Protein AF-A0A812VJ97-F1 (afdb_monomer_lite)

pLDDT: mean 84.98, std 16.89, range [22.77, 97.62]

Structure (mmCIF, N/CA/C/O backbone):
data_AF-A0A812VJ97-F1
#
_entry.id   AF-A0A812VJ97-F1
#
loop_
_atom_site.group_PDB
_atom_site.id
_atom_site.type_symbol
_atom_site.label_atom_id
_atom_site.label_alt_id
_atom_site.label_comp_id
_atom_site.label_asym_id
_atom_site.label_entity_id
_atom_site.label_seq_id
_atom_site.pdbx_PDB_ins_code
_atom_site.Cartn_x
_atom_site.Cartn_y
_atom_site.Cartn_z
_atom_site.occupancy
_atom_site.B_iso_or_equiv
_atom_site.auth_seq_id
_atom_site.auth_comp_id
_atom_site.auth_asym_id
_atom_site.auth_atom_id
_atom_site.pdbx_PDB_model_num
ATOM 1 N N . MET A 1 1 ? -26.879 -9.583 -11.374 1.00 30.33 1 MET A N 1
ATOM 2 C CA . MET A 1 1 ? -25.984 -8.695 -12.142 1.00 30.33 1 MET A CA 1
ATOM 3 C C . MET A 1 1 ? -26.057 -7.343 -11.472 1.00 30.33 1 MET A C 1
ATOM 5 O O . MET A 1 1 ? -27.038 -6.635 -11.636 1.00 30.33 1 MET A O 1
ATOM 9 N N . THR A 1 2 ? -25.096 -7.078 -10.598 1.00 22.77 2 THR A N 1
ATOM 10 C CA . THR A 1 2 ? -25.140 -6.011 -9.596 1.00 22.77 2 THR A CA 1
ATOM 11 C C . THR A 1 2 ? -23.760 -5.362 -9.620 1.00 22.77 2 THR A C 1
ATOM 13 O O . THR A 1 2 ? -22.786 -6.104 -9.485 1.00 22.77 2 THR A O 1
ATOM 16 N N . PRO A 1 3 ? -23.625 -4.046 -9.844 1.00 26.16 3 PRO A N 1
ATOM 17 C CA . PRO A 1 3 ? -22.316 -3.412 -9.840 1.00 26.16 3 PRO A CA 1
ATOM 18 C C . PRO A 1 3 ? -21.866 -3.164 -8.394 1.00 26.16 3 PRO A C 1
ATOM 20 O O . PRO A 1 3 ? -22.618 -2.631 -7.578 1.00 26.16 3 PRO A O 1
ATOM 23 N N . MET A 1 4 ? -20.641 -3.598 -8.087 1.00 26.03 4 MET A N 1
ATOM 24 C CA . MET A 1 4 ? -19.929 -3.298 -6.847 1.00 26.03 4 MET A CA 1
ATOM 25 C C . MET A 1 4 ? -19.425 -1.853 -6.879 1.00 26.03 4 MET A C 1
ATOM 27 O O . MET A 1 4 ? -18.763 -1.440 -7.827 1.00 26.03 4 MET A O 1
ATOM 31 N N . LEU A 1 5 ? -19.744 -1.106 -5.824 1.00 27.70 5 LEU A N 1
ATOM 32 C CA . LEU A 1 5 ? -19.197 0.212 -5.523 1.00 27.70 5 LEU A CA 1
ATOM 33 C C . LEU A 1 5 ? -17.847 0.042 -4.815 1.00 27.70 5 LEU A C 1
ATOM 35 O O . LEU A 1 5 ? -17.800 -0.367 -3.656 1.00 27.70 5 LEU A O 1
ATOM 39 N N . THR A 1 6 ? -16.770 0.380 -5.512 1.00 28.36 6 THR A N 1
ATOM 40 C CA . THR A 1 6 ? -15.455 0.695 -4.945 1.00 28.36 6 THR A CA 1
ATOM 41 C C . THR A 1 6 ? -15.297 2.212 -4.921 1.00 28.36 6 THR A C 1
ATOM 43 O O . THR A 1 6 ? -15.398 2.831 -5.975 1.00 28.36 6 THR A O 1
ATOM 46 N N . ASP A 1 7 ? -15.114 2.795 -3.734 1.00 27.59 7 ASP A N 1
ATOM 47 C CA . ASP A 1 7 ? -14.163 3.889 -3.458 1.00 27.59 7 ASP A CA 1
ATOM 48 C C . ASP A 1 7 ? -14.393 4.447 -2.046 1.00 27.59 7 ASP A C 1
ATOM 50 O O . ASP A 1 7 ? -15.315 5.220 -1.784 1.00 27.59 7 ASP A O 1
ATOM 54 N N . SER A 1 8 ? -13.520 4.070 -1.111 1.00 28.97 8 SER A N 1
ATOM 55 C CA . SER A 1 8 ? -13.335 4.772 0.159 1.00 28.97 8 SER A CA 1
ATOM 56 C C . SER A 1 8 ? -12.185 5.766 0.008 1.00 28.97 8 SER A C 1
ATOM 58 O O . SER A 1 8 ? -11.036 5.473 0.338 1.00 28.97 8 SER A O 1
ATOM 60 N N . ALA A 1 9 ? -12.511 6.945 -0.519 1.00 27.28 9 ALA A N 1
ATOM 61 C CA . ALA A 1 9 ? -11.676 8.138 -0.440 1.00 27.28 9 ALA A CA 1
ATOM 62 C C . ALA A 1 9 ? -11.611 8.656 1.018 1.00 27.28 9 ALA A C 1
ATOM 64 O O . ALA A 1 9 ? -12.535 8.416 1.804 1.00 27.28 9 ALA A O 1
ATOM 65 N N . PRO A 1 10 ? -10.546 9.379 1.411 1.00 27.67 10 PRO A N 1
ATOM 66 C CA . PRO A 1 10 ? -10.417 9.917 2.758 1.00 27.67 10 PRO A CA 1
ATOM 67 C C . PRO A 1 10 ? -11.515 10.955 3.026 1.00 27.67 10 PRO A C 1
ATOM 69 O O . PRO A 1 10 ? -11.780 11.841 2.214 1.00 27.67 10 PRO A O 1
ATOM 72 N N . VAL A 1 11 ? -12.152 10.844 4.193 1.00 35.47 11 VAL A N 1
ATOM 73 C CA . VAL A 1 11 ? -13.212 11.736 4.681 1.00 35.47 11 VAL A CA 1
ATOM 74 C C . VAL A 1 11 ? -12.661 13.159 4.852 1.00 35.47 11 VAL A C 1
ATOM 76 O O . VAL A 1 11 ? -12.184 13.538 5.920 1.00 35.47 11 VAL A O 1
ATOM 79 N N . GLN A 1 12 ? -12.713 13.957 3.784 1.00 30.89 12 GLN A N 1
ATOM 80 C CA . GLN A 1 12 ? -12.476 15.406 3.813 1.00 30.89 12 GLN A CA 1
ATOM 81 C C . GLN A 1 12 ? -13.644 16.238 3.256 1.00 30.89 12 GLN A C 1
ATOM 83 O O . GLN A 1 12 ? -13.607 17.464 3.334 1.00 30.89 12 GLN A O 1
ATOM 88 N N . MET A 1 13 ? -14.736 15.614 2.805 1.00 33.72 13 MET A N 1
ATOM 89 C CA . MET A 1 13 ? -15.960 16.309 2.391 1.00 33.72 13 MET A CA 1
ATOM 90 C C . MET A 1 13 ? -17.137 15.970 3.304 1.00 33.72 13 MET A C 1
ATOM 92 O O . MET A 1 13 ? -17.992 15.172 2.953 1.00 33.72 13 MET A O 1
ATOM 96 N N . ASP A 1 14 ? -17.201 16.622 4.465 1.00 33.84 14 ASP A N 1
ATOM 97 C CA . ASP A 1 14 ? -18.490 16.799 5.159 1.00 33.84 14 ASP A CA 1
ATOM 98 C C . ASP A 1 14 ? -18.616 18.127 5.931 1.00 33.84 14 ASP A C 1
ATOM 100 O O . ASP A 1 14 ? -19.572 18.377 6.659 1.00 33.84 14 ASP A O 1
ATOM 104 N N . ARG A 1 15 ? -17.672 19.061 5.735 1.00 33.97 15 ARG A N 1
ATOM 105 C CA . ARG A 1 15 ? -17.741 20.402 6.346 1.00 33.97 15 ARG A CA 1
ATOM 106 C C . ARG A 1 15 ? -18.696 21.370 5.639 1.00 33.97 15 ARG A C 1
ATOM 108 O O . ARG A 1 15 ? -18.985 22.426 6.195 1.00 33.97 15 ARG A O 1
ATOM 115 N N . GLN A 1 16 ? -19.172 21.045 4.436 1.00 28.44 16 GLN A N 1
ATOM 116 C CA . GLN A 1 16 ? -19.965 21.973 3.615 1.00 28.44 16 GLN A CA 1
ATOM 117 C C . GLN A 1 16 ? -21.457 21.641 3.528 1.00 28.44 16 GLN A C 1
ATOM 119 O O . GLN A 1 16 ? -22.242 22.569 3.375 1.00 28.44 16 GLN A O 1
ATOM 124 N N . ARG A 1 17 ? -21.886 20.385 3.725 1.00 28.66 17 ARG A N 1
ATOM 125 C CA . ARG A 1 17 ? -23.319 20.025 3.674 1.00 28.66 17 ARG A CA 1
ATOM 126 C C . ARG A 1 17 ? -24.089 20.260 4.975 1.00 28.66 17 ARG A C 1
ATOM 128 O O . ARG A 1 17 ? -25.308 20.359 4.946 1.00 28.66 17 ARG A O 1
ATOM 135 N N . SER A 1 18 ? -23.394 20.446 6.097 1.00 36.28 18 SER A N 1
ATOM 136 C CA . SER A 1 18 ? -24.006 20.752 7.401 1.00 36.28 18 SER A CA 1
ATOM 137 C C . SER A 1 18 ? -24.528 22.196 7.530 1.00 36.28 18 SER A C 1
ATOM 139 O O . SER A 1 18 ? -25.041 22.553 8.589 1.00 36.28 18 SER A O 1
ATOM 141 N N . LYS A 1 19 ? -24.377 23.057 6.510 1.00 32.38 19 LYS A N 1
ATOM 142 C CA . LYS A 1 19 ? -24.776 24.474 6.602 1.00 32.38 19 LYS A CA 1
ATOM 143 C C . LYS A 1 19 ? -26.239 24.753 6.238 1.00 32.38 19 LYS A C 1
ATOM 145 O O . LYS A 1 19 ? -26.772 25.736 6.743 1.00 32.38 19 LYS A O 1
ATOM 150 N N . ASP A 1 20 ? -26.901 23.878 5.481 1.00 30.62 20 ASP A N 1
ATOM 151 C CA . ASP A 1 20 ? -28.199 24.213 4.866 1.00 30.62 20 ASP A CA 1
ATOM 152 C C . ASP A 1 20 ? -29.429 23.596 5.554 1.00 30.62 20 ASP A C 1
ATOM 154 O O . ASP A 1 20 ? -30.557 23.831 5.134 1.00 30.62 20 ASP A O 1
ATOM 158 N N . VAL A 1 21 ? -29.249 22.878 6.669 1.00 37.75 21 VAL A N 1
ATOM 159 C CA . VAL A 1 21 ? -30.363 22.435 7.531 1.00 37.75 21 VAL A CA 1
ATOM 160 C C . VAL A 1 21 ? -30.115 22.884 8.969 1.00 37.75 21 VAL A C 1
ATOM 162 O O . VAL A 1 21 ? -30.106 22.099 9.911 1.00 37.75 21 VAL A O 1
ATOM 165 N N . LYS A 1 22 ? -29.924 24.192 9.166 1.00 32.59 22 LYS A N 1
ATOM 166 C CA . LYS A 1 22 ? -30.236 24.799 10.462 1.00 32.59 22 LYS A CA 1
ATOM 167 C C . LYS A 1 22 ? -31.757 24.878 10.566 1.00 32.59 22 LYS A C 1
ATOM 169 O O . LYS A 1 22 ? -32.353 25.890 10.207 1.00 32.59 22 LYS A O 1
ATOM 174 N N . LEU A 1 23 ? -32.390 23.821 11.085 1.00 33.81 23 LEU A N 1
ATOM 175 C CA . LEU A 1 23 ? -33.617 24.053 11.845 1.00 33.81 23 LEU A CA 1
ATOM 176 C C . LEU A 1 23 ? -33.233 25.084 12.908 1.00 33.81 23 LEU A C 1
ATOM 178 O O . LEU A 1 23 ? -32.307 24.844 13.682 1.00 33.81 23 LEU A O 1
ATOM 182 N N . GLN A 1 24 ? -33.877 26.248 12.889 1.00 32.12 24 GLN A N 1
ATOM 183 C CA . GLN A 1 24 ? -33.725 27.264 13.922 1.00 32.12 24 GLN A CA 1
ATOM 184 C C . GLN A 1 24 ? -34.206 26.683 15.259 1.00 32.12 24 GLN A C 1
ATOM 186 O O . GLN A 1 24 ? -35.343 26.888 15.668 1.00 32.12 24 GLN A O 1
ATOM 191 N N . MET A 1 25 ? -33.337 25.943 15.947 1.00 36.47 25 MET A N 1
ATOM 192 C CA . MET A 1 25 ? -33.391 25.848 17.396 1.00 36.47 25 MET A CA 1
ATOM 193 C C . MET A 1 25 ? -32.817 27.164 17.935 1.00 36.47 25 MET A C 1
ATOM 195 O O . MET A 1 25 ? -31.715 27.555 17.537 1.00 36.47 25 MET A O 1
ATOM 199 N N . PRO A 1 26 ? -33.565 27.903 18.765 1.00 34.69 26 PRO A N 1
ATOM 200 C CA . PRO A 1 26 ? -33.138 29.208 19.243 1.00 34.69 26 PRO A CA 1
ATOM 201 C C . PRO A 1 26 ? -31.863 29.072 20.083 1.00 34.69 26 PRO A C 1
ATOM 203 O O . PRO A 1 26 ? -31.775 28.170 20.905 1.00 34.69 26 PRO A O 1
ATOM 206 N N . CYS A 1 27 ? -30.908 29.972 19.821 1.00 38.56 27 CYS A N 1
ATOM 207 C CA . CYS A 1 27 ? -29.769 30.547 20.573 1.00 38.56 27 CYS A CA 1
ATOM 208 C C . CYS A 1 27 ? -29.351 30.069 21.999 1.00 38.56 27 CYS A C 1
ATOM 210 O O . CYS A 1 27 ? -28.421 30.637 22.555 1.00 38.56 27 CYS A O 1
ATOM 212 N N . GLN A 1 28 ? -29.982 29.082 22.635 1.00 39.59 28 GLN A N 1
ATOM 213 C CA . GLN A 1 28 ? -29.737 28.664 24.025 1.00 39.59 28 GLN A CA 1
ATOM 214 C C . GLN A 1 28 ? -28.983 27.332 24.171 1.00 39.59 28 GLN A C 1
ATOM 216 O O . GLN A 1 28 ? -28.688 26.923 25.289 1.00 39.59 28 GLN A O 1
ATOM 221 N N . VAL A 1 29 ? -28.639 26.646 23.075 1.00 48.91 29 VAL A N 1
ATOM 222 C CA . VAL A 1 29 ? -27.922 25.354 23.145 1.00 48.91 29 VAL A CA 1
ATOM 223 C C . VAL A 1 29 ? -26.424 25.535 23.456 1.00 48.91 29 VAL A C 1
ATOM 225 O O . VAL A 1 29 ? -25.823 24.663 24.077 1.00 48.91 29 VAL A O 1
ATOM 228 N N . GLU A 1 30 ? -25.830 26.696 23.149 1.00 44.94 30 GLU A N 1
ATOM 229 C CA . GLU A 1 30 ? -24.402 26.977 23.407 1.00 44.94 30 GLU A CA 1
ATOM 230 C C . GLU A 1 30 ? -24.012 26.924 24.901 1.00 44.94 30 GLU A C 1
ATOM 232 O O . GLU A 1 30 ? -22.857 26.646 25.226 1.00 44.94 30 GLU A O 1
ATOM 237 N N . SER A 1 31 ? -24.957 27.127 25.830 1.00 52.09 31 SER A N 1
ATOM 238 C CA . SER A 1 31 ? -24.720 27.062 27.283 1.00 52.09 31 SER A CA 1
ATOM 239 C C . SER A 1 31 ? -24.984 25.684 27.911 1.00 52.09 31 SER A C 1
ATOM 241 O O . SER A 1 31 ? -24.679 25.480 29.087 1.00 52.09 31 SER A O 1
ATOM 243 N N . ALA A 1 32 ? -25.509 24.718 27.148 1.00 61.03 32 ALA A N 1
ATOM 244 C CA . ALA A 1 32 ? -25.867 23.384 27.642 1.00 61.03 32 ALA A CA 1
ATOM 245 C C . ALA A 1 32 ? -24.641 22.475 27.841 1.00 61.03 32 ALA A C 1
ATOM 247 O O . ALA A 1 32 ? -24.572 21.672 28.775 1.00 61.03 32 ALA A O 1
ATOM 248 N N . SER A 1 33 ? -23.653 22.615 26.961 1.00 69.69 33 SER A N 1
ATOM 249 C CA . SER A 1 33 ? -22.510 21.708 26.856 1.00 69.69 33 SER A CA 1
ATOM 250 C C . SER A 1 33 ? -21.574 21.710 28.081 1.00 69.69 33 SER A C 1
ATOM 252 O O . SER A 1 33 ? -21.201 20.622 28.525 1.00 69.69 33 SER A O 1
ATOM 254 N N . PRO A 1 34 ? -21.226 22.857 28.704 1.00 79.00 34 PRO A N 1
ATOM 255 C CA . PRO A 1 34 ? -20.436 22.871 29.941 1.00 79.00 34 PRO A CA 1
ATOM 256 C C . PRO A 1 34 ? -21.164 22.227 31.130 1.00 79.00 34 PRO A C 1
ATOM 258 O O . PRO A 1 34 ? -20.570 21.475 31.905 1.00 79.00 34 PRO A O 1
ATOM 261 N N . GLU A 1 35 ? -22.463 22.500 31.261 1.00 86.12 35 GLU A N 1
ATOM 262 C CA . GLU A 1 35 ? -23.274 22.034 32.387 1.00 86.12 35 GLU A CA 1
ATOM 263 C C . GLU A 1 35 ? -23.549 20.523 32.305 1.00 86.12 35 GLU A C 1
ATOM 265 O O . GLU A 1 35 ? -23.531 19.836 33.327 1.00 86.12 35 GLU A O 1
ATOM 270 N N . LEU A 1 36 ? -23.697 19.976 31.092 1.00 90.31 36 LEU A N 1
ATOM 271 C CA . LEU A 1 36 ? -23.777 18.533 30.845 1.00 90.31 36 LEU A CA 1
ATOM 272 C C . LEU A 1 36 ? -22.592 17.774 31.452 1.00 90.31 36 LEU A C 1
ATOM 274 O O . LEU A 1 36 ? -22.794 16.866 32.260 1.00 90.31 36 LEU A O 1
ATOM 278 N N . TYR A 1 37 ? -21.358 18.127 31.080 1.00 89.50 37 TYR A N 1
ATOM 279 C CA . TYR A 1 37 ? -20.185 17.388 31.556 1.00 89.50 37 TYR A CA 1
ATOM 280 C C . TYR A 1 37 ? -19.976 17.569 33.058 1.00 89.50 37 TYR A C 1
ATOM 282 O O . TYR A 1 37 ? -19.625 16.608 33.737 1.00 89.50 37 TYR A O 1
ATOM 290 N N . LYS A 1 38 ? -20.275 18.755 33.605 1.00 90.19 38 LYS A N 1
ATOM 291 C CA . LYS A 1 38 ? -20.247 18.992 35.053 1.00 90.19 38 LYS A CA 1
ATOM 292 C C . LYS A 1 38 ? -21.183 18.039 35.803 1.00 90.19 38 LYS A C 1
ATOM 294 O O . LYS A 1 38 ? -20.766 17.422 36.781 1.00 90.19 38 LYS A O 1
ATOM 299 N N . ARG A 1 39 ? -22.423 17.871 35.331 1.00 91.94 39 ARG A N 1
ATOM 300 C CA . ARG A 1 39 ? -23.399 16.941 35.928 1.00 91.94 39 ARG A CA 1
ATOM 301 C C . ARG A 1 39 ? -23.019 15.484 35.714 1.00 91.94 39 ARG A C 1
ATOM 303 O O . ARG A 1 39 ? -23.121 14.685 36.638 1.00 91.94 39 ARG A O 1
ATOM 310 N N . PHE A 1 40 ? -22.536 15.138 34.525 1.00 92.44 40 PHE A N 1
ATOM 311 C CA . PHE A 1 40 ? -22.052 13.791 34.243 1.00 92.44 40 PHE A CA 1
ATOM 312 C C . PHE A 1 40 ? -20.905 13.398 35.181 1.00 92.44 40 PHE A C 1
ATOM 314 O O . PHE A 1 40 ? -20.968 12.340 35.799 1.00 92.44 40 PHE A O 1
ATOM 321 N N . PHE A 1 41 ? -19.900 14.258 35.353 1.00 92.31 41 PHE A N 1
ATOM 322 C CA . PHE A 1 41 ? -18.772 13.987 36.242 1.00 92.31 41 PHE A CA 1
ATOM 323 C C . PHE A 1 41 ? -19.151 14.004 37.725 1.00 92.31 41 PHE A C 1
ATOM 325 O O . PHE A 1 41 ? -18.496 13.328 38.513 1.00 92.31 41 PHE A O 1
ATOM 332 N N . ALA A 1 42 ? -20.213 14.718 38.111 1.00 92.69 42 ALA A N 1
ATOM 333 C CA . ALA A 1 42 ? -20.789 14.598 39.450 1.00 92.69 42 ALA A CA 1
ATOM 334 C C . ALA A 1 42 ? -21.460 13.227 39.661 1.00 92.69 42 ALA A C 1
ATOM 336 O O . ALA A 1 42 ? -21.300 12.622 40.717 1.00 92.69 42 ALA A O 1
ATOM 337 N N . ASN A 1 43 ? -22.163 12.714 38.645 1.00 91.69 43 ASN A N 1
ATOM 338 C CA . ASN A 1 43 ? -22.856 11.423 38.702 1.00 91.69 43 ASN A CA 1
ATOM 339 C C . ASN A 1 43 ? -21.911 10.217 38.552 1.00 91.69 43 ASN A C 1
ATOM 341 O O . ASN A 1 43 ? -22.171 9.155 39.112 1.00 91.69 43 ASN A O 1
ATOM 345 N N . ALA A 1 44 ? -20.834 10.359 37.778 1.00 93.81 44 ALA A N 1
ATOM 346 C CA . ALA A 1 44 ? -19.836 9.324 37.533 1.00 93.81 44 ALA A CA 1
ATOM 347 C C . ALA A 1 44 ? -18.425 9.939 37.479 1.00 93.81 44 ALA A C 1
ATOM 349 O O . ALA A 1 44 ? -17.908 10.206 36.388 1.00 93.81 44 ALA A O 1
ATOM 350 N N . PRO A 1 45 ? -17.769 10.141 38.639 1.00 92.25 45 PRO A N 1
ATOM 351 C CA . PRO A 1 45 ? -16.432 10.738 38.700 1.00 92.25 45 PRO A CA 1
ATOM 352 C C . PRO A 1 45 ? -15.382 9.957 37.902 1.00 92.25 45 PRO A C 1
ATOM 354 O O . PRO A 1 45 ? -14.535 10.560 37.249 1.00 92.25 45 PRO A O 1
ATOM 357 N N . SER A 1 46 ? -15.496 8.623 37.862 1.00 91.12 46 SER A N 1
ATOM 358 C CA . SER A 1 46 ? -14.641 7.737 37.054 1.00 91.12 46 SER A CA 1
ATOM 359 C C . SER A 1 46 ? -14.729 7.998 35.548 1.00 91.12 46 SER A C 1
ATOM 361 O O . SER A 1 46 ? -13.848 7.593 34.795 1.00 91.12 46 SER A O 1
ATOM 363 N N . GLY A 1 47 ? -15.769 8.697 35.086 1.00 87.06 47 GLY A N 1
ATOM 364 C CA . GLY A 1 47 ? -15.883 9.121 33.699 1.00 87.06 47 GLY A CA 1
ATOM 365 C C . GLY A 1 47 ? -14.747 10.049 33.275 1.00 87.06 47 GLY A C 1
ATOM 366 O O . GLY A 1 47 ? -14.332 9.977 32.123 1.00 87.06 47 GLY A O 1
ATOM 367 N N . GLN A 1 48 ? -14.204 10.870 34.184 1.00 87.56 48 GLN A N 1
ATOM 368 C CA . GLN A 1 48 ? -13.167 11.865 33.870 1.00 87.56 48 GLN A CA 1
ATOM 369 C C . GLN A 1 48 ? -11.927 11.250 33.205 1.00 87.56 48 GLN A C 1
ATOM 371 O O . GLN A 1 48 ? -11.389 11.834 32.265 1.00 87.56 48 GLN A O 1
ATOM 376 N N . ASP A 1 49 ? -11.539 10.036 33.605 1.00 87.81 49 ASP A N 1
ATOM 377 C CA . ASP A 1 49 ? -10.353 9.337 33.090 1.00 87.81 49 ASP A CA 1
ATOM 378 C C . ASP A 1 49 ? -10.425 9.040 31.579 1.00 87.81 49 ASP A C 1
ATOM 380 O O . ASP A 1 49 ? -9.399 8.893 30.902 1.00 87.81 49 ASP A O 1
ATOM 384 N N . PHE A 1 50 ? -11.642 8.985 31.029 1.00 86.44 50 PHE A N 1
ATOM 385 C CA . PHE A 1 50 ? -11.900 8.682 29.622 1.00 86.44 50 PHE A CA 1
ATOM 386 C C . PHE A 1 50 ? -11.993 9.932 28.734 1.00 86.44 50 PHE A C 1
ATOM 388 O O . PHE A 1 50 ? -11.872 9.829 27.511 1.00 86.44 50 PHE A O 1
ATOM 395 N N . PHE A 1 51 ? -12.142 11.127 29.312 1.00 84.56 51 PHE A N 1
ATOM 396 C CA . PHE A 1 51 ? -12.271 12.380 28.562 1.00 84.56 51 PHE A CA 1
ATOM 397 C C . PHE A 1 51 ? -10.945 13.150 28.530 1.00 84.56 51 PHE A C 1
ATOM 399 O O . PHE A 1 51 ? -10.750 14.135 29.230 1.00 84.56 51 PHE A O 1
ATOM 406 N N . LYS A 1 52 ? -10.029 12.720 27.651 1.00 80.81 52 LYS A N 1
ATOM 407 C CA . LYS A 1 52 ? -8.701 13.348 27.443 1.00 80.81 52 LYS A CA 1
ATOM 408 C C . LYS A 1 52 ? -8.678 14.453 26.373 1.00 80.81 52 LYS A C 1
ATOM 410 O O . LYS A 1 52 ? -7.614 14.919 25.976 1.00 80.81 52 LYS A O 1
ATOM 415 N N . GLN A 1 53 ? -9.838 14.808 25.826 1.00 80.50 53 GLN A N 1
ATOM 416 C CA . GLN A 1 53 ? -9.977 15.764 24.722 1.00 80.50 53 GLN A CA 1
ATOM 417 C C . GLN A 1 53 ? -10.054 17.205 25.243 1.00 80.50 53 GLN A C 1
ATOM 419 O O . GLN A 1 53 ? -10.410 17.439 26.395 1.00 80.50 53 GLN A O 1
ATOM 424 N N . SER A 1 54 ? -9.768 18.184 24.379 1.00 84.12 54 SER A N 1
ATOM 425 C CA . SER A 1 54 ? -9.946 19.595 24.731 1.00 84.12 54 SER A CA 1
ATOM 426 C C . SER A 1 54 ? -11.414 19.924 25.007 1.00 84.12 54 SER A C 1
ATOM 428 O O . SER A 1 54 ? -12.321 19.375 24.378 1.00 84.12 54 SER A O 1
ATOM 430 N N . THR A 1 55 ? -11.651 20.881 25.901 1.00 82.62 55 THR A N 1
ATOM 431 C CA . THR A 1 55 ? -12.991 21.338 26.288 1.00 82.62 55 THR A CA 1
ATOM 432 C C . THR A 1 55 ? -13.849 21.740 25.082 1.00 82.62 55 THR A C 1
ATOM 434 O O . THR A 1 55 ? -15.008 21.352 24.985 1.00 82.62 55 THR A O 1
ATOM 437 N N . THR A 1 56 ? -13.262 22.416 24.088 1.00 84.25 56 THR A N 1
ATOM 438 C CA . THR A 1 56 ? -13.940 22.766 22.826 1.00 84.25 56 THR A CA 1
ATOM 439 C C . THR A 1 56 ? -14.442 21.536 22.069 1.00 84.25 56 THR A C 1
ATOM 441 O O . THR A 1 56 ? -15.539 21.544 21.515 1.00 84.25 56 THR A O 1
ATOM 444 N N . ARG A 1 57 ? -13.657 20.452 22.050 1.00 83.06 57 ARG A N 1
ATOM 445 C CA . ARG A 1 57 ? -14.053 19.204 21.392 1.00 83.06 57 ARG A CA 1
ATOM 446 C C . ARG A 1 57 ? -15.139 18.473 22.172 1.00 83.06 57 ARG A C 1
ATOM 448 O O . ARG A 1 57 ? -16.014 17.880 21.550 1.00 83.06 57 ARG A O 1
ATOM 455 N N . LEU A 1 58 ? -15.121 18.543 23.501 1.00 84.62 58 LEU A N 1
ATOM 456 C CA . LEU A 1 58 ? -16.204 18.012 24.330 1.00 84.62 58 LEU A CA 1
ATOM 457 C C . LEU A 1 58 ? -17.534 18.699 24.016 1.00 84.62 58 LEU A C 1
ATOM 459 O O . LEU A 1 58 ? -18.546 18.017 23.872 1.00 84.62 58 LEU A O 1
ATOM 463 N N . TYR A 1 59 ? -17.530 20.020 23.839 1.00 85.75 59 TYR A N 1
ATOM 464 C CA . TYR A 1 59 ? -18.744 20.762 23.495 1.00 85.75 59 TYR A CA 1
ATOM 465 C C . TYR A 1 59 ? -19.265 20.401 22.109 1.00 85.75 59 TYR A C 1
ATOM 467 O O . TYR A 1 59 ? -20.434 20.060 21.975 1.00 85.75 59 TYR A O 1
ATOM 475 N N . PHE A 1 60 ? -18.378 20.319 21.117 1.00 87.19 60 PHE A N 1
ATOM 476 C CA . PHE A 1 60 ? -18.749 19.817 19.796 1.00 87.19 60 PHE A CA 1
ATOM 477 C C . PHE A 1 60 ? -19.366 18.407 19.853 1.00 87.19 60 PHE A C 1
ATOM 479 O O . PHE A 1 60 ? -20.323 18.117 19.139 1.00 87.19 60 PHE A O 1
ATOM 486 N N . LEU A 1 61 ? -18.834 17.514 20.695 1.00 87.31 61 LEU A N 1
ATOM 487 C CA . LEU A 1 61 ? -19.399 16.174 20.874 1.00 87.31 61 LEU A CA 1
ATOM 488 C C . LEU A 1 61 ? -20.782 16.213 21.533 1.00 87.31 61 LEU A C 1
ATOM 490 O O . LEU A 1 61 ? -21.649 15.446 21.129 1.00 87.31 61 LEU A O 1
ATOM 494 N N . ALA A 1 62 ? -21.001 17.099 22.506 1.00 87.56 62 ALA A N 1
ATOM 495 C CA . ALA A 1 62 ? -22.307 17.276 23.135 1.00 87.56 62 ALA A CA 1
ATOM 496 C C . ALA A 1 62 ? -23.359 17.760 22.125 1.00 87.56 62 ALA A C 1
ATOM 498 O O . ALA A 1 62 ? -24.436 17.171 22.048 1.00 87.56 62 ALA A O 1
ATOM 499 N N . ASP A 1 63 ? -23.017 18.738 21.283 1.00 88.44 63 ASP A N 1
ATOM 500 C CA . ASP A 1 63 ? -23.901 19.214 20.212 1.00 88.44 63 ASP A CA 1
ATOM 501 C C . ASP A 1 63 ? -24.241 18.080 19.238 1.00 88.44 63 ASP A C 1
ATOM 503 O O . ASP A 1 63 ? -25.399 17.883 18.874 1.00 88.44 63 ASP A O 1
ATOM 507 N N . ARG A 1 64 ? -23.247 17.256 18.880 1.00 90.50 64 ARG A N 1
ATOM 508 C CA . ARG A 1 64 ? -23.464 16.079 18.028 1.00 90.50 64 ARG A CA 1
ATOM 509 C C . ARG A 1 64 ? -24.390 15.056 18.667 1.00 90.50 64 ARG A C 1
ATOM 511 O O . ARG A 1 64 ? -25.219 14.495 17.963 1.00 90.50 64 ARG A O 1
ATOM 518 N N . VAL A 1 65 ? -24.299 14.822 19.975 1.00 91.50 65 VAL A N 1
ATOM 519 C CA . VAL A 1 65 ? -25.247 13.943 20.676 1.00 91.50 65 VAL A CA 1
ATOM 520 C C . VAL A 1 65 ? -26.668 14.491 20.569 1.00 91.50 65 VAL A C 1
ATOM 522 O O . VAL A 1 65 ? -27.584 13.719 20.292 1.00 91.50 65 VAL A O 1
ATOM 525 N N . VAL A 1 66 ? -26.858 15.806 20.726 1.00 91.00 66 VAL A N 1
ATOM 526 C CA . VAL A 1 66 ? -28.173 16.446 20.564 1.00 91.00 66 VAL A CA 1
ATOM 527 C C . VAL A 1 66 ? -28.678 16.297 19.128 1.00 91.00 66 VAL A C 1
ATOM 529 O O . VAL A 1 66 ? -29.807 15.852 18.935 1.00 91.00 66 VAL A O 1
ATOM 532 N N . GLU A 1 67 ? -27.849 16.560 18.117 1.00 92.25 67 GLU A N 1
ATOM 533 C CA . GLU A 1 67 ? -28.209 16.328 16.710 1.00 92.25 67 GLU A CA 1
ATOM 534 C C . GLU A 1 67 ? -28.627 14.870 16.464 1.00 92.25 67 GLU A C 1
ATOM 536 O O . GLU A 1 67 ? -29.685 14.614 15.897 1.00 92.25 67 GLU A O 1
ATOM 541 N N . MET A 1 68 ? -27.867 13.897 16.978 1.00 93.50 68 MET A N 1
ATOM 542 C CA . MET A 1 68 ? -28.210 12.475 16.859 1.00 93.50 68 MET A CA 1
ATOM 543 C C . MET A 1 68 ? -29.562 12.137 17.501 1.00 93.50 68 MET A C 1
ATOM 545 O O . MET A 1 68 ? -30.246 11.227 17.028 1.00 93.50 68 MET A O 1
ATOM 549 N N . THR A 1 69 ? -29.966 12.844 18.565 1.00 94.25 69 THR A N 1
ATOM 550 C CA . THR A 1 69 ? -31.282 12.634 19.187 1.00 94.25 69 THR A CA 1
ATOM 551 C C . THR A 1 69 ? -32.430 13.052 18.268 1.00 94.25 69 THR A C 1
ATOM 553 O O . THR A 1 69 ? -33.441 12.354 18.216 1.00 94.25 69 THR A O 1
ATOM 556 N N . VAL A 1 70 ? -32.258 14.134 17.502 1.00 93.69 70 VAL A N 1
ATOM 557 C CA . VAL A 1 70 ? -33.238 14.612 16.515 1.00 93.69 70 VAL A CA 1
ATOM 558 C C . VAL A 1 70 ? -33.258 13.690 15.296 1.00 93.69 70 VAL A C 1
ATOM 560 O O . VAL A 1 70 ? -34.323 13.244 14.864 1.00 93.69 70 VAL A O 1
ATOM 563 N N . GLU A 1 71 ? -32.085 13.322 14.788 1.00 94.94 71 GLU A N 1
ATOM 564 C CA . GLU A 1 71 ? -31.948 12.503 13.583 1.00 94.94 71 GLU A CA 1
ATOM 565 C C . GLU A 1 71 ? -32.464 11.074 13.791 1.00 94.94 71 GLU A C 1
ATOM 567 O O . GLU A 1 71 ? -32.951 10.453 12.844 1.00 94.94 71 GLU A O 1
ATOM 572 N N . MET A 1 72 ? -32.467 10.577 15.034 1.00 95.62 72 MET A N 1
ATOM 573 C CA . MET A 1 72 ? -33.098 9.305 15.399 1.00 95.62 72 MET A CA 1
ATOM 574 C C . MET A 1 72 ? -34.588 9.253 15.026 1.00 95.62 72 MET A C 1
ATOM 576 O O . MET A 1 72 ? -35.086 8.186 14.669 1.00 95.62 72 MET A O 1
ATOM 580 N N . TYR A 1 73 ? -35.300 10.384 15.060 1.00 94.56 73 TYR A N 1
ATOM 581 C CA . TYR A 1 73 ? -36.701 10.449 14.633 1.00 94.56 73 TYR A CA 1
ATOM 582 C C . TYR A 1 73 ? -36.861 10.514 13.110 1.00 94.56 73 TYR A C 1
ATOM 584 O O . TYR A 1 73 ? -37.871 10.049 12.585 1.00 94.56 73 TYR A O 1
ATOM 592 N N . ARG A 1 74 ? -35.880 11.078 12.395 1.00 95.44 74 ARG A N 1
ATOM 593 C CA . ARG A 1 74 ? -35.922 11.246 10.933 1.00 95.44 74 ARG A CA 1
ATOM 594 C C . ARG A 1 74 ? -35.521 9.975 10.194 1.00 95.44 74 ARG A C 1
ATOM 596 O O . ARG A 1 74 ? -36.238 9.518 9.311 1.00 95.44 74 ARG A O 1
ATOM 603 N N . GLU A 1 75 ? -34.378 9.399 10.561 1.00 95.94 75 GLU A N 1
ATOM 604 C CA . GLU A 1 75 ? -33.753 8.277 9.852 1.00 95.94 75 GLU A CA 1
ATOM 605 C C . GLU A 1 75 ? -33.304 7.168 10.829 1.00 95.94 75 GLU A C 1
ATOM 607 O O . GLU A 1 75 ? -32.118 6.831 10.900 1.00 95.94 75 GLU A O 1
ATOM 612 N N . PRO A 1 76 ? -34.229 6.527 11.572 1.00 94.56 76 PRO A N 1
ATOM 613 C CA . PRO A 1 76 ? -33.883 5.611 12.665 1.00 94.56 76 PRO A CA 1
ATOM 614 C C . PRO A 1 76 ? -32.999 4.437 12.226 1.00 94.56 76 PRO A C 1
ATOM 616 O O . PRO A 1 76 ? -32.088 4.034 12.945 1.00 94.56 76 PRO A O 1
ATOM 619 N N . ARG A 1 77 ? -33.221 3.882 11.026 1.00 94.06 77 ARG A N 1
ATOM 620 C CA . ARG A 1 77 ? -32.433 2.743 10.517 1.00 94.06 77 ARG A CA 1
ATOM 621 C C . ARG A 1 77 ? -30.972 3.109 10.271 1.00 94.06 77 ARG A C 1
ATOM 623 O O . ARG A 1 77 ? -30.087 2.338 10.633 1.00 94.06 77 ARG A O 1
ATOM 630 N N . LYS A 1 78 ? -30.730 4.274 9.669 1.00 93.81 78 LYS A N 1
ATOM 631 C CA . LYS A 1 78 ? -29.382 4.782 9.411 1.00 93.81 78 LYS A CA 1
ATOM 632 C C . LYS A 1 78 ? -28.686 5.117 10.728 1.00 93.81 78 LYS A C 1
ATOM 634 O O . LYS A 1 78 ? -27.570 4.662 10.956 1.00 93.81 78 LYS A O 1
ATOM 639 N N . MET A 1 79 ? -29.397 5.782 11.640 1.00 94.75 79 MET A N 1
ATOM 640 C CA . MET A 1 79 ? -28.873 6.105 12.966 1.00 94.75 79 MET A CA 1
ATOM 641 C C . MET A 1 79 ? -28.468 4.863 13.753 1.00 94.75 79 MET A C 1
ATOM 643 O O . MET A 1 79 ? -27.391 4.848 14.338 1.00 94.75 79 MET A O 1
ATOM 647 N N . VAL A 1 80 ? -29.263 3.788 13.732 1.00 93.69 80 VAL A N 1
ATOM 648 C CA . VAL A 1 80 ? -28.877 2.518 14.370 1.00 93.69 80 VAL A CA 1
ATOM 649 C C . VAL A 1 80 ? -27.536 2.012 13.826 1.00 93.69 80 VAL A C 1
ATOM 651 O O . VAL A 1 80 ? -26.675 1.637 14.616 1.00 93.69 80 VAL A O 1
ATOM 654 N N . GLN A 1 81 ? -27.321 2.043 12.507 1.00 92.50 81 GLN A N 1
ATOM 655 C CA . GLN A 1 81 ? -26.062 1.596 11.898 1.00 92.50 81 GLN A CA 1
ATOM 656 C C . GLN A 1 81 ? -24.873 2.476 12.304 1.00 92.50 81 GLN A C 1
ATOM 658 O O . GLN A 1 81 ? -23.815 1.947 12.651 1.00 92.50 81 GLN A O 1
ATOM 663 N N . GLU A 1 82 ? -25.042 3.798 12.290 1.00 93.06 82 GLU A N 1
ATOM 664 C CA . GLU A 1 82 ? -24.000 4.753 12.685 1.00 93.06 82 GLU A CA 1
ATOM 665 C C . GLU A 1 82 ? -23.649 4.627 14.172 1.00 93.06 82 GLU A C 1
ATOM 667 O O . GLU A 1 82 ? -22.473 4.562 14.536 1.00 93.06 82 GLU A O 1
ATOM 672 N N . ILE A 1 83 ? -24.661 4.506 15.034 1.00 94.69 83 ILE A N 1
ATOM 673 C CA . ILE A 1 83 ? -24.493 4.341 16.480 1.00 94.69 83 ILE A CA 1
ATOM 674 C C . ILE A 1 83 ? -23.839 2.998 16.802 1.00 94.69 83 ILE A C 1
ATOM 676 O O . ILE A 1 83 ? -22.952 2.947 17.650 1.00 94.69 83 ILE A O 1
ATOM 680 N N . SER A 1 84 ? -24.207 1.909 16.120 1.00 93.94 84 SER A N 1
ATOM 681 C CA . SER A 1 84 ? -23.522 0.620 16.286 1.00 93.94 84 SER A CA 1
ATOM 682 C C . SER A 1 84 ? -22.045 0.707 15.888 1.00 93.94 84 SER A C 1
ATOM 684 O O . SER A 1 84 ? -21.189 0.189 16.607 1.00 93.94 84 SER A O 1
ATOM 686 N N . GLY A 1 85 ? -21.722 1.416 14.801 1.00 91.94 85 GLY A N 1
ATOM 687 C CA . GLY A 1 85 ? -20.335 1.674 14.398 1.00 91.94 85 GLY A CA 1
ATOM 688 C C . GLY A 1 85 ? -19.574 2.512 15.429 1.00 91.94 85 GLY A C 1
ATOM 689 O O . GLY A 1 85 ? -18.428 2.210 15.763 1.00 91.94 85 GLY A O 1
ATOM 690 N N . LEU A 1 86 ? -20.228 3.525 16.005 1.00 93.69 86 LEU A N 1
ATOM 691 C CA . LEU A 1 86 ? -19.685 4.306 17.115 1.00 93.69 86 LEU A CA 1
ATOM 692 C C . LEU A 1 86 ? -19.461 3.439 18.365 1.00 93.69 86 LEU A C 1
ATOM 694 O O . LEU A 1 86 ? -18.435 3.587 19.030 1.00 93.69 86 LEU A O 1
ATOM 698 N N . GLY A 1 87 ? -20.368 2.506 18.656 1.00 94.44 87 GLY A N 1
ATOM 699 C CA . GLY A 1 87 ? -20.239 1.539 19.745 1.00 94.44 87 GLY A CA 1
ATOM 700 C C . GLY A 1 87 ? -18.997 0.659 19.601 1.00 94.44 87 GLY A C 1
ATOM 701 O O . GLY A 1 87 ? -18.244 0.511 20.560 1.00 94.44 87 GLY A O 1
ATOM 702 N N . LEU A 1 88 ? -18.697 0.172 18.392 1.00 92.62 88 LEU A N 1
ATOM 703 C CA . LEU A 1 88 ? -17.460 -0.577 18.120 1.00 92.62 88 LEU A CA 1
ATOM 704 C C . LEU A 1 88 ? -16.191 0.251 18.379 1.00 92.62 88 LEU A C 1
ATOM 706 O O . LEU A 1 88 ? -15.195 -0.285 18.862 1.00 92.62 88 LEU A O 1
ATOM 710 N N . ARG A 1 89 ? -16.218 1.566 18.132 1.00 91.88 89 ARG A N 1
ATOM 711 C CA . ARG A 1 89 ? -15.099 2.450 18.510 1.00 91.88 89 ARG A CA 1
ATOM 712 C C . ARG A 1 89 ? -14.976 2.592 20.028 1.00 91.88 89 ARG A C 1
ATOM 714 O O . ARG A 1 89 ? -13.866 2.562 20.546 1.00 91.88 89 ARG A O 1
ATOM 721 N N . HIS A 1 90 ? -16.098 2.673 20.747 1.00 93.12 90 HIS A N 1
ATOM 722 C CA . HIS A 1 90 ? -16.102 2.723 22.215 1.00 93.12 90 HIS A CA 1
ATOM 723 C C . HIS A 1 90 ? -15.528 1.447 22.844 1.00 93.12 90 HIS A C 1
ATOM 725 O O . HIS A 1 90 ? -14.818 1.538 23.844 1.00 93.12 90 HIS A O 1
ATOM 731 N N . VAL A 1 91 ? -15.751 0.277 22.231 1.00 92.75 91 VAL A N 1
ATOM 732 C CA . VAL A 1 91 ? -15.069 -0.973 22.618 1.00 92.75 91 VAL A CA 1
ATOM 733 C C . VAL A 1 91 ? -13.556 -0.808 22.543 1.00 92.75 91 VAL A C 1
ATOM 735 O O . VAL A 1 91 ? -12.830 -1.151 23.478 1.00 92.75 91 VAL A O 1
ATOM 738 N N . GLY A 1 92 ? -13.080 -0.273 21.422 1.00 88.44 92 GLY A N 1
ATOM 739 C CA . GLY A 1 92 ? -11.662 -0.070 21.180 1.00 88.44 92 GLY A CA 1
ATOM 740 C C . GLY A 1 92 ? -11.016 1.020 22.039 1.00 88.44 92 GLY A C 1
ATOM 741 O O . GLY A 1 92 ? -9.800 1.025 22.197 1.00 88.44 92 GLY A O 1
ATOM 742 N N . TRP A 1 93 ? -11.810 1.926 22.612 1.00 90.19 93 TRP A N 1
ATOM 743 C CA . TRP A 1 93 ? -11.367 2.869 23.645 1.00 90.19 93 TRP A CA 1
ATOM 744 C C . TRP A 1 93 ? -11.494 2.306 25.065 1.00 90.19 93 TRP A C 1
ATOM 746 O O . TRP A 1 93 ? -11.044 2.939 26.016 1.00 90.19 93 TRP A O 1
ATOM 756 N N . GLY A 1 94 ? -12.107 1.130 25.218 1.00 90.69 94 GLY A N 1
ATOM 757 C CA . GLY A 1 94 ? -12.325 0.491 26.511 1.00 90.69 94 GLY A CA 1
ATOM 758 C C . GLY A 1 94 ? -13.331 1.217 27.397 1.00 90.69 94 GLY A C 1
ATOM 759 O O . GLY A 1 94 ? -13.180 1.174 28.615 1.00 90.69 94 GLY A O 1
ATOM 760 N N . ILE A 1 95 ? -14.333 1.887 26.812 1.00 92.81 95 ILE A N 1
ATOM 761 C CA . ILE A 1 95 ? -15.348 2.620 27.580 1.00 92.81 95 ILE A CA 1
ATOM 762 C C . ILE A 1 95 ? -16.273 1.631 28.310 1.00 92.81 95 ILE A C 1
ATOM 764 O O . ILE A 1 95 ? -16.924 0.817 27.646 1.00 92.81 95 ILE A O 1
ATOM 768 N N . PRO A 1 96 ? -16.383 1.704 29.650 1.00 93.44 96 PRO A N 1
ATOM 769 C CA . PRO A 1 96 ? -17.287 0.852 30.412 1.00 93.44 96 PRO A CA 1
ATOM 770 C C . PRO A 1 96 ? -18.765 1.156 30.099 1.00 93.44 96 PRO A C 1
ATOM 772 O O . PRO A 1 96 ? -19.153 2.332 30.061 1.00 93.44 96 PRO A O 1
ATOM 775 N N . PRO A 1 97 ? -19.621 0.135 29.893 1.00 94.00 97 PRO A N 1
ATOM 776 C CA . PRO A 1 97 ? -21.040 0.331 29.596 1.00 94.00 97 PRO A CA 1
ATOM 777 C C . PRO A 1 97 ? -21.815 1.017 30.738 1.00 94.00 97 PRO A C 1
ATOM 779 O O . PRO A 1 97 ? -22.877 1.598 30.515 1.00 94.00 97 PRO A O 1
ATOM 782 N N . GLU A 1 98 ? -21.281 1.003 31.957 1.00 93.81 98 GLU A N 1
ATOM 783 C CA . GLU A 1 98 ? -21.889 1.618 33.136 1.00 93.81 98 GLU A CA 1
ATOM 784 C C . GLU A 1 98 ? -21.897 3.153 33.056 1.00 93.81 98 GLU A C 1
ATOM 786 O O . GLU A 1 98 ? -22.739 3.786 33.689 1.00 93.81 98 GLU A O 1
ATOM 791 N N . LEU A 1 99 ? -21.017 3.765 32.251 1.00 94.31 99 LEU A N 1
ATOM 792 C CA . LEU A 1 99 ? -20.915 5.225 32.123 1.00 94.31 99 LEU A CA 1
ATOM 793 C C . LEU A 1 99 ? -22.020 5.849 31.255 1.00 94.31 99 LEU A C 1
ATOM 795 O O . LEU A 1 99 ? -22.304 7.041 31.390 1.00 94.31 99 LEU A O 1
ATOM 799 N N . PHE A 1 100 ? -22.689 5.071 30.397 1.00 94.44 100 PHE A N 1
ATOM 800 C CA . PHE A 1 100 ? -23.713 5.615 29.494 1.00 94.44 100 PHE A CA 1
ATOM 801 C C . PHE A 1 100 ? -24.979 6.060 30.235 1.00 94.44 100 PHE A C 1
ATOM 803 O O . PHE A 1 100 ? -25.577 7.073 29.871 1.00 94.44 100 PHE A O 1
ATOM 810 N N . SER A 1 101 ? -25.387 5.345 31.289 1.00 94.44 101 SER A N 1
ATOM 811 C CA . SER A 1 101 ? -26.585 5.703 32.064 1.00 94.44 101 SER A CA 1
ATOM 812 C C . SER A 1 101 ? -26.411 7.030 32.828 1.00 94.44 101 SER A C 1
ATOM 814 O O . SER A 1 101 ? -27.244 7.919 32.645 1.00 94.44 101 SER A O 1
ATOM 816 N N . PRO A 1 102 ? -25.324 7.244 33.602 1.00 94.50 102 PRO A N 1
ATOM 817 C CA . PRO A 1 102 ? -25.023 8.541 34.214 1.00 94.50 102 PRO A CA 1
ATOM 818 C C . PRO A 1 102 ? -24.937 9.694 33.210 1.00 94.50 102 PRO A C 1
ATOM 820 O O . PRO A 1 102 ? -25.399 10.797 33.511 1.00 94.50 102 PRO A O 1
ATOM 823 N N . TYR A 1 103 ? -24.386 9.445 32.014 1.00 93.94 103 TYR A N 1
ATOM 824 C CA . TYR A 1 103 ? -24.321 10.443 30.944 1.00 93.94 103 TYR A CA 1
ATOM 825 C C . TYR A 1 103 ? -25.718 10.850 30.462 1.00 93.94 103 TYR A C 1
ATOM 827 O O . TYR A 1 103 ? -26.020 12.040 30.374 1.00 93.94 103 TYR A O 1
ATOM 835 N N . CYS A 1 104 ? -26.602 9.875 30.225 1.00 94.56 104 CYS A N 1
ATOM 836 C CA . CYS A 1 104 ? -27.986 10.143 29.833 1.00 94.56 104 CYS A CA 1
ATOM 837 C C . CYS A 1 104 ? -28.742 10.944 30.894 1.00 94.56 104 CYS A C 1
ATOM 839 O O . CYS A 1 104 ? -29.440 11.894 30.548 1.00 94.56 104 CYS A O 1
ATOM 841 N N . SER A 1 105 ? -28.586 10.593 32.175 1.00 94.06 105 SER A N 1
ATOM 842 C CA . SER A 1 105 ? -29.206 11.337 33.278 1.00 94.06 105 SER A CA 1
ATOM 843 C C . SER A 1 105 ? -28.724 12.787 33.312 1.00 94.06 105 SER A C 1
ATOM 845 O O . SER A 1 105 ? -29.547 13.698 33.321 1.00 94.06 105 SER A O 1
ATOM 847 N N . GLY A 1 106 ? -27.404 13.005 33.225 1.00 93.12 106 GLY A N 1
ATOM 848 C CA . GLY A 1 106 ? -26.825 14.350 33.186 1.00 93.12 106 GLY A CA 1
ATOM 849 C C . GLY A 1 106 ? -27.365 15.191 32.026 1.00 93.12 106 GLY A C 1
ATOM 850 O O . GLY A 1 106 ? -27.756 16.336 32.233 1.00 93.12 106 GLY A O 1
ATOM 851 N N . ALA A 1 107 ? -27.468 14.610 30.828 1.00 92.62 107 ALA A N 1
ATOM 852 C CA . ALA A 1 107 ? -28.002 15.290 29.647 1.00 92.62 107 ALA A CA 1
ATOM 853 C C . ALA A 1 107 ? -29.486 15.633 29.752 1.00 92.62 107 ALA A C 1
ATOM 855 O O . ALA A 1 107 ? -29.882 16.751 29.421 1.00 92.62 107 ALA A O 1
ATOM 856 N N . VAL A 1 108 ? -30.309 14.704 30.238 1.00 93.25 108 VAL A N 1
ATOM 857 C CA . VAL A 1 108 ? -31.743 14.951 30.431 1.00 93.25 108 VAL A CA 1
ATOM 858 C C . VAL A 1 108 ? -31.967 16.038 31.480 1.00 93.25 108 VAL A C 1
ATOM 860 O O . VAL A 1 108 ? -32.809 16.911 31.279 1.00 93.25 108 VAL A O 1
ATOM 863 N N . ASP A 1 109 ? -31.197 16.033 32.569 1.00 92.75 109 ASP A N 1
ATOM 864 C CA . ASP A 1 109 ? -31.293 17.072 33.592 1.00 92.75 109 ASP A CA 1
ATOM 865 C C . ASP A 1 109 ? -30.871 18.440 33.040 1.00 92.75 109 ASP A C 1
ATOM 867 O O . ASP A 1 109 ? -31.485 19.455 33.385 1.00 92.75 109 ASP A O 1
ATOM 871 N N . THR A 1 110 ? -29.838 18.500 32.189 1.00 91.94 110 THR A N 1
ATOM 872 C CA . THR A 1 110 ? -29.421 19.749 31.529 1.00 91.94 110 THR A CA 1
ATOM 873 C C . THR A 1 110 ? -30.533 20.299 30.639 1.00 91.94 110 THR A C 1
ATOM 875 O O . THR A 1 110 ? -30.850 21.480 30.738 1.00 91.94 110 THR A O 1
ATOM 878 N N . ILE A 1 111 ? -31.195 19.457 29.840 1.00 90.00 111 ILE A N 1
ATOM 879 C CA . ILE A 1 111 ? -32.326 19.889 29.002 1.00 90.00 111 ILE A CA 1
ATOM 880 C C . ILE A 1 111 ? -33.525 20.337 29.847 1.00 90.00 111 ILE A C 1
ATOM 882 O O . ILE A 1 111 ? -34.137 21.355 29.530 1.00 90.00 111 ILE A O 1
ATOM 886 N N . ARG A 1 112 ? -33.822 19.656 30.964 1.00 90.94 112 ARG A N 1
ATOM 887 C CA . ARG A 1 112 ? -34.882 20.073 31.903 1.00 90.94 112 ARG A CA 1
ATOM 888 C C . ARG A 1 112 ? -34.646 21.476 32.470 1.00 90.94 112 ARG A C 1
ATOM 890 O O . ARG A 1 112 ? -35.603 22.185 32.750 1.00 90.94 112 ARG A O 1
ATOM 897 N N . ALA A 1 113 ? -33.387 21.882 32.633 1.00 90.75 113 ALA A N 1
ATOM 898 C CA . ALA A 1 113 ? -33.046 23.227 33.093 1.00 90.75 113 ALA A CA 1
ATOM 899 C C . ALA A 1 113 ? -33.179 24.304 31.998 1.00 90.75 113 ALA A C 1
ATOM 901 O O . ALA A 1 113 ? -33.245 25.485 32.326 1.00 90.75 113 ALA A O 1
ATOM 902 N N . LEU A 1 114 ? -33.204 23.913 30.719 1.00 89.06 114 LEU A N 1
ATOM 903 C CA . LEU A 1 114 ? -33.215 24.831 29.574 1.00 89.06 114 LEU A CA 1
ATOM 904 C C . LEU A 1 114 ? -34.607 25.044 28.977 1.00 89.06 114 LEU A C 1
ATOM 906 O O . LEU A 1 114 ? -34.870 26.111 28.434 1.00 89.06 114 LEU A O 1
ATOM 910 N N . THR A 1 115 ? -35.501 24.055 29.062 1.00 88.88 115 THR A N 1
ATOM 911 C CA . THR A 1 115 ? -36.864 24.173 28.528 1.00 88.88 115 THR A CA 1
ATOM 912 C C . THR A 1 115 ? -37.913 23.679 29.522 1.00 88.88 115 THR A C 1
ATOM 914 O O . THR A 1 115 ? -37.755 22.586 30.070 1.00 88.88 115 THR A O 1
ATOM 917 N N . PRO A 1 116 ? -39.009 24.428 29.742 1.00 92.56 116 PRO A N 1
ATOM 918 C CA . PRO A 1 116 ? -40.136 23.970 30.550 1.00 92.56 116 PRO A CA 1
ATOM 919 C C . PRO A 1 116 ? -41.066 23.001 29.799 1.00 92.56 116 PRO A C 1
ATOM 921 O O . PRO A 1 116 ? -41.973 22.452 30.413 1.00 92.56 116 PRO A O 1
ATOM 924 N N . ASP A 1 117 ? -40.876 22.791 28.490 1.00 94.00 117 ASP A N 1
ATOM 925 C CA . ASP A 1 117 ? -41.738 21.914 27.689 1.00 94.00 117 ASP A CA 1
ATOM 926 C C . ASP A 1 117 ? -41.518 20.429 28.028 1.00 94.00 117 ASP A C 1
ATOM 928 O O . ASP A 1 117 ? -40.498 19.827 27.674 1.00 94.00 117 ASP A O 1
ATOM 932 N N . GLU A 1 118 ? -42.507 19.825 28.688 1.00 93.69 118 GLU A N 1
ATOM 933 C CA . GLU A 1 118 ? -42.495 18.415 29.083 1.00 93.69 118 GLU A CA 1
ATOM 934 C C . GLU A 1 118 ? -42.419 17.463 27.882 1.00 93.69 118 GLU A C 1
ATOM 936 O O . GLU A 1 118 ? -41.761 16.423 27.966 1.00 93.69 118 GLU A O 1
ATOM 941 N N . ASN A 1 119 ? -43.022 17.824 26.743 1.00 93.00 119 ASN A N 1
ATOM 942 C CA . ASN A 1 119 ? -42.995 16.987 25.545 1.00 93.00 119 ASN A CA 1
ATOM 943 C C . ASN A 1 119 ? -41.593 16.951 24.938 1.00 93.00 119 ASN A C 1
ATOM 945 O O . ASN A 1 119 ? -41.094 15.873 24.609 1.00 93.00 119 ASN A O 1
ATOM 949 N N . ALA A 1 120 ? -40.926 18.105 24.841 1.00 89.75 120 ALA A N 1
ATOM 950 C CA . ALA A 1 120 ? -39.541 18.180 24.386 1.00 89.75 120 ALA A CA 1
ATOM 951 C C . ALA A 1 120 ? -38.594 17.399 25.313 1.00 89.75 120 ALA A C 1
ATOM 953 O O . ALA A 1 120 ? -37.737 16.652 24.835 1.00 89.75 120 ALA A O 1
ATOM 954 N N . GLN A 1 121 ? -38.775 17.504 26.635 1.00 92.94 121 GLN A N 1
ATOM 955 C CA . GLN A 1 121 ? -37.991 16.733 27.606 1.00 92.94 121 GLN A CA 1
ATOM 956 C C . GLN A 1 121 ? -38.217 15.220 27.465 1.00 92.94 121 GLN A C 1
ATOM 958 O O . GLN A 1 121 ? -37.255 14.444 27.469 1.00 92.94 121 GLN A O 1
ATOM 963 N N . ALA A 1 122 ? -39.475 14.786 27.327 1.00 94.06 122 ALA A N 1
ATOM 964 C CA . ALA A 1 122 ? -39.830 13.380 27.156 1.00 94.06 122 ALA A CA 1
ATOM 965 C C . ALA A 1 122 ? -39.283 12.817 25.836 1.00 94.06 122 ALA A C 1
ATOM 967 O O . ALA A 1 122 ? -38.687 11.735 25.831 1.00 94.06 122 ALA A O 1
ATOM 968 N N . ALA A 1 123 ? -39.412 13.574 24.743 1.00 93.75 123 ALA A N 1
ATOM 969 C CA . ALA A 1 123 ? -38.883 13.211 23.435 1.00 93.75 123 ALA A CA 1
ATOM 970 C C . ALA A 1 123 ? -37.354 13.082 23.465 1.00 93.75 123 ALA A C 1
ATOM 972 O O . ALA A 1 123 ? -36.828 12.051 23.043 1.00 93.75 123 ALA A O 1
ATOM 973 N N . PHE A 1 124 ? -36.642 14.064 24.028 1.00 94.81 124 PHE A N 1
ATOM 974 C CA . PHE A 1 124 ? -35.183 14.022 24.154 1.00 94.81 124 PHE A CA 1
ATOM 975 C C . PHE A 1 124 ? -34.718 12.826 24.994 1.00 94.81 124 PHE A C 1
ATOM 977 O O . PHE A 1 124 ? -33.811 12.086 24.599 1.00 94.81 124 PHE A O 1
ATOM 984 N N . ARG A 1 125 ? -35.379 12.583 26.135 1.00 95.44 125 ARG A N 1
ATOM 985 C CA . ARG A 1 125 ? -35.089 11.437 27.005 1.00 95.44 125 ARG A CA 1
ATOM 986 C C . ARG A 1 125 ? -35.291 10.113 26.279 1.00 95.44 125 ARG A C 1
ATOM 988 O O . ARG A 1 125 ? -34.444 9.229 26.418 1.00 95.44 125 ARG A O 1
ATOM 995 N N . PHE A 1 126 ? -36.384 9.955 25.531 1.00 95.94 126 PHE A N 1
ATOM 996 C CA . PHE A 1 126 ? -36.665 8.733 24.777 1.00 95.94 126 PHE A CA 1
ATOM 997 C C . PHE A 1 126 ? -35.570 8.454 23.744 1.00 95.94 126 PHE A C 1
ATOM 999 O O . PHE A 1 126 ? -34.970 7.375 23.767 1.00 95.94 126 PHE A O 1
ATOM 1006 N N . SER A 1 127 ? -35.259 9.433 22.890 1.00 96.31 127 SER A N 1
ATOM 1007 C CA . SER A 1 127 ? -34.252 9.284 21.836 1.00 96.31 127 SER A CA 1
ATOM 1008 C C . SER A 1 127 ? -32.862 9.029 22.403 1.00 96.31 127 SER A C 1
ATOM 1010 O O . SER A 1 127 ? -32.186 8.104 21.956 1.00 96.31 127 SER A O 1
ATOM 1012 N N . LEU A 1 128 ? -32.443 9.775 23.431 1.00 96.25 128 LEU A N 1
ATOM 1013 C CA . LEU A 1 128 ? -31.127 9.585 24.040 1.00 96.25 128 LEU A CA 1
ATOM 1014 C C . LEU A 1 128 ? -31.014 8.220 24.729 1.00 96.25 128 LEU A C 1
ATOM 1016 O O . LEU A 1 128 ? -30.002 7.536 24.589 1.00 96.25 128 LEU A O 1
ATOM 1020 N N . SER A 1 129 ? -32.077 7.776 25.407 1.00 96.00 129 SER A N 1
ATOM 1021 C CA . SER A 1 129 ? -32.122 6.441 26.017 1.00 96.00 129 SER A CA 1
ATOM 1022 C C . SER A 1 129 ? -32.043 5.333 24.966 1.00 96.00 129 SER A C 1
ATOM 1024 O O . SER A 1 129 ? -31.419 4.301 25.207 1.00 96.00 129 SER A O 1
ATOM 1026 N N . LEU A 1 130 ? -32.664 5.523 23.797 1.00 95.88 130 LEU A N 1
ATOM 1027 C CA . LEU A 1 130 ? -32.575 4.574 22.690 1.00 95.88 130 LEU A CA 1
ATOM 1028 C C . LEU A 1 130 ? -31.150 4.515 22.122 1.00 95.88 130 LEU A C 1
ATOM 1030 O O . LEU A 1 130 ? -30.608 3.420 21.975 1.00 95.88 130 LEU A O 1
ATOM 1034 N N . ILE A 1 131 ? -30.520 5.670 21.886 1.00 96.12 131 ILE A N 1
ATOM 1035 C CA . ILE A 1 131 ? -29.116 5.766 21.453 1.00 96.12 131 ILE A CA 1
ATOM 1036 C C . ILE A 1 131 ? -28.202 5.042 22.447 1.00 96.12 131 ILE A C 1
ATOM 1038 O O . ILE A 1 131 ? -27.401 4.196 22.050 1.00 96.12 131 ILE A O 1
ATOM 1042 N N . ALA A 1 132 ? -28.361 5.309 23.745 1.00 96.38 132 ALA A N 1
ATOM 1043 C CA . ALA A 1 132 ? -27.567 4.675 24.789 1.00 96.38 132 ALA A CA 1
ATOM 1044 C C . ALA A 1 132 ? -27.768 3.157 24.845 1.00 96.38 132 ALA A C 1
ATOM 1046 O O . ALA A 1 132 ? -26.793 2.424 24.968 1.00 96.38 132 ALA A O 1
ATOM 1047 N N . LYS A 1 133 ? -29.001 2.656 24.686 1.00 95.88 133 LYS A N 1
ATOM 1048 C CA . LYS A 1 133 ? -29.267 1.208 24.607 1.00 95.88 133 LYS A CA 1
ATOM 1049 C C . LYS A 1 133 ? -28.569 0.558 23.411 1.00 95.88 133 LYS A C 1
ATOM 1051 O O . LYS A 1 133 ? -28.018 -0.531 23.559 1.00 95.88 133 LYS A O 1
ATOM 1056 N N . ILE A 1 134 ? -28.568 1.214 22.247 1.00 94.94 134 ILE A N 1
ATOM 1057 C CA . ILE A 1 134 ? -27.871 0.720 21.049 1.00 94.94 134 ILE A CA 1
ATOM 1058 C C . ILE A 1 134 ? -26.353 0.707 21.284 1.00 94.94 134 ILE A C 1
ATOM 1060 O O . ILE A 1 134 ? -25.705 -0.291 20.971 1.00 94.94 134 ILE A O 1
ATOM 1064 N N . LEU A 1 135 ? -25.794 1.770 21.877 1.00 94.88 135 LEU A N 1
ATOM 1065 C CA . LEU A 1 135 ? -24.368 1.845 22.221 1.00 94.88 135 LEU A CA 1
ATOM 1066 C C . LEU A 1 135 ? -23.966 0.768 23.218 1.00 94.88 135 LEU A C 1
ATOM 1068 O O . LEU A 1 135 ? -23.020 0.036 22.955 1.00 94.88 135 LEU A O 1
ATOM 1072 N N . VAL A 1 136 ? -24.695 0.632 24.328 1.00 96.06 136 VAL A N 1
ATOM 1073 C CA . VAL A 1 136 ? -24.415 -0.382 25.352 1.00 96.06 136 VAL A CA 1
ATOM 1074 C C . VAL A 1 136 ? -24.461 -1.773 24.736 1.00 96.06 136 VAL A C 1
ATOM 1076 O O . VAL A 1 136 ? -23.524 -2.538 24.925 1.00 96.06 136 VAL A O 1
ATOM 1079 N N . ARG A 1 137 ? -25.479 -2.080 23.921 1.00 94.94 137 ARG A N 1
ATOM 1080 C CA . ARG A 1 137 ? -25.550 -3.357 23.202 1.00 94.94 137 ARG A CA 1
ATOM 1081 C C . ARG A 1 137 ? -24.314 -3.583 22.331 1.00 94.94 137 ARG A C 1
ATOM 1083 O O . ARG A 1 137 ? -23.698 -4.641 22.420 1.00 94.94 137 ARG A O 1
ATOM 1090 N N . ALA A 1 138 ? -23.935 -2.594 21.524 1.00 94.38 138 ALA A N 1
ATOM 1091 C CA . ALA A 1 138 ? -22.783 -2.707 20.639 1.00 94.38 138 ALA A CA 1
ATOM 1092 C C . ALA A 1 138 ? -21.459 -2.849 21.403 1.00 94.38 138 ALA A C 1
ATOM 1094 O O . ALA A 1 138 ? -20.593 -3.623 21.001 1.00 94.38 138 ALA A O 1
ATOM 1095 N N . VAL A 1 139 ? -21.317 -2.147 22.529 1.00 95.06 139 VAL A N 1
ATOM 1096 C CA . VAL A 1 139 ? -20.149 -2.251 23.404 1.00 95.06 139 VAL A CA 1
ATOM 1097 C C . VAL A 1 139 ? -20.089 -3.624 24.058 1.00 95.06 139 VAL A C 1
ATOM 1099 O O . VAL A 1 139 ? -19.035 -4.254 24.044 1.00 95.06 139 VAL A O 1
ATOM 1102 N N . THR A 1 140 ? -21.199 -4.128 24.593 1.00 93.81 140 THR A N 1
ATOM 1103 C CA . THR A 1 140 ? -21.250 -5.450 25.223 1.00 93.81 140 THR A CA 1
ATOM 1104 C C . THR A 1 140 ? -20.960 -6.567 24.219 1.00 93.81 140 THR A C 1
ATOM 1106 O O . THR A 1 140 ? -20.141 -7.432 24.518 1.00 93.81 140 THR A O 1
ATOM 1109 N N . GLU A 1 141 ? -21.568 -6.530 23.029 1.00 92.06 141 GLU A N 1
ATOM 1110 C CA . GLU A 1 141 ? -21.345 -7.530 21.973 1.00 92.06 141 GLU A CA 1
ATOM 1111 C C . GLU A 1 141 ? -19.923 -7.445 21.389 1.00 92.06 141 GLU A C 1
ATOM 1113 O O . GLU A 1 141 ? -19.290 -8.471 21.147 1.00 92.06 141 GLU A O 1
ATOM 1118 N N . GLY A 1 142 ? -19.383 -6.236 21.204 1.00 91.00 142 GLY A N 1
ATOM 1119 C CA . GLY A 1 142 ? -18.055 -6.038 20.622 1.00 91.00 142 GLY A CA 1
ATOM 1120 C C . GLY A 1 142 ? -16.887 -6.220 21.599 1.00 91.00 142 GLY A C 1
ATOM 1121 O O . GLY A 1 142 ? -15.763 -6.451 21.153 1.00 91.00 142 GLY A O 1
ATOM 1122 N N . SER A 1 143 ? -17.116 -6.153 22.918 1.00 91.44 143 SER A N 1
ATOM 1123 C CA . SER A 1 143 ? -16.082 -6.263 23.970 1.00 91.44 143 SER A CA 1
ATOM 1124 C C . SER A 1 143 ? -15.572 -7.691 24.186 1.00 91.44 143 SER A C 1
ATOM 1126 O O . SER A 1 143 ? -15.568 -8.201 25.314 1.00 91.44 143 SER A O 1
ATOM 1128 N N . THR A 1 144 ? -15.108 -8.327 23.111 1.00 92.62 144 THR A N 1
ATOM 1129 C CA . THR A 1 144 ? -14.489 -9.653 23.129 1.00 92.62 144 THR A CA 1
ATOM 1130 C C . THR A 1 144 ? -13.220 -9.667 23.982 1.00 92.62 144 THR A C 1
ATOM 1132 O O . THR A 1 144 ? -12.610 -8.633 24.277 1.00 92.62 144 THR A O 1
ATOM 1135 N N . LEU A 1 145 ? -12.775 -10.866 24.366 1.00 93.06 145 LEU A N 1
ATOM 1136 C CA . LEU A 1 145 ? -11.528 -11.037 25.118 1.00 93.06 145 LEU A CA 1
ATOM 1137 C C . LEU A 1 145 ? -10.315 -10.477 24.358 1.00 93.06 145 LEU A C 1
ATOM 1139 O O . LEU A 1 145 ? -9.399 -9.943 24.980 1.00 93.06 145 LEU A O 1
ATOM 1143 N N . VAL A 1 146 ? -10.337 -10.559 23.023 1.00 93.69 146 VAL A N 1
ATOM 1144 C CA . VAL A 1 146 ? -9.310 -9.989 22.143 1.00 93.69 146 VAL A CA 1
ATOM 1145 C C . VAL A 1 146 ? -9.293 -8.467 22.267 1.00 93.69 146 VAL A C 1
ATOM 1147 O O . VAL A 1 146 ? -8.240 -7.906 22.559 1.00 93.69 146 VAL A O 1
ATOM 1150 N N . MET A 1 147 ? -10.444 -7.796 22.140 1.00 93.69 147 MET A N 1
ATOM 1151 C CA . MET A 1 147 ? -10.513 -6.332 22.262 1.00 93.69 147 MET A CA 1
ATOM 1152 C C . MET A 1 147 ? -10.074 -5.841 23.642 1.00 93.69 147 MET A C 1
ATOM 1154 O O . MET A 1 147 ? -9.291 -4.900 23.747 1.00 93.69 147 MET A O 1
ATOM 1158 N N . ARG A 1 148 ? -10.495 -6.525 24.713 1.00 92.50 148 ARG A N 1
ATOM 1159 C CA . ARG A 1 148 ? -10.056 -6.190 26.078 1.00 92.50 148 ARG A CA 1
ATOM 1160 C C . ARG A 1 148 ? -8.539 -6.313 26.242 1.00 92.50 148 ARG A C 1
ATOM 1162 O O . ARG A 1 148 ? -7.936 -5.494 26.930 1.00 92.50 148 ARG A O 1
ATOM 1169 N N . ALA A 1 149 ? -7.917 -7.304 25.604 1.00 94.19 149 ALA A N 1
ATOM 1170 C CA . ALA A 1 149 ? -6.468 -7.471 25.637 1.00 94.19 149 ALA A CA 1
ATOM 1171 C C . ALA A 1 149 ? -5.715 -6.400 24.823 1.00 94.19 149 ALA A C 1
ATOM 1173 O O . ALA A 1 149 ? -4.623 -6.002 25.222 1.00 94.19 149 ALA A O 1
ATOM 1174 N N . ILE A 1 150 ? -6.295 -5.888 23.731 1.00 95.00 150 ILE A N 1
ATOM 1175 C CA . ILE A 1 150 ? -5.709 -4.771 22.962 1.00 95.00 150 ILE A CA 1
ATOM 1176 C C . ILE A 1 150 ? -5.626 -3.505 23.813 1.00 95.00 150 ILE A C 1
ATOM 1178 O O . ILE A 1 150 ? -4.617 -2.798 23.760 1.00 95.00 150 ILE A O 1
ATOM 1182 N N . ASN A 1 151 ? -6.656 -3.246 24.624 1.00 91.94 151 ASN A N 1
ATOM 1183 C CA . ASN A 1 151 ? -6.736 -2.052 25.467 1.00 91.94 151 ASN A CA 1
ATOM 1184 C C . ASN A 1 151 ? -5.658 -2.033 26.565 1.00 91.94 151 ASN A C 1
ATOM 1186 O O . ASN A 1 151 ? -5.237 -0.962 26.988 1.00 91.94 151 ASN A O 1
ATOM 1190 N N . THR A 1 152 ? -5.169 -3.200 27.005 1.00 92.06 152 THR A N 1
ATOM 1191 C CA . THR A 1 152 ? -4.042 -3.290 27.954 1.00 92.06 152 THR A CA 1
ATOM 1192 C C . THR A 1 152 ? -2.677 -3.315 27.265 1.00 92.06 152 THR A C 1
ATOM 1194 O O . THR A 1 152 ? -1.655 -3.171 27.931 1.00 92.06 152 THR A O 1
ATOM 1197 N N . ASN A 1 153 ? -2.646 -3.499 25.940 1.00 94.31 153 ASN A N 1
ATOM 1198 C CA . ASN A 1 153 ? -1.448 -3.634 25.112 1.00 94.31 153 ASN A CA 1
ATOM 1199 C C . ASN A 1 153 ? -0.416 -4.661 25.640 1.00 94.31 153 ASN A C 1
ATOM 1201 O O . ASN A 1 153 ? 0.796 -4.501 25.473 1.00 94.31 153 ASN A O 1
ATOM 1205 N N . GLN A 1 154 ? -0.893 -5.728 26.289 1.00 94.19 154 GLN A N 1
ATOM 1206 C CA . GLN A 1 154 ? -0.055 -6.791 26.841 1.00 94.19 154 GLN A CA 1
ATOM 1207 C C . GLN A 1 154 ? -0.134 -8.055 25.984 1.00 94.19 154 GLN A C 1
ATOM 1209 O O . GLN A 1 154 ? -1.176 -8.707 25.892 1.00 94.19 154 GLN A O 1
ATOM 1214 N N . GLU A 1 155 ? 1.007 -8.463 25.430 1.00 94.50 155 GLU A N 1
ATOM 1215 C CA . GLU A 1 155 ? 1.121 -9.658 24.587 1.00 94.50 155 GLU A CA 1
ATOM 1216 C C . GLU A 1 155 ? 0.649 -10.938 25.301 1.00 94.50 155 GLU A C 1
ATOM 1218 O O . GLU A 1 155 ? -0.051 -11.757 24.706 1.00 94.50 155 GLU A O 1
ATOM 1223 N N . ALA A 1 156 ? 0.986 -11.113 26.584 1.00 95.06 156 ALA A N 1
ATOM 1224 C CA . ALA A 1 156 ? 0.586 -12.292 27.356 1.00 95.06 156 ALA A CA 1
ATOM 1225 C C . ALA A 1 156 ? -0.943 -12.399 27.507 1.00 95.06 156 ALA A C 1
ATOM 1227 O O . ALA A 1 156 ? -1.518 -13.474 27.312 1.00 95.06 156 ALA A O 1
ATOM 1228 N N . SER A 1 157 ? -1.602 -11.275 27.794 1.00 94.94 157 SER A N 1
ATOM 1229 C CA . SER A 1 157 ? -3.059 -11.183 27.920 1.00 94.94 157 SER A CA 1
ATOM 1230 C C . SER A 1 157 ? -3.746 -11.494 26.593 1.00 94.94 157 SER A C 1
ATOM 1232 O O . SER A 1 157 ? -4.708 -12.263 26.560 1.00 94.94 157 SER A O 1
ATOM 1234 N N . LEU A 1 158 ? -3.202 -10.987 25.484 1.00 95.94 158 LEU A N 1
ATOM 1235 C CA . LEU A 1 158 ? -3.729 -11.266 24.153 1.00 95.94 158 LEU A CA 1
ATOM 1236 C C . LEU A 1 158 ? -3.557 -12.739 23.758 1.00 95.94 158 LEU A C 1
ATOM 1238 O O . LEU A 1 158 ? -4.511 -13.364 23.297 1.00 95.94 158 LEU A O 1
ATOM 1242 N N . LYS A 1 159 ? -2.383 -13.336 23.994 1.00 95.19 159 LYS A N 1
ATOM 1243 C CA . LYS A 1 159 ? -2.153 -14.770 23.739 1.00 95.19 159 LYS A CA 1
ATOM 1244 C C . LYS A 1 159 ? -3.128 -15.652 24.518 1.00 95.19 159 LYS A C 1
ATOM 1246 O O . LYS A 1 159 ? -3.623 -16.637 23.974 1.00 95.19 159 LYS A O 1
ATOM 1251 N N . LYS A 1 160 ? -3.435 -15.287 25.769 1.00 95.31 160 LYS A N 1
ATOM 1252 C CA . LYS A 1 160 ? -4.429 -15.984 26.599 1.00 95.31 160 LYS A CA 1
ATOM 1253 C C . LYS A 1 160 ? -5.857 -15.796 26.078 1.00 95.31 160 LYS A C 1
ATOM 1255 O O . LYS A 1 160 ? -6.639 -16.737 26.118 1.00 95.31 160 LYS A O 1
ATOM 1260 N N . ALA A 1 161 ? -6.200 -14.615 25.570 1.00 95.00 161 ALA A N 1
ATOM 1261 C CA . ALA A 1 161 ? -7.506 -14.374 24.959 1.00 95.00 161 ALA A CA 1
ATOM 1262 C C . ALA A 1 161 ? -7.700 -15.212 23.683 1.00 95.00 161 ALA A C 1
ATOM 1264 O O . ALA A 1 161 ? -8.723 -15.874 23.522 1.00 95.00 161 ALA A O 1
ATOM 1265 N N . ILE A 1 162 ? -6.694 -15.241 22.804 1.00 93.94 162 ILE A N 1
ATOM 1266 C CA . ILE A 1 162 ? -6.735 -15.991 21.540 1.00 93.94 162 ILE A CA 1
ATOM 1267 C C . ILE A 1 162 ? -6.717 -17.506 21.780 1.00 93.94 162 ILE A C 1
ATOM 1269 O O . ILE A 1 162 ? -7.296 -18.265 21.000 1.00 93.94 162 ILE A O 1
ATOM 1273 N N . SER A 1 163 ? -6.061 -17.979 22.846 1.00 91.75 163 SER A N 1
ATOM 1274 C CA . SER A 1 163 ? -5.950 -19.417 23.111 1.00 91.75 163 SER A CA 1
ATOM 1275 C C . SER A 1 163 ? -7.297 -20.091 23.383 1.00 91.75 163 SER A C 1
ATOM 1277 O O . SER A 1 163 ? -7.422 -21.283 23.105 1.00 91.75 163 SER A O 1
ATOM 1279 N N . ILE A 1 164 ? -8.289 -19.324 23.847 1.00 92.69 164 ILE A N 1
ATOM 1280 C CA . ILE A 1 164 ? -9.666 -19.770 24.091 1.00 92.69 164 ILE A CA 1
ATOM 1281 C C . ILE A 1 164 ? -10.395 -20.057 22.771 1.00 92.69 164 ILE A C 1
ATOM 1283 O O . ILE A 1 164 ? -11.210 -20.975 22.702 1.00 92.69 164 ILE A O 1
ATOM 1287 N N . ALA A 1 165 ? -10.086 -19.309 21.708 1.00 89.69 165 ALA A N 1
ATOM 1288 C CA . ALA A 1 165 ? -10.703 -19.512 20.407 1.00 89.69 165 ALA A CA 1
ATOM 1289 C C . ALA A 1 165 ? -10.148 -20.776 19.711 1.00 89.69 165 ALA A C 1
ATOM 1291 O O . ALA A 1 165 ? -8.923 -21.003 19.696 1.00 89.69 165 ALA A O 1
ATOM 1292 N N . PRO A 1 166 ? -11.020 -21.590 19.076 1.00 88.94 166 PRO A N 1
ATOM 1293 C CA . PRO A 1 166 ? -10.590 -22.764 18.331 1.00 88.94 166 PRO A CA 1
ATOM 1294 C C . PRO A 1 166 ? -9.699 -22.337 17.167 1.00 88.94 166 PRO A C 1
ATOM 1296 O O . PRO A 1 166 ? -9.915 -21.300 16.538 1.00 88.94 166 PRO A O 1
ATOM 1299 N N . ARG A 1 167 ? -8.680 -23.146 16.869 1.00 86.88 167 ARG A N 1
ATOM 1300 C CA . ARG A 1 167 ? -7.563 -22.740 16.004 1.00 86.88 167 ARG A CA 1
ATOM 1301 C C . ARG A 1 167 ? -8.009 -22.286 14.607 1.00 86.88 167 ARG A C 1
ATOM 1303 O O . ARG A 1 167 ? -7.514 -21.272 14.128 1.00 86.88 167 ARG A O 1
ATOM 1310 N N . GLY A 1 168 ? -9.005 -22.955 14.020 1.00 84.94 168 GLY A N 1
ATOM 1311 C CA . GLY A 1 168 ? -9.584 -22.595 12.719 1.00 84.94 168 GLY A CA 1
ATOM 1312 C C . GLY A 1 168 ? -10.427 -21.310 12.698 1.00 84.94 168 GLY A C 1
ATOM 1313 O O . GLY A 1 168 ? -10.721 -20.807 11.621 1.00 84.94 168 GLY A O 1
ATOM 1314 N N . ARG A 1 169 ? -10.807 -20.748 13.857 1.00 88.88 169 ARG A N 1
ATOM 1315 C CA . ARG A 1 169 ? -11.574 -19.487 13.947 1.00 88.88 169 ARG A CA 1
ATOM 1316 C C . ARG A 1 169 ? -10.749 -18.296 14.429 1.00 88.88 169 ARG A C 1
ATOM 1318 O O . ARG A 1 169 ? -11.240 -17.175 14.390 1.00 88.88 169 ARG A O 1
ATOM 1325 N N . ARG A 1 170 ? -9.491 -18.499 14.834 1.00 92.12 170 ARG A N 1
ATOM 1326 C CA . ARG A 1 170 ? -8.635 -17.415 15.354 1.00 92.12 170 ARG A CA 1
ATOM 1327 C C . ARG A 1 170 ? -8.450 -16.275 14.362 1.00 92.12 170 ARG A C 1
ATOM 1329 O O . ARG A 1 170 ? -8.491 -15.122 14.763 1.00 92.12 170 ARG A O 1
ATOM 1336 N N . ALA A 1 171 ? -8.304 -16.585 13.073 1.00 92.56 171 ALA A N 1
ATOM 1337 C CA . ALA A 1 171 ? -8.187 -15.551 12.050 1.00 92.56 171 ALA A CA 1
ATOM 1338 C C . ALA A 1 171 ? -9.431 -14.650 11.999 1.00 92.56 171 ALA A C 1
ATOM 1340 O O . ALA A 1 171 ? -9.293 -13.435 11.919 1.00 92.56 171 ALA A O 1
ATOM 1341 N N . MET A 1 172 ? -10.631 -15.226 12.132 1.00 91.88 172 MET A N 1
ATOM 1342 C CA . MET A 1 172 ? -11.875 -14.455 12.203 1.00 91.88 172 MET A CA 1
ATOM 1343 C C . MET A 1 172 ? -11.900 -13.558 13.444 1.00 91.88 172 MET A C 1
ATOM 1345 O O . MET A 1 172 ? -12.107 -12.361 13.306 1.00 91.88 172 MET A O 1
ATOM 1349 N N . GLU A 1 173 ? -11.583 -14.096 14.625 1.00 92.25 173 GLU A N 1
ATOM 1350 C CA . GLU A 1 173 ? -11.552 -13.329 15.885 1.00 92.25 173 GLU A CA 1
ATOM 1351 C C . GLU A 1 173 ? -10.535 -12.173 15.879 1.00 92.25 173 GLU A C 1
ATOM 1353 O O . GLU A 1 173 ? -10.713 -11.191 16.593 1.00 92.25 173 GLU A O 1
ATOM 1358 N N . LEU A 1 174 ? -9.459 -12.280 15.090 1.00 95.69 174 LEU A N 1
ATOM 1359 C CA . LEU A 1 174 ? -8.395 -11.271 14.995 1.00 95.69 174 LEU A CA 1
ATOM 1360 C C . LEU A 1 174 ? -8.599 -10.242 13.876 1.00 95.69 174 LEU A C 1
ATOM 1362 O O . LEU A 1 174 ? -8.025 -9.151 13.931 1.00 95.69 174 LEU A O 1
ATOM 1366 N N . LEU A 1 175 ? -9.391 -10.574 12.857 1.00 96.00 175 LEU A N 1
ATOM 1367 C CA . LEU A 1 175 ? -9.563 -9.749 11.656 1.00 96.00 175 LEU A CA 1
ATOM 1368 C C . LEU A 1 175 ? -10.978 -9.182 11.510 1.00 96.00 175 LEU A C 1
ATOM 1370 O O . LEU A 1 175 ? -11.170 -8.208 10.778 1.00 96.00 175 LEU A O 1
ATOM 1374 N N . ASN A 1 176 ? -11.969 -9.775 12.176 1.00 94.62 176 ASN A N 1
ATOM 1375 C CA . ASN A 1 176 ? -13.363 -9.396 12.021 1.00 94.62 176 ASN A CA 1
ATOM 1376 C C . ASN A 1 176 ? -14.183 -9.644 13.295 1.00 94.62 176 ASN A C 1
ATOM 1378 O O . ASN A 1 176 ? -14.619 -10.760 13.571 1.00 94.62 176 ASN A O 1
ATOM 1382 N N . ILE A 1 177 ? -14.466 -8.566 14.021 1.00 91.56 177 ILE A N 1
ATOM 1383 C CA . ILE A 1 177 ? -15.518 -8.527 15.036 1.00 91.56 177 ILE A CA 1
ATOM 1384 C C . ILE A 1 177 ? -16.691 -7.774 14.432 1.00 91.56 177 ILE A C 1
ATOM 1386 O O . ILE A 1 177 ? -16.536 -6.636 13.991 1.00 91.56 177 ILE A O 1
ATOM 1390 N N . SER A 1 178 ? -17.862 -8.402 14.419 1.00 89.12 178 SER A N 1
ATOM 1391 C CA . SER A 1 178 ? -19.074 -7.816 13.849 1.00 89.12 178 SER A CA 1
ATOM 1392 C C . SER A 1 178 ? -20.148 -7.622 14.909 1.00 89.12 178 SER A C 1
ATOM 1394 O O . SER A 1 178 ? -20.326 -8.463 15.786 1.00 89.12 178 SER A O 1
ATOM 1396 N N . VAL A 1 179 ? -20.845 -6.493 14.813 1.00 84.19 179 VAL A N 1
ATOM 1397 C CA . VAL A 1 179 ? -21.999 -6.128 15.635 1.00 84.19 179 VAL A CA 1
ATOM 1398 C C . VAL A 1 179 ? -23.049 -5.565 14.683 1.00 84.19 179 VAL A C 1
ATOM 1400 O O . VAL A 1 179 ? -22.883 -4.486 14.105 1.00 84.19 179 VAL A O 1
ATOM 1403 N N . GLY A 1 180 ? -24.127 -6.320 14.472 1.00 8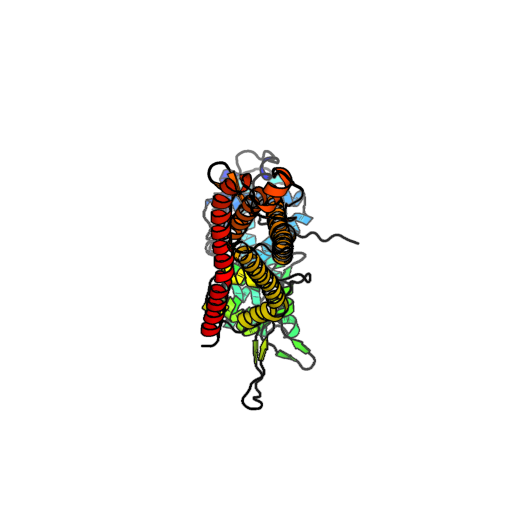2.75 180 GLY A N 1
ATOM 1404 C CA . GLY A 1 180 ? -25.128 -5.996 13.455 1.00 82.75 180 GLY A CA 1
ATOM 1405 C C . GLY A 1 180 ? -24.524 -5.981 12.046 1.00 82.75 180 GLY A C 1
ATOM 1406 O O . GLY A 1 180 ? -23.944 -6.967 11.604 1.00 82.75 180 GLY A O 1
ATOM 1407 N N . THR A 1 181 ? -24.669 -4.862 11.332 1.00 84.88 181 THR A N 1
ATOM 1408 C CA . THR A 1 181 ? -24.107 -4.673 9.980 1.00 84.88 181 THR A CA 1
ATOM 1409 C C . THR A 1 181 ? -22.703 -4.070 9.986 1.00 84.88 181 THR A C 1
ATOM 1411 O O . 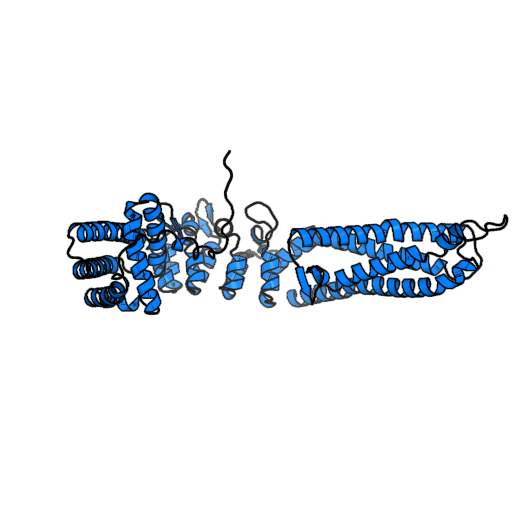THR A 1 181 ? -22.109 -3.903 8.924 1.00 84.88 181 THR A O 1
ATOM 1414 N N . GLN A 1 182 ? -22.187 -3.694 11.157 1.00 88.31 182 GLN A N 1
ATOM 1415 C CA . GLN A 1 182 ? -20.889 -3.047 11.294 1.00 88.31 182 GLN A CA 1
ATOM 1416 C C . GLN A 1 182 ? -19.830 -4.074 11.682 1.00 88.31 182 GLN A C 1
ATOM 1418 O O . GLN A 1 182 ? -20.103 -5.027 12.413 1.00 88.31 182 GLN A O 1
ATOM 1423 N N . SER A 1 183 ? -18.609 -3.875 11.193 1.00 91.81 183 SER A N 1
ATOM 1424 C CA . SER A 1 183 ? -17.469 -4.720 11.534 1.00 91.81 183 SER A CA 1
ATOM 1425 C C . SER A 1 183 ? -16.231 -3.885 11.806 1.00 91.81 183 SER A C 1
ATOM 1427 O O . SER A 1 183 ? -16.023 -2.842 11.189 1.00 91.81 183 SER A O 1
ATOM 1429 N N . ILE A 1 184 ? -15.395 -4.367 12.715 1.00 93.19 184 ILE A N 1
ATOM 1430 C CA . ILE A 1 184 ? -14.096 -3.790 13.037 1.00 93.19 184 ILE A CA 1
ATOM 1431 C C . ILE A 1 184 ? -13.035 -4.881 12.943 1.00 93.19 184 ILE A C 1
ATOM 1433 O O . ILE A 1 184 ? -13.297 -6.041 13.259 1.00 93.19 184 ILE A O 1
ATOM 1437 N N . SER A 1 185 ? -11.835 -4.522 12.492 1.00 95.75 185 SER A N 1
ATOM 1438 C CA . SER A 1 185 ? -10.690 -5.428 12.532 1.00 95.75 185 SER A CA 1
ATOM 1439 C C . SER A 1 185 ? -9.853 -5.150 13.778 1.00 95.75 185 SER A C 1
ATOM 1441 O O . SER A 1 185 ? -9.199 -4.108 13.816 1.00 95.75 185 SER A O 1
ATOM 1443 N N . PRO A 1 186 ? -9.751 -6.095 14.726 1.00 96.12 186 PRO A N 1
ATOM 1444 C CA . PRO A 1 186 ? -8.851 -5.982 15.874 1.00 96.12 186 PRO A CA 1
ATOM 1445 C C . PRO A 1 186 ? -7.396 -5.693 15.495 1.00 96.12 186 PRO A C 1
ATOM 1447 O O . PRO A 1 186 ? -6.771 -4.838 16.116 1.00 96.12 186 PRO A O 1
ATOM 1450 N N . LEU A 1 187 ? -6.876 -6.336 14.439 1.00 96.94 187 LEU A N 1
ATOM 1451 C CA . LEU A 1 187 ? -5.518 -6.079 13.947 1.00 96.94 187 LEU A CA 1
ATOM 1452 C C . LEU A 1 187 ? -5.310 -4.607 13.554 1.00 96.94 187 LEU A C 1
ATOM 1454 O O . LEU A 1 187 ? -4.465 -3.938 14.141 1.00 96.94 187 LEU A O 1
ATOM 1458 N N . PHE A 1 188 ? -6.096 -4.083 12.609 1.00 95.81 188 PHE A N 1
ATOM 1459 C CA . PHE A 1 188 ? -6.015 -2.673 12.205 1.00 95.81 188 PHE A CA 1
ATOM 1460 C C . PHE A 1 188 ? -6.280 -1.717 13.364 1.00 95.81 188 PHE A C 1
ATOM 1462 O O . PHE A 1 188 ? -5.520 -0.771 13.534 1.00 95.81 188 PHE A O 1
ATOM 1469 N N . TRP A 1 189 ? -7.266 -2.003 14.219 1.00 95.19 189 TRP A N 1
ATOM 1470 C CA . TRP A 1 189 ? -7.509 -1.181 15.402 1.00 95.19 189 TRP A CA 1
ATOM 1471 C C . TRP A 1 189 ? -6.276 -1.108 16.305 1.00 95.19 189 TRP A C 1
ATOM 1473 O O . TRP A 1 189 ? -5.909 -0.027 16.746 1.00 95.19 189 TRP A O 1
ATOM 1483 N N . SER A 1 190 ? -5.595 -2.234 16.539 1.00 96.06 190 SER A N 1
ATOM 1484 C CA . SER A 1 190 ? -4.381 -2.265 17.362 1.00 96.06 190 SER A CA 1
ATOM 1485 C C . SER A 1 190 ? -3.201 -1.505 16.744 1.00 96.06 190 SER A C 1
ATOM 1487 O O . SER A 1 190 ? -2.357 -1.000 17.481 1.00 96.06 190 SER A O 1
ATOM 1489 N N . ILE A 1 191 ? -3.144 -1.398 15.412 1.00 96.25 191 ILE A N 1
ATOM 1490 C CA . ILE A 1 191 ? -2.157 -0.575 14.700 1.00 96.25 191 ILE A CA 1
ATOM 1491 C C . ILE A 1 191 ? -2.513 0.907 14.872 1.00 96.25 191 ILE A C 1
ATOM 1493 O O . ILE A 1 191 ? -1.675 1.692 15.307 1.00 96.25 191 ILE A O 1
ATOM 1497 N N . GLU A 1 192 ? -3.771 1.273 14.622 1.00 93.62 192 GLU A N 1
ATOM 1498 C CA . GLU A 1 192 ? -4.273 2.650 14.724 1.00 93.62 192 GLU A CA 1
ATOM 1499 C C . GLU A 1 192 ? -4.218 3.213 16.143 1.00 93.62 192 GLU A C 1
ATOM 1501 O O . GLU A 1 192 ? -3.903 4.386 16.341 1.00 93.62 192 GLU A O 1
ATOM 1506 N N . SER A 1 193 ? -4.505 2.379 17.142 1.00 91.62 193 SER A N 1
ATOM 1507 C CA . SER A 1 193 ? -4.451 2.759 18.552 1.00 91.62 193 SER A CA 1
ATOM 1508 C C . SER A 1 193 ? -3.024 2.812 19.104 1.00 91.62 193 SER A C 1
ATOM 1510 O O . SER A 1 193 ? -2.836 3.207 20.254 1.00 91.62 193 SER A O 1
ATOM 1512 N N . GLY A 1 194 ? -2.020 2.373 18.334 1.00 93.62 194 GLY A N 1
ATOM 1513 C CA . GLY A 1 194 ? -0.634 2.252 18.789 1.00 93.62 194 GLY A CA 1
ATOM 1514 C C . GLY A 1 194 ? -0.382 1.080 19.749 1.00 93.62 194 GLY A C 1
ATOM 1515 O O . GLY A 1 194 ? 0.676 1.012 20.380 1.00 93.62 194 GLY A O 1
ATOM 1516 N N . SER A 1 195 ? -1.307 0.121 19.855 1.00 95.50 195 SER A N 1
ATOM 1517 C CA . SER A 1 195 ? -1.150 -1.106 20.650 1.00 95.50 195 SER A CA 1
ATOM 1518 C C . SER A 1 195 ? -0.252 -2.137 19.942 1.00 95.50 195 SER A C 1
ATOM 1520 O O . SER A 1 195 ? -0.648 -3.278 19.684 1.00 95.50 195 SER A O 1
ATOM 1522 N N . LEU A 1 196 ? 0.989 -1.741 19.628 1.00 96.62 196 LEU A N 1
ATOM 1523 C CA . LEU A 1 196 ? 1.895 -2.488 18.746 1.00 96.62 196 LEU A CA 1
ATOM 1524 C C . LEU A 1 196 ? 2.313 -3.862 19.292 1.00 96.62 196 LEU A C 1
ATOM 1526 O O . LEU A 1 196 ? 2.571 -4.771 18.506 1.00 96.62 196 LEU A O 1
ATOM 1530 N N . ASN A 1 197 ? 2.356 -4.054 20.615 1.00 96.88 197 ASN A N 1
ATOM 1531 C CA . ASN A 1 197 ? 2.671 -5.364 21.203 1.00 96.88 197 ASN A CA 1
ATOM 1532 C C . ASN A 1 197 ? 1.542 -6.362 20.940 1.00 96.88 197 ASN A C 1
ATOM 1534 O O . ASN A 1 197 ? 1.786 -7.530 20.636 1.00 96.88 197 ASN A O 1
ATOM 1538 N N . SER A 1 198 ? 0.299 -5.880 21.014 1.00 96.75 198 SER A N 1
ATOM 1539 C CA . SER A 1 198 ? -0.872 -6.676 20.660 1.00 96.75 198 SER A CA 1
ATOM 1540 C C . SER A 1 198 ? -0.878 -6.974 19.164 1.00 96.75 198 SER A C 1
ATOM 1542 O O . SER A 1 198 ? -0.964 -8.138 18.784 1.00 96.75 198 SER A O 1
ATOM 1544 N N . ALA A 1 199 ? -0.672 -5.957 18.321 1.00 97.44 199 ALA A N 1
ATOM 1545 C CA . ALA A 1 199 ? -0.588 -6.118 16.868 1.00 97.44 199 ALA A CA 1
ATOM 1546 C C . ALA A 1 199 ? 0.482 -7.148 16.460 1.00 97.44 199 ALA A C 1
ATOM 1548 O O . ALA A 1 199 ? 0.210 -8.060 15.680 1.00 97.44 199 ALA A O 1
ATOM 1549 N N . ARG A 1 200 ? 1.682 -7.068 17.054 1.00 97.62 200 ARG A N 1
ATOM 1550 C CA . ARG A 1 200 ? 2.771 -8.038 16.857 1.00 97.62 200 ARG A CA 1
ATOM 1551 C C . ARG A 1 200 ? 2.323 -9.457 17.187 1.00 97.62 200 ARG A C 1
ATOM 1553 O O . ARG A 1 200 ? 2.513 -10.363 16.382 1.00 97.62 200 ARG A O 1
ATOM 1560 N N . ALA A 1 201 ? 1.719 -9.656 18.355 1.00 97.00 201 ALA A N 1
ATOM 1561 C CA . ALA A 1 201 ? 1.265 -10.972 18.783 1.00 97.00 201 ALA A CA 1
ATOM 1562 C C . ALA A 1 201 ? 0.130 -11.521 17.901 1.00 97.00 201 ALA A C 1
ATOM 1564 O O . ALA A 1 201 ? 0.101 -12.724 17.644 1.00 97.00 201 ALA A O 1
ATOM 1565 N N . MET A 1 202 ? -0.755 -10.659 17.383 1.00 96.94 202 MET A N 1
ATOM 1566 C CA . MET A 1 202 ? -1.763 -11.044 16.389 1.00 96.94 202 MET A CA 1
ATOM 1567 C C . MET A 1 202 ? -1.127 -11.482 15.071 1.00 96.94 202 MET A C 1
ATOM 1569 O O . MET A 1 202 ? -1.496 -12.532 14.556 1.00 96.94 202 MET A O 1
ATOM 1573 N N . LEU A 1 203 ? -0.158 -10.721 14.545 1.00 97.19 203 LEU A N 1
ATOM 1574 C CA . LEU A 1 203 ? 0.564 -11.080 13.320 1.00 97.19 203 LEU A CA 1
ATOM 1575 C C . LEU A 1 203 ? 1.270 -12.428 13.474 1.00 97.19 203 LEU A C 1
ATOM 1577 O O . LEU A 1 203 ? 1.133 -13.295 12.614 1.00 97.19 203 LEU A O 1
ATOM 1581 N N . VAL A 1 204 ? 1.957 -12.645 14.599 1.00 96.19 204 VAL A N 1
ATOM 1582 C CA . VAL A 1 204 ? 2.580 -13.939 14.903 1.00 96.19 204 VAL A CA 1
ATOM 1583 C C . VAL A 1 204 ? 1.531 -15.051 14.957 1.00 96.19 204 VAL A C 1
ATOM 1585 O O . VAL A 1 204 ? 1.759 -16.117 14.391 1.00 96.19 204 VAL A O 1
ATOM 1588 N N . ASP A 1 205 ? 0.378 -14.838 15.598 1.00 95.44 205 ASP A N 1
ATOM 1589 C CA . ASP A 1 205 ? -0.672 -15.861 15.682 1.00 95.44 205 ASP A CA 1
ATOM 1590 C C . ASP A 1 205 ? -1.259 -16.210 14.306 1.00 95.44 205 ASP A C 1
ATOM 1592 O O . ASP A 1 205 ? -1.357 -17.394 13.975 1.00 95.44 205 ASP A O 1
ATOM 1596 N N . LEU A 1 206 ? -1.573 -15.192 13.496 1.00 95.62 206 LEU A N 1
ATOM 1597 C CA . LEU A 1 206 ? -2.113 -15.327 12.141 1.00 95.62 206 LEU A CA 1
ATOM 1598 C C . LEU A 1 206 ? -1.138 -16.045 11.204 1.00 95.62 206 LEU A C 1
ATOM 1600 O O . LEU A 1 206 ? -1.552 -16.885 10.406 1.00 95.62 206 LEU A O 1
ATOM 1604 N N . LEU A 1 207 ? 0.154 -15.735 11.307 1.00 95.88 207 LEU A N 1
ATOM 1605 C CA . LEU A 1 207 ? 1.187 -16.243 10.406 1.00 95.88 207 LEU A CA 1
ATOM 1606 C C . LEU A 1 207 ? 1.867 -17.522 10.914 1.00 95.88 207 LEU A C 1
ATOM 1608 O O . LEU A 1 207 ? 2.686 -18.120 10.219 1.00 95.88 207 LEU A O 1
ATOM 1612 N N . THR A 1 208 ? 1.515 -18.006 12.104 1.00 93.06 208 THR A N 1
ATOM 1613 C CA . THR A 1 208 ? 1.984 -19.320 12.548 1.00 93.06 208 THR A CA 1
ATOM 1614 C C . THR A 1 208 ? 1.156 -20.404 11.866 1.00 93.06 208 THR A C 1
ATOM 1616 O O . THR A 1 208 ? -0.016 -20.593 12.190 1.00 93.06 208 THR A O 1
ATOM 1619 N N . ILE A 1 209 ? 1.786 -21.181 10.982 1.00 90.94 209 ILE A N 1
ATOM 1620 C CA . ILE A 1 209 ? 1.187 -22.403 10.433 1.00 90.94 209 ILE A CA 1
ATOM 1621 C C . ILE A 1 209 ? 1.004 -23.397 11.569 1.00 90.94 209 ILE A C 1
ATOM 1623 O O . ILE A 1 209 ? 1.964 -23.776 12.247 1.00 90.94 209 ILE A O 1
ATOM 1627 N N . ARG A 1 210 ? -0.226 -23.854 11.774 1.00 89.00 210 ARG A N 1
ATOM 1628 C CA . ARG A 1 210 ? -0.485 -24.931 12.725 1.00 89.00 210 ARG A CA 1
ATOM 1629 C C . ARG A 1 210 ? -1.495 -25.920 12.149 1.00 89.00 210 ARG A C 1
ATOM 1631 O O . ARG A 1 210 ? -2.188 -25.625 11.182 1.00 89.00 210 ARG A O 1
ATOM 1638 N N . ALA A 1 211 ? -1.481 -27.129 12.695 1.00 85.56 211 ALA A N 1
ATOM 1639 C CA . ALA A 1 211 ? -2.261 -28.257 12.205 1.00 85.56 211 ALA A CA 1
ATOM 1640 C C . ALA A 1 211 ? -3.161 -28.818 13.308 1.00 85.56 211 ALA A C 1
ATOM 1642 O O . ALA A 1 211 ? -2.732 -28.946 14.462 1.00 85.56 211 ALA A O 1
ATOM 1643 N N . ASP A 1 212 ? -4.396 -29.131 12.940 1.00 83.69 212 ASP A N 1
ATOM 1644 C CA . ASP A 1 212 ? -5.305 -29.971 13.712 1.00 83.69 212 ASP A CA 1
ATOM 1645 C C . ASP A 1 212 ? -5.374 -31.348 13.042 1.00 83.69 212 ASP A C 1
ATOM 1647 O O . ASP A 1 212 ? -4.717 -31.564 12.021 1.00 83.69 212 ASP A O 1
ATOM 1651 N N . ARG A 1 213 ? -6.157 -32.278 13.597 1.00 81.31 213 ARG A N 1
ATOM 1652 C CA . ARG A 1 213 ? -6.340 -33.616 13.006 1.00 81.31 213 ARG A CA 1
ATOM 1653 C C . ARG A 1 213 ? -6.741 -33.571 11.530 1.00 81.31 213 ARG A C 1
ATOM 1655 O O . ARG A 1 213 ? -6.229 -34.378 10.762 1.00 81.31 213 ARG A O 1
ATOM 1662 N N . ASP A 1 214 ? -7.578 -32.606 11.149 1.00 78.62 214 ASP A N 1
ATOM 1663 C CA . ASP A 1 214 ? -8.218 -32.601 9.831 1.00 78.62 214 ASP A CA 1
ATOM 1664 C C . ASP A 1 214 ? -7.728 -31.477 8.897 1.00 78.62 214 ASP A C 1
ATOM 1666 O O . ASP A 1 214 ? -7.911 -31.569 7.685 1.00 78.62 214 ASP A O 1
ATOM 1670 N N . VAL A 1 215 ? -7.127 -30.394 9.420 1.00 84.94 215 VAL A N 1
ATOM 1671 C CA . VAL A 1 215 ? -6.851 -29.173 8.630 1.00 84.94 215 VAL A CA 1
ATOM 1672 C C . VAL A 1 215 ? -5.590 -28.432 9.101 1.00 84.94 215 VAL A C 1
ATOM 1674 O O . VAL A 1 215 ? -5.327 -28.308 10.300 1.00 84.94 215 VAL A O 1
ATOM 1677 N N . TYR A 1 216 ? -4.843 -27.865 8.147 1.00 86.94 216 TYR A N 1
ATOM 1678 C CA . TYR A 1 216 ? -3.796 -26.868 8.394 1.00 86.94 216 TYR A CA 1
ATOM 1679 C C . TYR A 1 216 ? -4.366 -25.454 8.306 1.00 86.94 216 TYR A C 1
ATOM 1681 O O . TYR A 1 216 ? -5.075 -25.117 7.363 1.00 86.94 216 TYR A O 1
ATOM 1689 N N . TYR A 1 217 ? -4.011 -24.605 9.261 1.00 89.06 217 TYR A N 1
ATOM 1690 C CA . TYR A 1 217 ? -4.444 -23.214 9.315 1.00 89.06 217 TYR A CA 1
ATOM 1691 C C . TYR A 1 217 ? -3.242 -22.286 9.227 1.00 89.06 217 TYR A C 1
ATOM 1693 O O . TYR A 1 217 ? -2.267 -22.401 9.976 1.00 89.06 217 TYR A O 1
ATOM 1701 N N . TYR A 1 218 ? -3.362 -21.349 8.293 1.00 92.94 218 TYR A N 1
ATOM 1702 C CA . TYR A 1 218 ? -2.439 -20.257 8.050 1.00 92.94 218 TYR A CA 1
ATOM 1703 C C . TYR A 1 218 ? -3.274 -19.031 7.674 1.00 92.94 218 TYR A C 1
ATOM 1705 O O . TYR A 1 218 ? -3.931 -19.013 6.639 1.00 92.94 218 TYR A O 1
ATOM 1713 N N . GLY A 1 219 ? -3.307 -18.025 8.547 1.00 93.56 219 GLY A N 1
ATOM 1714 C CA . GLY A 1 219 ? -4.191 -16.862 8.431 1.00 93.56 219 GLY A CA 1
ATOM 1715 C C . GLY A 1 219 ? -3.750 -15.817 7.405 1.00 93.56 219 GLY A C 1
ATOM 1716 O O . GLY A 1 219 ? -4.374 -14.764 7.327 1.00 93.56 219 GLY A O 1
ATOM 1717 N N . CYS A 1 220 ? -2.691 -16.083 6.634 1.00 94.25 220 CYS A N 1
ATOM 1718 C CA . CYS A 1 220 ? -2.122 -15.141 5.669 1.00 94.25 220 CYS A CA 1
ATOM 1719 C C . CYS A 1 220 ? -3.135 -14.716 4.599 1.00 94.25 220 CYS A C 1
ATOM 1721 O O . CYS A 1 220 ? -3.331 -13.521 4.390 1.00 94.25 220 CYS A O 1
ATOM 1723 N N . ASP A 1 221 ? -3.846 -15.674 3.994 1.00 93.75 221 ASP A N 1
ATOM 1724 C CA . ASP A 1 221 ? -4.846 -15.365 2.967 1.00 93.75 221 ASP A CA 1
ATOM 1725 C C . ASP A 1 221 ? -5.992 -14.518 3.528 1.00 93.75 221 ASP A C 1
ATOM 1727 O O . ASP A 1 221 ? -6.364 -13.509 2.934 1.00 93.75 221 ASP A O 1
ATOM 1731 N N . ALA A 1 222 ? -6.517 -14.877 4.704 1.00 94.50 222 ALA A N 1
ATOM 1732 C CA . ALA A 1 222 ? -7.587 -14.123 5.356 1.00 94.50 222 ALA A CA 1
ATOM 1733 C C . ALA A 1 222 ? -7.150 -12.692 5.713 1.00 94.50 222 ALA A C 1
ATOM 1735 O O . ALA A 1 222 ? -7.928 -11.751 5.563 1.00 94.50 222 ALA A O 1
ATOM 1736 N N . MET A 1 223 ? -5.901 -12.526 6.156 1.00 96.06 223 MET A N 1
ATOM 1737 C CA . MET A 1 223 ? -5.328 -11.235 6.524 1.00 96.06 223 MET A CA 1
ATOM 1738 C C . MET A 1 223 ? -5.217 -10.299 5.316 1.00 96.06 223 MET A C 1
ATOM 1740 O O . MET A 1 223 ? -5.735 -9.188 5.386 1.00 96.06 223 MET A O 1
ATOM 1744 N N . PHE A 1 224 ? -4.611 -10.743 4.211 1.00 95.12 224 PHE A N 1
ATOM 1745 C CA . PHE A 1 224 ? -4.472 -9.915 3.005 1.00 95.12 224 PHE A CA 1
ATOM 1746 C C . PHE A 1 224 ? -5.790 -9.717 2.252 1.00 95.12 224 PHE A C 1
ATOM 1748 O O . PHE A 1 224 ? -6.002 -8.656 1.680 1.00 95.12 224 PHE A O 1
ATOM 1755 N N . THR A 1 225 ? -6.709 -10.686 2.305 1.00 94.56 225 THR A N 1
ATOM 1756 C CA . THR A 1 225 ? -8.052 -10.518 1.721 1.00 94.56 225 THR A CA 1
ATOM 1757 C C . THR A 1 225 ? -8.843 -9.441 2.459 1.00 94.56 225 THR A C 1
ATOM 1759 O O . THR A 1 225 ? -9.561 -8.661 1.841 1.00 94.56 225 THR A O 1
ATOM 1762 N N . ARG A 1 226 ? -8.733 -9.391 3.793 1.00 95.00 226 ARG A N 1
ATOM 1763 C CA . ARG A 1 226 ? -9.396 -8.354 4.590 1.00 95.00 226 ARG A CA 1
ATOM 1764 C C . ARG A 1 226 ? -8.705 -6.996 4.449 1.00 95.00 226 ARG A C 1
ATOM 1766 O O . ARG A 1 226 ? -9.401 -5.987 4.468 1.00 95.00 226 ARG A O 1
ATOM 1773 N N . HIS A 1 227 ? -7.378 -7.001 4.325 1.00 95.12 227 HIS A N 1
ATOM 1774 C CA . HIS A 1 227 ? -6.518 -5.818 4.360 1.00 95.12 227 HIS A CA 1
ATOM 1775 C C . HIS A 1 227 ? -5.470 -5.850 3.232 1.00 95.12 227 HIS A C 1
ATOM 1777 O O . HIS A 1 227 ? -4.297 -6.148 3.490 1.00 95.12 227 HIS A O 1
ATOM 1783 N N . PRO A 1 228 ? -5.856 -5.560 1.975 1.00 93.75 228 PRO A N 1
ATOM 1784 C CA . PRO A 1 228 ? -4.927 -5.565 0.839 1.00 93.75 228 PRO A CA 1
ATOM 1785 C C . PRO A 1 228 ? -3.854 -4.465 0.944 1.00 93.75 228 PRO A C 1
ATOM 1787 O O . PRO A 1 228 ? -2.752 -4.592 0.413 1.00 93.75 228 PRO A O 1
ATOM 1790 N N . ASP A 1 229 ? -4.147 -3.400 1.686 1.00 94.00 229 ASP A N 1
ATOM 1791 C CA . ASP A 1 229 ? -3.287 -2.252 1.961 1.00 94.00 229 ASP A CA 1
ATOM 1792 C C . ASP A 1 229 ? -2.438 -2.410 3.237 1.00 94.00 229 ASP A C 1
ATOM 1794 O O . ASP A 1 229 ? -1.761 -1.467 3.649 1.00 94.00 229 ASP A O 1
ATOM 1798 N N . LEU A 1 230 ? -2.405 -3.602 3.853 1.00 95.81 230 LEU A N 1
ATOM 1799 C CA . LEU A 1 230 ? -1.661 -3.858 5.094 1.00 95.81 230 LEU A CA 1
ATOM 1800 C C . LEU A 1 230 ? -0.201 -3.381 5.018 1.00 95.81 230 LEU A C 1
ATOM 1802 O O . LEU A 1 230 ? 0.292 -2.773 5.964 1.00 95.81 230 LEU A O 1
ATOM 1806 N N . ILE A 1 231 ? 0.493 -3.627 3.901 1.00 95.44 231 ILE A N 1
ATOM 1807 C CA . ILE A 1 231 ? 1.891 -3.198 3.723 1.00 95.44 231 ILE A CA 1
ATOM 1808 C C . ILE A 1 231 ? 2.008 -1.672 3.781 1.00 95.44 231 ILE A C 1
ATOM 1810 O O . ILE A 1 231 ? 2.885 -1.161 4.473 1.00 95.44 231 ILE A O 1
ATOM 1814 N N . LEU A 1 232 ? 1.110 -0.949 3.103 1.00 95.31 232 LEU A N 1
ATOM 1815 C CA . LEU A 1 232 ? 1.082 0.512 3.124 1.00 95.31 232 LEU A CA 1
ATOM 1816 C C . LEU A 1 232 ? 0.865 1.029 4.548 1.00 95.31 232 LEU A C 1
ATOM 1818 O O . LEU A 1 232 ? 1.623 1.882 5.010 1.00 95.31 232 LEU A O 1
ATOM 1822 N N . ARG A 1 233 ? -0.123 0.465 5.254 1.00 95.00 233 ARG A N 1
ATOM 1823 C CA . ARG A 1 233 ? -0.466 0.847 6.629 1.00 95.00 233 ARG A CA 1
ATOM 1824 C C . ARG A 1 233 ? 0.684 0.593 7.602 1.00 95.00 233 ARG A C 1
ATOM 1826 O O . ARG A 1 233 ? 0.990 1.428 8.447 1.00 95.00 233 ARG A O 1
ATOM 1833 N N . LEU A 1 234 ? 1.369 -0.542 7.468 1.00 96.06 234 LEU A N 1
ATOM 1834 C CA . LEU A 1 234 ? 2.543 -0.843 8.285 1.00 96.06 234 LEU A CA 1
ATOM 1835 C C . LEU A 1 234 ? 3.718 0.087 7.960 1.00 96.06 234 LEU A C 1
ATOM 1837 O O . LEU A 1 234 ? 4.409 0.514 8.880 1.00 96.06 234 LEU A O 1
ATOM 1841 N N . CYS A 1 235 ? 3.934 0.450 6.694 1.00 94.50 235 CYS A N 1
ATOM 1842 C CA . CYS A 1 235 ? 4.958 1.427 6.319 1.00 94.50 235 CYS A CA 1
ATOM 1843 C C . CYS A 1 235 ? 4.699 2.825 6.903 1.00 94.50 235 CYS A C 1
ATOM 1845 O O . CYS A 1 235 ? 5.671 3.513 7.220 1.00 94.50 235 CYS A O 1
ATOM 1847 N N . SER A 1 236 ? 3.438 3.253 7.040 1.00 93.69 236 SER A N 1
ATOM 1848 C CA . SER A 1 236 ? 3.101 4.576 7.582 1.00 93.69 236 SER A CA 1
ATOM 1849 C C . SER A 1 236 ? 3.046 4.608 9.110 1.00 93.69 236 SER A C 1
ATOM 1851 O O . SER A 1 236 ? 3.609 5.519 9.713 1.00 93.69 236 SER A O 1
ATOM 1853 N N . ASP A 1 237 ? 2.412 3.614 9.739 1.00 93.75 237 ASP A N 1
ATOM 1854 C CA . ASP A 1 237 ? 2.002 3.727 11.146 1.00 93.75 237 ASP A CA 1
ATOM 1855 C C . ASP A 1 237 ? 2.766 2.791 12.089 1.00 93.75 237 ASP A C 1
ATOM 1857 O O . ASP A 1 237 ? 2.855 3.054 13.288 1.00 93.75 237 ASP A O 1
ATOM 1861 N N . ALA A 1 238 ? 3.314 1.681 11.580 1.00 94.50 238 ALA A N 1
ATOM 1862 C CA . ALA A 1 238 ? 3.897 0.631 12.414 1.00 94.50 238 ALA A CA 1
ATOM 1863 C C . ALA A 1 238 ? 5.041 -0.129 11.719 1.00 94.50 238 ALA A C 1
ATOM 1865 O O . ALA A 1 238 ? 5.026 -1.360 11.627 1.00 94.50 238 ALA A O 1
ATOM 1866 N N . SER A 1 239 ? 6.074 0.592 11.271 1.00 94.00 239 SER A N 1
ATOM 1867 C CA . SER A 1 239 ? 7.184 0.020 10.487 1.00 94.00 239 SER A CA 1
ATOM 1868 C C . SER A 1 239 ? 7.931 -1.104 11.212 1.00 94.00 239 SER A C 1
ATOM 1870 O O . SER A 1 239 ? 8.395 -2.060 10.592 1.00 94.00 239 SER A O 1
ATOM 1872 N N . THR A 1 240 ? 7.970 -1.065 12.547 1.00 94.00 240 THR A N 1
ATOM 1873 C CA . THR A 1 240 ? 8.578 -2.118 13.381 1.00 94.00 240 THR A CA 1
ATOM 1874 C C . THR A 1 240 ? 7.900 -3.485 13.242 1.00 94.00 240 THR A C 1
ATOM 1876 O O . THR A 1 240 ? 8.526 -4.508 13.523 1.00 94.00 240 THR A O 1
ATOM 1879 N N . LEU A 1 241 ? 6.640 -3.528 12.797 1.00 96.44 241 LEU A N 1
ATOM 1880 C CA . LEU A 1 241 ? 5.894 -4.766 12.574 1.00 96.44 241 LEU A CA 1
ATOM 1881 C C . LEU A 1 241 ? 6.162 -5.385 11.198 1.00 96.44 241 LEU A C 1
ATOM 1883 O O . LEU A 1 241 ? 5.861 -6.563 11.020 1.00 96.44 241 LEU A O 1
ATOM 1887 N N . LEU A 1 242 ? 6.758 -4.649 10.248 1.00 96.00 242 LEU A N 1
ATOM 1888 C CA . LEU A 1 242 ? 7.076 -5.175 8.911 1.00 96.00 242 LEU A CA 1
ATOM 1889 C C . LEU A 1 242 ? 8.012 -6.384 8.992 1.00 96.00 242 LEU A C 1
ATOM 1891 O O . LEU A 1 242 ? 7.807 -7.371 8.293 1.00 96.00 242 LEU A O 1
ATOM 1895 N N . TRP A 1 243 ? 8.974 -6.355 9.915 1.00 95.56 243 TRP A N 1
ATOM 1896 C CA . TRP A 1 243 ? 9.837 -7.501 10.203 1.00 95.56 243 TRP A CA 1
ATOM 1897 C C . TRP A 1 243 ? 9.047 -8.713 10.689 1.00 95.56 243 TRP A C 1
ATOM 1899 O O . TRP A 1 243 ? 9.203 -9.805 10.160 1.00 95.56 243 TRP A O 1
ATOM 1909 N N . THR A 1 244 ? 8.140 -8.513 11.649 1.00 96.44 244 THR A N 1
ATOM 1910 C CA . THR A 1 244 ? 7.291 -9.599 12.167 1.00 96.44 244 THR A CA 1
ATOM 1911 C C . THR A 1 244 ? 6.385 -10.176 11.079 1.00 96.44 244 THR A C 1
ATOM 1913 O O . THR A 1 244 ? 6.200 -11.390 11.015 1.00 96.44 244 THR A O 1
ATOM 1916 N N . LEU A 1 245 ? 5.843 -9.318 10.210 1.00 97.00 245 LEU A N 1
ATOM 1917 C CA . LEU A 1 245 ? 5.060 -9.740 9.058 1.00 97.00 245 LEU A CA 1
ATOM 1918 C C . LEU A 1 245 ? 5.907 -10.596 8.111 1.00 97.00 245 LEU A C 1
ATOM 1920 O O . LEU A 1 245 ? 5.518 -11.719 7.801 1.00 97.00 245 LEU A O 1
ATOM 1924 N N . PHE A 1 246 ? 7.063 -10.098 7.667 1.00 96.44 246 PHE A N 1
ATOM 1925 C CA . PHE A 1 246 ? 7.882 -10.817 6.697 1.00 96.44 246 PHE A CA 1
ATOM 1926 C C . PHE A 1 246 ? 8.484 -12.106 7.260 1.00 96.44 246 PHE A C 1
ATOM 1928 O O . PHE A 1 246 ? 8.505 -13.102 6.543 1.00 96.44 246 PHE A O 1
ATOM 1935 N N . ASP A 1 247 ? 8.878 -12.151 8.533 1.00 95.62 247 ASP A N 1
ATOM 1936 C CA . ASP A 1 247 ? 9.295 -13.400 9.183 1.00 95.62 247 ASP A CA 1
ATOM 1937 C C . ASP A 1 247 ? 8.171 -14.449 9.165 1.00 95.62 247 ASP A C 1
ATOM 1939 O O . ASP A 1 247 ? 8.416 -15.628 8.906 1.00 95.62 247 ASP A O 1
ATOM 1943 N N . GLY A 1 248 ? 6.918 -14.024 9.360 1.00 95.38 248 GLY A N 1
ATOM 1944 C CA . GLY A 1 248 ? 5.740 -14.890 9.273 1.00 95.38 248 GLY A CA 1
ATOM 1945 C C . GLY A 1 248 ? 5.374 -15.344 7.849 1.00 95.38 248 GLY A C 1
ATOM 1946 O O . GLY A 1 248 ? 4.605 -16.294 7.675 1.00 95.38 248 GLY A O 1
ATOM 1947 N N . LEU A 1 249 ? 5.939 -14.712 6.816 1.00 96.50 249 LEU A N 1
ATOM 1948 C CA . LEU A 1 249 ? 5.824 -15.149 5.418 1.00 96.50 249 LEU A CA 1
ATOM 1949 C C . LEU A 1 249 ? 6.910 -16.157 5.019 1.00 96.50 249 LEU A C 1
ATOM 1951 O O . LEU A 1 249 ? 6.949 -16.594 3.866 1.00 96.50 249 LEU A O 1
ATOM 1955 N N . VAL A 1 250 ? 7.777 -16.560 5.952 1.00 95.44 250 VAL A N 1
ATOM 1956 C CA . VAL A 1 250 ? 8.816 -17.565 5.722 1.00 95.44 250 VAL A CA 1
ATOM 1957 C C . VAL A 1 250 ? 8.510 -18.825 6.516 1.00 95.44 250 VAL A C 1
ATOM 1959 O O . VAL A 1 250 ? 8.433 -18.818 7.741 1.00 95.44 250 VAL A O 1
ATOM 1962 N N . TRP A 1 251 ? 8.440 -19.960 5.826 1.00 94.25 251 TRP A N 1
ATOM 1963 C CA . TRP A 1 251 ? 8.454 -21.266 6.475 1.00 94.25 251 TRP A CA 1
ATOM 1964 C C . TRP A 1 251 ? 9.769 -21.985 6.204 1.00 94.25 251 TRP A C 1
ATOM 1966 O O . TRP A 1 251 ? 10.210 -22.093 5.062 1.00 94.25 251 TRP A O 1
ATOM 1976 N N . ARG A 1 252 ? 10.396 -22.510 7.260 1.00 92.62 252 ARG A N 1
ATOM 1977 C CA . ARG A 1 252 ? 11.668 -23.240 7.184 1.00 92.62 252 ARG A CA 1
ATOM 1978 C C . ARG A 1 252 ? 11.445 -24.681 7.636 1.00 92.62 252 ARG A C 1
ATOM 1980 O O . ARG A 1 252 ? 10.943 -24.912 8.736 1.00 92.62 252 ARG A O 1
ATOM 1987 N N . SER A 1 253 ? 11.846 -25.647 6.811 1.00 91.94 253 SER A N 1
ATOM 1988 C CA . SER A 1 253 ? 11.819 -27.067 7.178 1.00 91.94 253 SER A CA 1
ATOM 1989 C C . SER A 1 253 ? 12.720 -27.328 8.387 1.00 91.94 253 SER A C 1
ATOM 1991 O O . SER A 1 253 ? 13.787 -26.733 8.518 1.00 91.94 253 SER A O 1
ATOM 1993 N N . ARG A 1 254 ? 12.327 -28.251 9.268 1.00 89.81 254 ARG A N 1
ATOM 1994 C CA . ARG A 1 254 ? 13.206 -28.719 10.355 1.00 89.81 254 ARG A CA 1
ATOM 1995 C C . ARG A 1 254 ? 14.248 -29.723 9.867 1.00 89.81 254 ARG A C 1
ATOM 1997 O O . ARG A 1 254 ? 15.310 -29.834 10.470 1.00 89.81 254 ARG A O 1
ATOM 2004 N N . LEU A 1 255 ? 13.946 -30.429 8.781 1.00 92.88 255 LEU A N 1
ATOM 2005 C CA . LEU A 1 255 ? 14.824 -31.433 8.196 1.00 92.88 255 LEU A CA 1
ATOM 2006 C C . LEU A 1 255 ? 15.870 -30.759 7.311 1.00 92.88 255 LEU A C 1
ATOM 2008 O O . LEU A 1 255 ? 15.538 -29.909 6.478 1.00 92.88 255 LEU A O 1
ATOM 2012 N N . VAL A 1 256 ? 17.120 -31.164 7.504 1.00 93.69 256 VAL A N 1
ATOM 2013 C CA . VAL A 1 256 ? 18.254 -30.796 6.659 1.00 93.69 256 VAL A CA 1
ATOM 2014 C C . VAL A 1 256 ? 18.529 -31.981 5.740 1.00 93.69 256 VAL A C 1
ATOM 2016 O O . VAL A 1 256 ? 18.682 -33.104 6.212 1.00 93.69 256 VAL A O 1
ATOM 2019 N N . GLN A 1 257 ? 18.559 -31.738 4.435 1.00 92.62 257 GLN A N 1
ATOM 2020 C CA . GLN A 1 257 ? 18.900 -32.730 3.419 1.00 92.62 257 GLN A CA 1
ATOM 2021 C C . GLN A 1 257 ? 20.136 -32.223 2.680 1.00 92.62 257 GLN A C 1
ATOM 2023 O O . GLN A 1 257 ? 20.145 -31.089 2.211 1.00 92.62 257 GLN A O 1
ATOM 2028 N N . ASN A 1 258 ? 21.192 -33.037 2.611 1.00 92.06 258 ASN A N 1
ATOM 2029 C CA . ASN A 1 258 ? 22.458 -32.688 1.949 1.00 92.06 258 ASN A CA 1
ATOM 2030 C C . ASN A 1 258 ? 23.074 -31.361 2.441 1.00 92.06 258 ASN A C 1
ATOM 2032 O O . ASN A 1 258 ? 23.544 -30.551 1.649 1.00 92.06 258 ASN A O 1
ATOM 2036 N N . GLY A 1 259 ? 23.009 -31.096 3.751 1.00 92.44 259 GLY A N 1
ATOM 2037 C CA . GLY A 1 259 ? 23.500 -29.842 4.340 1.00 92.44 259 GLY A CA 1
ATOM 2038 C C . GLY A 1 259 ? 22.643 -28.605 4.032 1.00 92.44 259 GLY A C 1
ATOM 2039 O O . GLY A 1 259 ? 22.956 -27.518 4.507 1.00 92.44 259 GLY A O 1
ATOM 2040 N N . GLN A 1 260 ? 21.542 -28.756 3.292 1.00 92.06 260 GLN A N 1
ATOM 2041 C CA . GLN A 1 260 ? 20.632 -27.674 2.925 1.00 92.06 260 GLN A CA 1
ATOM 2042 C C . GLN A 1 260 ? 19.271 -27.825 3.609 1.00 92.06 260 GLN A C 1
ATOM 2044 O O . GLN A 1 260 ? 18.823 -28.921 3.954 1.00 92.06 260 GLN A O 1
ATOM 2049 N N . ARG A 1 261 ? 18.584 -26.699 3.812 1.00 93.06 261 ARG A N 1
ATOM 2050 C CA . ARG A 1 261 ? 17.254 -26.651 4.426 1.00 93.06 261 ARG A CA 1
ATOM 2051 C C . ARG A 1 261 ? 16.262 -26.042 3.449 1.00 93.06 261 ARG A C 1
ATOM 2053 O O . ARG A 1 261 ? 16.477 -24.940 2.957 1.00 93.06 261 ARG A O 1
ATOM 2060 N N . ARG A 1 262 ? 15.138 -26.726 3.222 1.00 93.19 262 ARG A N 1
ATOM 2061 C CA . ARG A 1 262 ? 14.044 -26.178 2.412 1.00 93.19 262 ARG A CA 1
ATOM 2062 C C . ARG A 1 262 ? 13.420 -24.969 3.109 1.00 93.19 262 ARG A C 1
ATOM 2064 O O . ARG A 1 262 ? 13.026 -25.062 4.274 1.00 93.19 262 ARG A O 1
ATOM 2071 N N . VAL A 1 263 ? 13.279 -23.877 2.367 1.00 93.25 263 VAL A N 1
ATOM 2072 C CA . VAL A 1 263 ? 12.583 -22.658 2.784 1.00 93.25 263 VAL A CA 1
ATOM 2073 C C . VAL A 1 263 ? 11.488 -22.361 1.763 1.00 93.25 263 VAL A C 1
ATOM 2075 O O . VAL A 1 263 ? 11.737 -22.412 0.563 1.00 93.25 263 VAL A O 1
ATOM 2078 N N . ASN A 1 264 ? 10.272 -22.095 2.237 1.00 94.19 264 ASN A N 1
ATOM 2079 C CA . ASN A 1 264 ? 9.145 -21.678 1.408 1.00 94.19 264 ASN A CA 1
ATOM 2080 C C . ASN A 1 264 ? 8.790 -20.225 1.761 1.00 94.19 264 ASN A C 1
ATOM 2082 O O . ASN A 1 264 ? 8.640 -19.901 2.941 1.00 94.19 264 ASN A O 1
ATOM 2086 N N . TYR A 1 265 ? 8.634 -19.381 0.742 1.00 95.25 265 TYR A N 1
ATOM 2087 C CA . TYR A 1 265 ? 8.255 -17.972 0.872 1.00 95.25 265 TYR A CA 1
ATOM 2088 C C . TYR A 1 265 ? 6.809 -17.771 0.400 1.00 95.25 265 TYR A C 1
ATOM 2090 O O . TYR A 1 265 ? 6.470 -18.126 -0.729 1.00 95.25 265 TYR A O 1
ATOM 2098 N N . TYR A 1 266 ? 5.957 -17.184 1.240 1.00 95.25 266 TYR A N 1
ATOM 2099 C CA . TYR A 1 266 ? 4.553 -16.903 0.923 1.00 95.25 266 TYR A CA 1
ATOM 2100 C C . TYR A 1 266 ? 4.394 -15.479 0.382 1.00 95.25 266 TYR A C 1
ATOM 2102 O O . TYR A 1 266 ? 4.040 -14.557 1.108 1.00 95.25 266 TYR A O 1
ATOM 2110 N N . ILE A 1 267 ? 4.672 -15.301 -0.910 1.00 94.81 267 ILE A N 1
ATOM 2111 C CA . ILE A 1 267 ? 4.718 -13.981 -1.570 1.00 94.81 267 ILE A CA 1
ATOM 2112 C C . ILE A 1 267 ? 3.515 -13.691 -2.481 1.00 94.81 267 ILE A C 1
ATOM 2114 O O . ILE A 1 267 ? 3.500 -12.664 -3.150 1.00 94.81 267 ILE A O 1
ATOM 2118 N N . LYS A 1 268 ? 2.497 -14.566 -2.517 1.00 93.81 268 LYS A N 1
ATOM 2119 C CA . LYS A 1 268 ? 1.332 -14.443 -3.418 1.00 93.81 268 LYS A CA 1
ATOM 2120 C C . LYS A 1 268 ? 0.699 -13.046 -3.368 1.00 93.81 268 LYS A C 1
ATOM 2122 O O . LYS A 1 268 ? 0.652 -12.376 -4.392 1.00 93.81 268 LYS A O 1
ATOM 2127 N N . HIS A 1 269 ? 0.303 -12.597 -2.176 1.00 93.69 269 HIS A N 1
ATOM 2128 C CA . HIS A 1 269 ? -0.354 -11.295 -1.959 1.00 93.69 269 HIS A CA 1
ATOM 2129 C C . HIS A 1 269 ? 0.591 -10.089 -2.076 1.00 93.69 269 HIS A C 1
ATOM 2131 O O . HIS A 1 269 ? 0.154 -8.943 -2.127 1.00 93.69 269 HIS A O 1
ATOM 2137 N N . LEU A 1 270 ? 1.906 -10.331 -2.120 1.00 93.25 270 LEU A N 1
ATOM 2138 C CA . LEU A 1 270 ? 2.889 -9.288 -2.423 1.00 93.25 270 LEU A CA 1
ATOM 2139 C C . LEU A 1 270 ? 3.035 -9.078 -3.932 1.00 93.25 270 LEU A C 1
ATOM 2141 O O . LEU A 1 270 ? 3.379 -7.981 -4.353 1.00 93.25 270 LEU A O 1
ATOM 2145 N N . VAL A 1 271 ? 2.772 -10.112 -4.737 1.00 92.00 271 VAL A N 1
ATOM 2146 C CA . VAL A 1 271 ? 2.836 -10.058 -6.204 1.00 92.00 271 VAL A CA 1
ATOM 2147 C C . VAL A 1 271 ? 1.498 -9.630 -6.798 1.00 92.00 271 VAL A C 1
ATOM 2149 O O . VAL A 1 271 ? 1.469 -8.786 -7.693 1.00 92.00 271 VAL A O 1
ATOM 2152 N N . GLN A 1 272 ? 0.404 -10.198 -6.296 1.00 92.44 272 GLN A N 1
ATOM 2153 C CA . GLN A 1 272 ? -0.939 -10.034 -6.839 1.00 92.44 272 GLN A CA 1
ATOM 2154 C C . GLN A 1 272 ? -1.884 -9.473 -5.772 1.00 92.44 272 GLN A C 1
ATOM 2156 O O . GLN A 1 272 ? -1.792 -9.872 -4.611 1.00 92.44 272 GLN A O 1
ATOM 2161 N N . ASP A 1 273 ? -2.760 -8.548 -6.157 1.00 89.06 273 ASP A N 1
ATOM 2162 C CA . ASP A 1 273 ? -3.864 -8.085 -5.311 1.00 89.06 273 ASP A CA 1
ATOM 2163 C C . ASP A 1 273 ? -5.010 -9.123 -5.256 1.00 89.06 273 ASP A C 1
ATOM 2165 O O . ASP A 1 273 ? -4.897 -10.243 -5.770 1.00 89.06 273 ASP A O 1
ATOM 2169 N N . VAL A 1 274 ? -6.112 -8.776 -4.589 1.00 87.25 274 VAL A N 1
ATOM 2170 C CA . VAL A 1 274 ? -7.272 -9.669 -4.431 1.00 87.25 274 VAL A CA 1
ATOM 2171 C C . VAL A 1 274 ? -8.048 -9.804 -5.751 1.00 87.25 274 VAL A C 1
ATOM 2173 O O . VAL A 1 274 ? -8.640 -10.849 -6.023 1.00 87.25 274 VAL A O 1
ATOM 2176 N N . GLU A 1 275 ? -8.010 -8.769 -6.586 1.00 88.00 275 GLU A N 1
ATOM 2177 C CA . GLU A 1 275 ? -8.675 -8.650 -7.885 1.00 88.00 275 GLU A CA 1
ATOM 2178 C C . GLU A 1 275 ? -7.909 -9.336 -9.028 1.00 88.00 275 GLU A C 1
ATOM 2180 O O . GLU A 1 275 ? -8.450 -9.553 -10.113 1.00 88.00 275 GLU A O 1
ATOM 2185 N N . GLY A 1 276 ? -6.654 -9.703 -8.789 1.00 88.12 276 GLY A N 1
ATOM 2186 C CA . GLY A 1 276 ? -5.774 -10.353 -9.740 1.00 88.12 276 GLY A CA 1
ATOM 2187 C C . GLY A 1 276 ? -4.776 -9.432 -10.455 1.00 88.12 276 GLY A C 1
ATOM 2188 O O . GLY A 1 276 ? -3.998 -9.936 -11.271 1.00 88.12 276 GLY A O 1
ATOM 2189 N N . ASN A 1 277 ? -4.750 -8.129 -10.168 1.00 89.69 277 ASN A N 1
ATOM 2190 C CA . ASN A 1 277 ? -3.773 -7.185 -10.708 1.00 89.69 277 ASN A CA 1
ATOM 2191 C C . ASN A 1 277 ? -2.448 -7.220 -9.932 1.00 89.69 277 ASN A C 1
ATOM 2193 O O . ASN A 1 277 ? -2.301 -7.872 -8.899 1.00 89.69 277 ASN A O 1
ATOM 2197 N N . PHE A 1 278 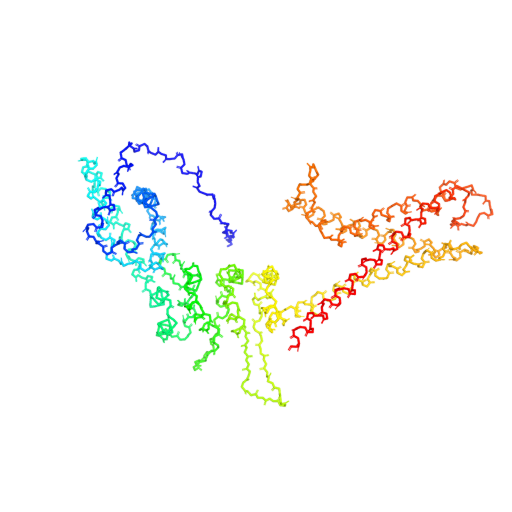? -1.449 -6.496 -10.441 1.00 88.62 278 PHE A N 1
ATOM 2198 C CA . PHE A 1 278 ? -0.159 -6.354 -9.768 1.00 88.62 278 PHE A CA 1
ATOM 2199 C C . PHE A 1 278 ? -0.281 -5.537 -8.481 1.00 88.62 278 PHE A C 1
ATOM 2201 O O . PHE A 1 278 ? -0.717 -4.383 -8.496 1.00 88.62 278 PHE A O 1
ATOM 2208 N N . SER A 1 279 ? 0.198 -6.118 -7.384 1.00 90.50 279 SER A N 1
ATOM 2209 C CA . SER A 1 279 ? 0.235 -5.456 -6.084 1.00 90.50 279 SER A CA 1
ATOM 2210 C C . SER A 1 279 ? 1.223 -4.284 -6.076 1.00 90.50 279 SER A C 1
ATOM 2212 O O . SER A 1 279 ? 2.324 -4.345 -6.629 1.00 90.50 279 SER A O 1
ATOM 2214 N N . GLN A 1 280 ? 0.843 -3.200 -5.396 1.00 90.19 280 GLN A N 1
ATOM 2215 C CA . GLN A 1 280 ? 1.677 -2.006 -5.212 1.00 90.19 280 GLN A CA 1
ATOM 2216 C C . GLN A 1 280 ? 2.659 -2.138 -4.032 1.00 90.19 280 GLN A C 1
ATOM 2218 O O . GLN A 1 280 ? 3.388 -1.191 -3.729 1.00 90.19 280 GLN A O 1
ATOM 2223 N N . ALA A 1 281 ? 2.731 -3.310 -3.389 1.00 90.69 281 ALA A N 1
ATOM 2224 C CA . ALA A 1 281 ? 3.560 -3.549 -2.208 1.00 90.69 281 ALA A CA 1
ATOM 2225 C C . ALA A 1 281 ? 5.035 -3.167 -2.408 1.00 90.69 281 ALA A C 1
ATOM 2227 O O . ALA A 1 281 ? 5.612 -2.496 -1.552 1.00 90.69 281 ALA A O 1
ATOM 2228 N N . LEU A 1 282 ? 5.642 -3.518 -3.552 1.00 87.50 282 LEU A N 1
ATOM 2229 C CA . LEU A 1 282 ? 7.045 -3.173 -3.820 1.00 87.50 282 LEU A CA 1
ATOM 2230 C C . LEU A 1 282 ? 7.263 -1.659 -3.895 1.00 87.50 282 LEU A C 1
ATOM 2232 O O . LEU A 1 282 ? 8.268 -1.155 -3.401 1.00 87.50 282 LEU A O 1
ATOM 2236 N N . LYS A 1 283 ? 6.308 -0.929 -4.484 1.00 87.06 283 LYS A N 1
ATOM 2237 C CA . LYS A 1 283 ? 6.358 0.533 -4.587 1.00 87.06 283 LYS A CA 1
ATOM 2238 C C . LYS A 1 283 ? 6.288 1.173 -3.202 1.00 87.06 283 LYS A C 1
ATOM 2240 O O . LYS A 1 283 ? 7.075 2.070 -2.910 1.00 87.06 283 LYS A O 1
ATOM 2245 N N . TRP A 1 284 ? 5.390 0.690 -2.342 1.00 91.25 284 TRP A N 1
ATOM 2246 C CA . TRP A 1 284 ? 5.267 1.171 -0.963 1.00 91.25 284 TRP A CA 1
ATOM 2247 C C . TRP A 1 284 ? 6.542 0.911 -0.151 1.00 91.25 284 TRP A C 1
ATOM 2249 O O . TRP A 1 284 ? 7.038 1.821 0.513 1.00 91.25 284 TRP A O 1
ATOM 2259 N N . LEU A 1 285 ? 7.137 -0.279 -0.284 1.00 88.88 285 LEU A N 1
ATOM 2260 C CA . LEU A 1 285 ? 8.407 -0.618 0.369 1.00 88.88 285 LEU A CA 1
ATOM 2261 C C . LEU A 1 285 ? 9.573 0.236 -0.147 1.00 88.88 285 LEU A C 1
ATOM 2263 O O . LEU A 1 285 ? 10.363 0.745 0.648 1.00 88.88 285 LEU A O 1
ATOM 2267 N N . ALA A 1 286 ? 9.656 0.460 -1.461 1.00 84.75 286 ALA A N 1
ATOM 2268 C CA . ALA A 1 286 ? 10.676 1.320 -2.058 1.00 84.75 286 ALA A CA 1
ATOM 2269 C C . ALA A 1 286 ? 10.550 2.782 -1.590 1.00 84.75 286 ALA A C 1
ATOM 2271 O O . ALA A 1 286 ? 11.557 3.447 -1.349 1.00 84.75 286 ALA A O 1
ATOM 2272 N N . HIS A 1 287 ? 9.321 3.278 -1.413 1.00 85.62 287 HIS A N 1
ATOM 2273 C CA . HIS A 1 287 ? 9.062 4.617 -0.877 1.00 85.62 287 HIS A CA 1
ATOM 2274 C C . HIS A 1 287 ? 9.420 4.746 0.611 1.00 85.62 287 HIS A C 1
ATOM 2276 O O . HIS A 1 287 ? 9.805 5.834 1.037 1.00 85.62 287 HIS A O 1
ATOM 2282 N N . HIS A 1 288 ? 9.335 3.658 1.386 1.00 87.75 288 HIS A N 1
ATOM 2283 C CA . HIS A 1 288 ? 9.687 3.649 2.810 1.00 87.75 288 HIS A CA 1
ATOM 2284 C C . HIS A 1 288 ? 11.199 3.813 3.063 1.00 87.75 288 HIS A C 1
ATOM 2286 O O . HIS A 1 288 ? 11.588 4.339 4.101 1.00 87.75 288 HIS A O 1
ATOM 2292 N N . LYS A 1 289 ? 12.051 3.433 2.096 1.00 85.50 289 LYS A N 1
ATOM 2293 C CA . LYS A 1 289 ? 13.516 3.649 2.107 1.00 85.50 289 LYS A CA 1
ATOM 2294 C C . LYS A 1 289 ? 14.268 3.046 3.311 1.00 85.50 289 LYS A C 1
ATOM 2296 O O . LYS A 1 289 ? 15.320 3.562 3.684 1.00 85.50 289 LYS A O 1
ATOM 2301 N N . ASP A 1 290 ? 13.789 1.942 3.888 1.00 86.12 290 ASP A N 1
ATOM 2302 C CA . ASP A 1 290 ? 14.542 1.195 4.911 1.00 86.12 290 ASP A CA 1
ATOM 2303 C C . ASP A 1 290 ? 15.435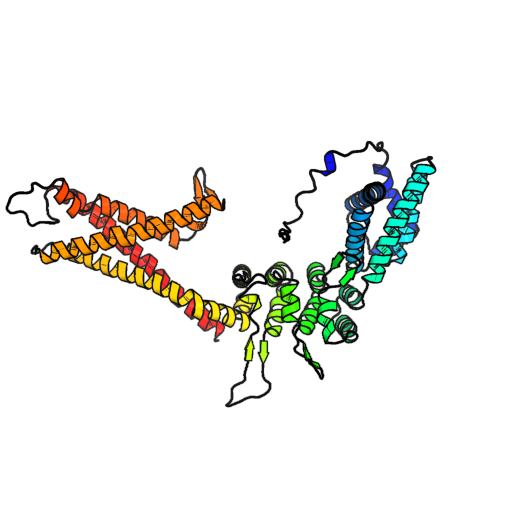 0.118 4.256 1.00 86.12 290 ASP A C 1
ATOM 2305 O O . ASP A 1 290 ? 14.916 -0.892 3.769 1.00 86.12 290 ASP A O 1
ATOM 2309 N N . PRO A 1 291 ? 16.773 0.280 4.248 1.00 86.00 291 PRO A N 1
ATOM 2310 C CA . PRO A 1 291 ? 17.672 -0.668 3.597 1.00 86.00 291 PRO A CA 1
ATOM 2311 C C . PRO A 1 291 ? 17.673 -2.047 4.263 1.00 86.00 291 PRO A C 1
ATOM 2313 O O . PRO A 1 291 ? 17.821 -3.048 3.566 1.00 86.00 291 PRO A O 1
ATOM 2316 N N . ARG A 1 292 ? 17.482 -2.124 5.590 1.00 88.44 292 ARG A N 1
ATOM 2317 C CA . ARG A 1 292 ? 17.484 -3.409 6.306 1.00 88.44 292 ARG A CA 1
ATOM 2318 C C . ARG A 1 292 ? 16.238 -4.217 5.976 1.00 88.44 292 ARG A C 1
ATOM 2320 O O . ARG A 1 292 ? 16.286 -5.438 5.900 1.00 88.44 292 ARG A O 1
ATOM 2327 N N . LEU A 1 293 ? 15.112 -3.534 5.803 1.00 89.06 293 LEU A N 1
ATOM 2328 C CA . LEU A 1 293 ? 13.866 -4.186 5.435 1.00 89.06 293 LEU A CA 1
ATOM 2329 C C . LEU A 1 293 ? 13.905 -4.696 3.993 1.00 89.06 293 LEU A C 1
ATOM 2331 O O . LEU A 1 293 ? 13.440 -5.795 3.705 1.00 89.06 293 LEU A O 1
ATOM 2335 N N . VAL A 1 294 ? 14.472 -3.900 3.086 1.00 85.94 294 VAL A N 1
ATOM 2336 C CA . VAL A 1 294 ? 14.571 -4.258 1.669 1.00 85.94 294 VAL A CA 1
ATOM 2337 C C . VAL A 1 294 ? 15.516 -5.449 1.453 1.00 85.94 294 VAL A C 1
ATOM 2339 O O . VAL A 1 294 ? 15.277 -6.245 0.548 1.00 85.94 294 VAL A O 1
ATOM 2342 N N . SER A 1 295 ? 16.527 -5.633 2.309 1.00 87.94 295 SER A N 1
ATOM 2343 C CA . SER A 1 295 ? 17.394 -6.819 2.282 1.00 87.94 295 SER A CA 1
ATOM 2344 C C . SER A 1 295 ? 16.770 -8.075 2.901 1.00 87.94 295 SER A C 1
ATOM 2346 O O . SER A 1 295 ? 17.375 -9.147 2.868 1.00 87.94 295 SER A O 1
ATOM 2348 N N . HIS A 1 296 ? 15.550 -7.994 3.438 1.00 91.94 296 HIS A N 1
ATOM 2349 C CA . HIS A 1 296 ? 14.865 -9.161 3.974 1.00 91.94 296 HIS A CA 1
ATOM 2350 C C . HIS A 1 296 ? 14.601 -10.201 2.874 1.00 91.94 296 HIS A C 1
ATOM 2352 O O . HIS A 1 296 ? 14.066 -9.878 1.813 1.00 91.94 296 HIS A O 1
ATOM 2358 N N . GLY A 1 297 ? 14.880 -11.481 3.145 1.00 91.56 297 GLY A N 1
ATOM 2359 C CA . GLY A 1 297 ? 14.822 -12.544 2.131 1.00 91.56 297 GLY A CA 1
ATOM 2360 C C . GLY A 1 297 ? 13.476 -12.680 1.402 1.00 91.56 297 GLY A C 1
ATOM 2361 O O . GLY A 1 297 ? 13.455 -13.044 0.231 1.00 91.56 297 GLY A O 1
ATOM 2362 N N . VAL A 1 298 ? 12.353 -12.345 2.053 1.00 94.00 298 VAL A N 1
ATOM 2363 C CA . VAL A 1 298 ? 11.024 -12.281 1.401 1.00 94.00 298 VAL A CA 1
ATOM 2364 C C . VAL A 1 298 ? 10.968 -11.180 0.347 1.00 94.00 298 VAL A C 1
ATOM 2366 O O . VAL A 1 298 ? 10.487 -11.428 -0.754 1.00 94.00 298 VAL A O 1
ATOM 2369 N N . VAL A 1 299 ? 11.448 -9.978 0.681 1.00 92.06 299 VAL A N 1
ATOM 2370 C CA . VAL A 1 299 ? 11.419 -8.809 -0.208 1.00 92.06 299 VAL A CA 1
ATOM 2371 C C . VAL A 1 299 ? 12.380 -9.021 -1.372 1.00 92.06 299 VAL A C 1
ATOM 2373 O O . VAL A 1 299 ? 12.005 -8.763 -2.511 1.00 92.06 299 VAL A O 1
ATOM 2376 N N . VAL A 1 300 ? 13.562 -9.584 -1.104 1.00 90.69 300 VAL A N 1
ATOM 2377 C CA . VAL A 1 300 ? 14.533 -9.967 -2.138 1.00 90.69 300 VAL A CA 1
ATOM 2378 C C . VAL A 1 300 ? 13.937 -11.018 -3.076 1.00 90.69 300 VAL A C 1
ATOM 2380 O O . VAL A 1 300 ? 13.867 -10.782 -4.273 1.00 90.69 300 VAL A O 1
ATOM 2383 N N . THR A 1 301 ? 13.387 -12.120 -2.551 1.00 91.12 301 THR A N 1
ATOM 2384 C CA . THR A 1 301 ? 12.760 -13.170 -3.383 1.00 91.12 301 THR A CA 1
ATOM 2385 C C . THR A 1 301 ? 11.596 -12.622 -4.213 1.00 91.12 301 THR A C 1
ATOM 2387 O O . THR A 1 301 ? 11.408 -12.999 -5.368 1.00 91.12 301 THR A O 1
ATOM 2390 N N . PHE A 1 302 ? 10.799 -11.728 -3.627 1.00 90.62 302 PHE A N 1
ATOM 2391 C CA . PHE A 1 302 ? 9.705 -11.048 -4.308 1.00 90.62 302 PHE A CA 1
ATOM 2392 C C . PHE A 1 302 ? 10.210 -10.159 -5.458 1.00 90.62 302 PHE A C 1
ATOM 2394 O O . PHE A 1 302 ? 9.714 -10.276 -6.582 1.00 90.62 302 PHE A O 1
ATOM 2401 N N . ALA A 1 303 ? 11.215 -9.319 -5.205 1.00 88.81 303 ALA A N 1
ATOM 2402 C CA . ALA A 1 303 ? 11.829 -8.465 -6.216 1.00 88.81 303 ALA A CA 1
ATOM 2403 C C . ALA A 1 303 ? 12.509 -9.290 -7.323 1.00 88.81 303 ALA A C 1
ATOM 2405 O O . ALA A 1 303 ? 12.314 -9.004 -8.503 1.00 88.81 303 ALA A O 1
ATOM 2406 N N . ASP A 1 304 ? 13.221 -10.357 -6.960 1.00 88.44 304 ASP A N 1
ATOM 2407 C CA . ASP A 1 304 ? 13.891 -11.269 -7.887 1.00 88.44 304 ASP A CA 1
ATOM 2408 C C . ASP A 1 304 ? 12.902 -12.020 -8.771 1.00 88.44 304 ASP A C 1
ATOM 2410 O O . ASP A 1 304 ? 13.163 -12.225 -9.955 1.00 88.44 304 ASP A O 1
ATOM 2414 N N . LEU A 1 305 ? 11.751 -12.432 -8.232 1.00 88.38 305 LEU A N 1
ATOM 2415 C CA . LEU A 1 305 ? 10.710 -13.074 -9.029 1.00 88.38 305 LEU A CA 1
ATOM 2416 C C . LEU A 1 305 ? 10.187 -12.112 -10.098 1.00 88.38 305 LEU A C 1
ATOM 2418 O O . LEU A 1 305 ? 10.104 -12.493 -11.268 1.00 88.38 305 LEU A O 1
ATOM 2422 N N . LEU A 1 306 ? 9.880 -10.869 -9.714 1.00 86.19 306 LEU A N 1
ATOM 2423 C CA . LEU A 1 306 ? 9.437 -9.838 -10.654 1.00 86.19 306 LEU A CA 1
ATOM 2424 C C . LEU A 1 306 ? 10.523 -9.510 -11.683 1.00 86.19 306 LEU A C 1
ATOM 2426 O O . LEU A 1 306 ? 10.235 -9.412 -12.877 1.00 86.19 306 LEU A O 1
ATOM 2430 N N . TRP A 1 307 ? 11.777 -9.392 -11.248 1.00 85.62 307 TRP A N 1
ATOM 2431 C CA . TRP A 1 307 ? 12.894 -9.124 -12.141 1.00 85.62 307 TRP A CA 1
ATOM 2432 C C . TRP A 1 307 ? 13.103 -10.266 -13.133 1.00 85.62 307 TRP A C 1
ATOM 2434 O O . TRP A 1 307 ? 13.023 -10.054 -14.338 1.00 85.62 307 TRP A O 1
ATOM 2444 N N . ASN A 1 308 ? 13.300 -11.491 -12.651 1.00 86.44 308 ASN A N 1
ATOM 2445 C CA . ASN A 1 308 ? 13.688 -12.622 -13.488 1.00 86.44 308 ASN A CA 1
ATOM 2446 C C . ASN A 1 308 ? 12.579 -13.083 -14.437 1.00 86.44 308 ASN A C 1
ATOM 2448 O O . ASN A 1 308 ? 12.885 -13.552 -15.531 1.00 86.44 308 ASN A O 1
ATOM 2452 N N . ARG A 1 309 ? 11.305 -12.979 -14.037 1.00 84.81 309 ARG A N 1
ATOM 2453 C CA . ARG A 1 309 ? 10.180 -13.489 -14.839 1.00 84.81 309 ARG A CA 1
ATOM 2454 C C . ARG A 1 309 ? 9.500 -12.434 -15.702 1.00 84.81 309 ARG A C 1
ATOM 2456 O O . ARG A 1 309 ? 8.935 -12.806 -16.725 1.00 84.81 309 ARG A O 1
ATOM 2463 N N . LEU A 1 310 ? 9.525 -11.164 -15.301 1.00 80.31 310 LEU A N 1
ATOM 2464 C CA . LEU A 1 310 ? 8.758 -10.109 -15.968 1.00 80.31 310 LEU A CA 1
ATOM 2465 C C . LEU A 1 310 ? 9.667 -9.016 -16.538 1.00 80.31 310 LEU A C 1
ATOM 2467 O O . LEU A 1 310 ? 9.616 -8.721 -17.732 1.00 80.31 310 LEU A O 1
ATOM 2471 N N . ALA A 1 311 ? 10.490 -8.402 -15.687 1.00 82.69 311 ALA A N 1
ATOM 2472 C CA . ALA A 1 311 ? 11.163 -7.157 -16.041 1.00 82.69 311 ALA A CA 1
ATOM 2473 C C . ALA A 1 311 ? 12.445 -7.366 -16.860 1.00 82.69 311 ALA A C 1
ATOM 2475 O O . ALA A 1 311 ? 12.716 -6.575 -17.760 1.00 82.69 311 ALA A O 1
ATOM 2476 N N . SER A 1 312 ? 13.214 -8.424 -16.590 1.00 83.69 312 SER A N 1
ATOM 2477 C CA . SER A 1 312 ? 14.544 -8.646 -17.171 1.00 83.69 312 SER A CA 1
ATOM 2478 C C . SER A 1 312 ? 14.502 -8.750 -18.693 1.00 83.69 312 SER A C 1
ATOM 2480 O O . SER A 1 312 ? 15.281 -8.088 -19.370 1.00 83.69 312 SER A O 1
ATOM 2482 N N . PHE A 1 313 ? 13.562 -9.521 -19.244 1.00 84.81 313 PHE A N 1
ATOM 2483 C CA . PHE A 1 313 ? 13.437 -9.708 -20.686 1.00 84.81 313 PHE A CA 1
ATOM 2484 C C . PHE A 1 313 ? 13.045 -8.408 -21.394 1.00 84.81 313 PHE A C 1
ATOM 2486 O O . PHE A 1 313 ? 13.694 -8.016 -22.359 1.00 84.81 313 PHE A O 1
ATOM 2493 N N . GLN A 1 314 ? 12.027 -7.704 -20.888 1.00 82.12 314 GLN A N 1
ATOM 2494 C CA . GLN A 1 314 ? 11.592 -6.420 -21.452 1.00 82.12 314 GLN A CA 1
ATOM 2495 C C . GLN A 1 314 ? 12.696 -5.362 -21.354 1.00 82.12 314 GLN A C 1
ATOM 2497 O O . GLN A 1 314 ? 12.937 -4.611 -22.300 1.00 82.12 314 GLN A O 1
ATOM 2502 N N . PHE A 1 315 ? 13.411 -5.339 -20.229 1.00 83.38 315 PHE A N 1
ATOM 2503 C CA . PHE A 1 315 ? 14.546 -4.455 -20.022 1.00 83.38 315 PHE A CA 1
ATOM 2504 C C . PHE A 1 315 ? 15.688 -4.765 -20.999 1.00 83.38 315 PHE A C 1
ATOM 2506 O O . PHE A 1 315 ? 16.145 -3.864 -21.701 1.00 83.38 315 PHE A O 1
ATOM 2513 N N . LEU A 1 316 ? 16.121 -6.026 -21.100 1.00 85.38 316 LEU A N 1
ATOM 2514 C CA . LEU A 1 316 ? 17.186 -6.449 -22.014 1.00 85.38 316 LEU A CA 1
ATOM 2515 C C . LEU A 1 316 ? 16.809 -6.225 -23.478 1.00 85.38 316 LEU A C 1
ATOM 2517 O O . LEU A 1 316 ? 17.650 -5.768 -24.243 1.00 85.38 316 LEU A O 1
ATOM 2521 N N . LEU A 1 317 ? 15.558 -6.476 -23.868 1.00 87.62 317 LEU A N 1
ATOM 2522 C CA . LEU A 1 317 ? 15.077 -6.220 -25.225 1.00 87.62 317 LEU A CA 1
ATOM 2523 C C . LEU A 1 317 ? 15.099 -4.721 -25.548 1.00 87.62 317 LEU A C 1
ATOM 2525 O O . LEU A 1 317 ? 15.619 -4.315 -26.588 1.00 87.62 317 LEU A O 1
ATOM 2529 N N . GLY A 1 318 ? 14.582 -3.886 -24.641 1.00 85.62 318 GLY A N 1
ATOM 2530 C CA . GLY A 1 318 ? 14.592 -2.433 -24.801 1.00 85.62 318 GLY A CA 1
ATOM 2531 C C . GLY A 1 318 ? 16.010 -1.867 -24.900 1.00 85.62 318 GLY A C 1
ATOM 2532 O O . GLY A 1 318 ? 16.292 -1.042 -25.770 1.00 85.62 318 GLY A O 1
ATOM 2533 N N . ARG A 1 319 ? 16.929 -2.347 -24.054 1.00 84.50 319 ARG A N 1
ATOM 2534 C CA . ARG A 1 319 ? 18.335 -1.917 -24.061 1.00 84.50 319 ARG A CA 1
ATOM 2535 C C . ARG A 1 319 ? 19.120 -2.485 -25.242 1.00 84.50 319 ARG A C 1
ATOM 2537 O O . ARG A 1 319 ? 19.903 -1.753 -25.835 1.00 84.50 319 ARG A O 1
ATOM 2544 N N . GLY A 1 320 ? 18.879 -3.736 -25.629 1.00 90.31 320 GLY A N 1
ATOM 2545 C CA . GLY A 1 320 ? 19.489 -4.370 -26.799 1.00 90.31 320 GLY A CA 1
ATOM 2546 C C . GLY A 1 320 ? 19.116 -3.654 -28.097 1.00 90.31 320 GLY A C 1
ATOM 2547 O O . GLY A 1 320 ? 19.987 -3.380 -28.917 1.00 90.31 320 GLY A O 1
ATOM 2548 N N . TYR A 1 321 ? 17.851 -3.243 -28.238 1.00 91.06 321 TYR A N 1
ATOM 2549 C CA . TYR A 1 321 ? 17.408 -2.392 -29.345 1.00 91.06 321 TYR A CA 1
ATOM 2550 C C . TYR A 1 321 ? 18.142 -1.041 -29.374 1.00 91.06 321 TYR A C 1
ATOM 2552 O O . TYR A 1 321 ? 18.551 -0.569 -30.436 1.00 91.06 321 TYR A O 1
ATOM 2560 N N . PHE A 1 322 ? 18.338 -0.418 -28.210 1.00 89.38 322 PHE A N 1
ATOM 2561 C CA . PHE A 1 322 ? 19.038 0.861 -28.106 1.00 89.38 322 PHE A CA 1
ATOM 2562 C C . PHE A 1 322 ? 20.540 0.733 -28.423 1.00 89.38 322 PHE A C 1
ATOM 2564 O O . PHE A 1 322 ? 21.083 1.558 -29.153 1.00 89.38 322 PHE A O 1
ATOM 2571 N N . LEU A 1 323 ? 21.196 -0.339 -27.963 1.00 92.06 323 LEU A N 1
ATOM 2572 C CA . LEU A 1 323 ? 22.585 -0.653 -28.317 1.00 92.06 323 LEU A CA 1
ATOM 2573 C C . LEU A 1 323 ? 22.739 -0.924 -29.819 1.00 92.06 323 LEU A C 1
ATOM 2575 O O . LEU A 1 323 ? 23.649 -0.393 -30.448 1.00 92.06 323 LEU A O 1
ATOM 2579 N N . PHE A 1 324 ? 21.829 -1.704 -30.406 1.00 94.56 324 PHE A N 1
ATOM 2580 C CA . PHE A 1 324 ? 21.801 -1.943 -31.848 1.00 94.56 324 PHE A CA 1
ATOM 2581 C C . PHE A 1 324 ? 21.668 -0.627 -32.626 1.00 94.56 324 PHE A C 1
ATOM 2583 O O . PHE A 1 324 ? 22.419 -0.381 -33.566 1.00 94.56 324 PHE A O 1
ATOM 2590 N N . THR A 1 325 ? 20.779 0.260 -32.175 1.00 94.00 325 THR A N 1
ATOM 2591 C CA . THR A 1 325 ? 20.605 1.594 -32.760 1.00 94.00 325 THR A CA 1
ATOM 2592 C C . THR A 1 325 ? 21.887 2.422 -32.683 1.00 94.00 325 THR A C 1
ATOM 2594 O O . THR A 1 325 ? 22.247 3.060 -33.669 1.00 94.00 325 THR A O 1
ATOM 2597 N N . LEU A 1 326 ? 22.612 2.386 -31.559 1.00 93.56 326 LEU A N 1
ATOM 2598 C CA . LEU A 1 326 ? 23.905 3.062 -31.438 1.00 93.56 326 LEU A CA 1
ATOM 2599 C C . LEU A 1 326 ? 24.939 2.496 -32.424 1.00 93.56 326 LEU A C 1
ATOM 2601 O O . LEU A 1 326 ? 25.655 3.267 -33.056 1.00 93.56 326 LEU A O 1
ATOM 2605 N N . ILE A 1 327 ? 25.013 1.174 -32.597 1.00 95.19 327 ILE A N 1
ATOM 2606 C CA . ILE A 1 327 ? 25.942 0.556 -33.558 1.00 95.19 327 ILE A CA 1
ATOM 2607 C C . ILE A 1 327 ? 25.617 1.012 -34.987 1.00 95.19 327 ILE A C 1
ATOM 2609 O O . ILE A 1 327 ? 26.522 1.399 -35.731 1.00 95.19 327 ILE A O 1
ATOM 2613 N N . VAL A 1 328 ? 24.332 1.032 -35.357 1.00 95.44 328 VAL A N 1
ATOM 2614 C CA . VAL A 1 328 ? 23.885 1.561 -36.657 1.00 95.44 328 VAL A CA 1
ATOM 2615 C C . VAL A 1 328 ? 24.223 3.047 -36.782 1.00 95.44 328 VAL A C 1
ATOM 2617 O O . VAL A 1 328 ? 24.694 3.479 -37.832 1.00 95.44 328 VAL A O 1
ATOM 2620 N N . PHE A 1 329 ? 24.059 3.824 -35.709 1.00 94.75 329 PHE A N 1
ATOM 2621 C CA . PHE A 1 329 ? 24.415 5.240 -35.679 1.00 94.75 329 PHE A CA 1
ATOM 2622 C C . PHE A 1 329 ? 25.914 5.451 -35.915 1.00 94.75 329 PHE A C 1
ATOM 2624 O O . PHE A 1 329 ? 26.276 6.176 -36.835 1.00 94.75 329 PHE A O 1
ATOM 2631 N N . ILE A 1 330 ? 26.790 4.768 -35.173 1.00 94.06 330 ILE A N 1
ATOM 2632 C CA . ILE A 1 330 ? 28.252 4.841 -35.344 1.00 94.06 330 ILE A CA 1
ATOM 2633 C C . ILE A 1 330 ? 28.663 4.442 -36.761 1.00 94.06 330 ILE A C 1
ATOM 2635 O O . ILE A 1 330 ? 29.446 5.154 -37.384 1.00 94.06 330 ILE A O 1
ATOM 2639 N N . THR A 1 331 ? 28.100 3.353 -37.288 1.00 93.31 331 THR A N 1
ATOM 2640 C CA . THR A 1 331 ? 28.387 2.881 -38.653 1.00 93.31 331 THR A CA 1
ATOM 2641 C C . THR A 1 331 ? 27.959 3.914 -39.698 1.00 93.31 331 THR A C 1
ATOM 2643 O O . 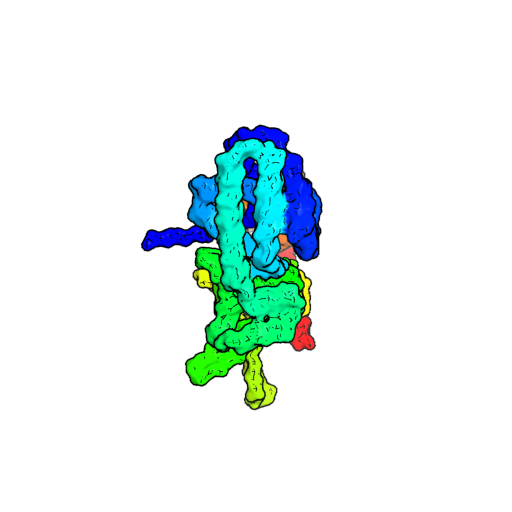THR A 1 331 ? 28.682 4.189 -40.648 1.00 93.31 331 THR A O 1
ATOM 2646 N N . SER A 1 332 ? 26.808 4.554 -39.493 1.00 91.75 332 SER A N 1
ATOM 2647 C CA . SER A 1 332 ? 26.308 5.615 -40.369 1.00 91.75 332 SER A CA 1
ATOM 2648 C C . SER A 1 332 ? 27.181 6.878 -40.348 1.00 91.75 332 SER A C 1
ATOM 2650 O O . SER A 1 332 ? 27.280 7.587 -41.349 1.00 91.75 332 SER A O 1
ATOM 2652 N N . GLN A 1 333 ? 27.829 7.177 -39.216 1.00 90.12 333 GLN A N 1
ATOM 2653 C CA . GLN A 1 333 ? 28.764 8.302 -39.107 1.00 90.12 333 GLN A CA 1
ATOM 2654 C C . GLN A 1 333 ? 30.153 7.971 -39.659 1.00 90.12 333 GLN A C 1
ATOM 2656 O O . GLN A 1 333 ? 30.773 8.825 -40.284 1.00 90.12 333 GLN A O 1
ATOM 2661 N N . SER A 1 334 ? 30.649 6.746 -39.460 1.00 89.81 334 SER A N 1
ATOM 2662 C CA . SER A 1 334 ? 31.976 6.350 -39.947 1.00 89.81 334 SER A CA 1
ATOM 2663 C C . SER A 1 334 ? 32.047 6.298 -41.474 1.00 89.81 334 SER A C 1
ATOM 2665 O O . SER A 1 334 ? 33.096 6.581 -42.047 1.00 89.81 334 SER A O 1
ATOM 2667 N N . LEU A 1 335 ? 30.926 6.011 -42.143 1.00 86.50 335 LEU A N 1
ATOM 2668 C CA . LEU A 1 335 ? 30.818 6.057 -43.602 1.00 86.50 335 LEU A CA 1
ATOM 2669 C C . LEU A 1 335 ? 30.834 7.483 -44.185 1.00 86.50 335 LEU A C 1
ATOM 2671 O O . LEU A 1 335 ? 30.997 7.627 -45.392 1.00 86.50 335 LEU A O 1
ATOM 2675 N N . LEU A 1 336 ? 30.696 8.526 -43.356 1.00 78.19 336 LEU A N 1
ATOM 2676 C CA . LEU A 1 336 ? 30.720 9.934 -43.781 1.00 78.19 336 LEU A CA 1
ATOM 2677 C C . LEU A 1 336 ? 32.149 10.503 -43.909 1.00 78.19 336 LEU A C 1
ATOM 2679 O O . LEU A 1 336 ? 32.322 11.655 -44.305 1.00 78.19 336 LEU A O 1
ATOM 2683 N N . ILE A 1 337 ? 33.179 9.733 -43.539 1.00 77.06 337 ILE A N 1
ATOM 2684 C CA . ILE A 1 337 ? 34.574 10.183 -43.613 1.00 77.06 337 ILE A CA 1
ATOM 2685 C C . ILE A 1 337 ? 34.950 10.406 -45.091 1.00 77.06 337 ILE A C 1
ATOM 2687 O O . ILE A 1 337 ? 34.760 9.494 -45.900 1.00 77.06 337 ILE A O 1
ATOM 2691 N N . PRO A 1 338 ? 35.486 11.589 -45.457 1.00 67.19 338 PRO A N 1
ATOM 2692 C CA . PRO A 1 338 ? 35.807 11.915 -46.843 1.00 67.19 338 PRO A CA 1
ATOM 2693 C C . PRO A 1 338 ? 36.847 10.936 -47.408 1.00 67.19 338 PRO A C 1
ATOM 2695 O O . PRO A 1 338 ? 37.937 10.778 -46.860 1.00 67.19 338 PRO A O 1
ATOM 2698 N N . GLY A 1 339 ? 36.491 10.269 -48.504 1.00 70.56 339 GLY A N 1
ATOM 2699 C CA . GLY A 1 339 ? 37.306 9.287 -49.221 1.00 70.56 339 GLY A CA 1
ATOM 2700 C C . GLY A 1 339 ? 36.647 8.925 -50.553 1.00 70.56 339 GLY A C 1
ATOM 2701 O O . GLY A 1 339 ? 35.653 9.542 -50.924 1.00 70.56 339 GLY A O 1
ATOM 2702 N N . GLU A 1 340 ? 37.170 7.928 -51.274 1.00 75.62 340 GLU A N 1
ATOM 2703 C CA . GLU A 1 340 ? 36.582 7.500 -52.555 1.00 75.62 340 GLU A CA 1
ATOM 2704 C C . GLU A 1 340 ? 35.101 7.115 -52.392 1.00 75.62 340 GLU A C 1
ATOM 2706 O O . GLU A 1 340 ? 34.763 6.168 -51.657 1.00 75.62 340 GLU A O 1
ATOM 2711 N N . GLU A 1 341 ? 34.230 7.869 -53.072 1.00 72.56 341 GLU A N 1
ATOM 2712 C CA . GLU A 1 341 ? 32.792 7.622 -53.129 1.00 72.56 341 GLU A CA 1
ATOM 2713 C C . GLU A 1 341 ? 32.534 6.369 -53.965 1.00 72.56 341 GLU A C 1
ATOM 2715 O O . GLU A 1 341 ? 32.860 6.301 -55.148 1.00 72.56 341 GLU A O 1
ATOM 2720 N N . SER A 1 342 ? 31.939 5.355 -53.340 1.00 84.44 342 SER A N 1
ATOM 2721 C CA . SER A 1 342 ? 31.441 4.181 -54.045 1.00 84.44 342 SER A CA 1
ATOM 2722 C C . SER A 1 342 ? 29.934 4.093 -53.867 1.00 84.44 342 SER A C 1
ATOM 2724 O O . SER A 1 342 ? 29.405 4.357 -52.786 1.00 84.44 342 SER A O 1
ATOM 2726 N N . LEU A 1 343 ? 29.231 3.673 -54.921 1.00 84.00 343 LEU A N 1
ATOM 2727 C CA . LEU A 1 343 ? 27.774 3.514 -54.899 1.00 84.00 343 LEU A CA 1
ATOM 2728 C C . LEU A 1 343 ? 27.309 2.654 -53.707 1.00 84.00 343 LEU A C 1
ATOM 2730 O O . LEU A 1 343 ? 26.319 2.969 -53.052 1.00 84.00 343 LEU A O 1
ATOM 2734 N N . GLY A 1 344 ? 28.066 1.600 -53.380 1.00 86.75 344 GLY A N 1
ATOM 2735 C CA . GLY A 1 344 ? 27.783 0.729 -52.239 1.00 86.75 344 GLY A CA 1
ATOM 2736 C C . GLY A 1 344 ? 27.843 1.446 -50.885 1.00 86.75 344 GLY A C 1
ATOM 2737 O O . GLY A 1 344 ? 26.984 1.200 -50.039 1.00 86.75 344 GLY A O 1
ATOM 2738 N N . LYS A 1 345 ? 28.803 2.363 -50.685 1.00 86.56 345 LYS A N 1
ATOM 2739 C CA . LYS A 1 345 ? 28.885 3.180 -49.461 1.00 86.56 345 LYS A CA 1
ATOM 2740 C C . LYS A 1 345 ? 27.679 4.114 -49.342 1.00 86.56 345 LYS A C 1
ATOM 2742 O O . LYS A 1 345 ? 27.079 4.172 -48.274 1.00 86.56 345 LYS A O 1
ATOM 2747 N N . ASN A 1 346 ? 27.280 4.776 -50.430 1.00 86.88 346 ASN A N 1
ATOM 2748 C CA . ASN A 1 346 ? 26.148 5.712 -50.424 1.00 86.88 346 ASN A CA 1
ATOM 2749 C C . ASN A 1 346 ? 24.825 5.002 -50.104 1.00 86.88 346 ASN A C 1
ATOM 2751 O O . ASN A 1 346 ? 24.057 5.470 -49.263 1.00 86.88 346 ASN A O 1
ATOM 2755 N N . ILE A 1 347 ? 24.594 3.823 -50.696 1.00 90.06 347 ILE A N 1
ATOM 2756 C CA . ILE A 1 347 ? 23.421 2.993 -50.389 1.00 90.06 347 ILE A CA 1
ATOM 2757 C C . ILE A 1 347 ? 23.440 2.553 -48.918 1.00 90.06 347 ILE A C 1
ATOM 2759 O O . ILE A 1 347 ? 22.424 2.671 -48.233 1.00 90.06 347 ILE A O 1
ATOM 2763 N N . ALA A 1 348 ? 24.581 2.082 -48.404 1.00 91.00 348 ALA A N 1
ATOM 2764 C CA . ALA A 1 348 ? 24.698 1.656 -47.009 1.00 91.00 348 ALA A CA 1
ATOM 2765 C C . ALA A 1 348 ? 24.419 2.805 -46.023 1.00 91.00 348 ALA A C 1
ATOM 2767 O O . ALA A 1 348 ? 23.663 2.620 -45.065 1.00 91.00 348 ALA A O 1
ATOM 2768 N N . THR A 1 349 ? 24.964 3.997 -46.285 1.00 90.06 349 THR A N 1
ATOM 2769 C CA . THR A 1 349 ? 24.698 5.210 -45.498 1.00 90.06 349 THR A CA 1
ATOM 2770 C C . THR A 1 349 ? 23.213 5.554 -45.525 1.00 90.06 349 THR A C 1
ATOM 2772 O O . THR A 1 349 ? 22.607 5.709 -44.465 1.00 90.06 349 THR A O 1
ATOM 2775 N N . PHE A 1 350 ? 22.594 5.594 -46.708 1.00 90.31 350 PHE A N 1
ATOM 2776 C CA . PHE A 1 350 ? 21.172 5.900 -46.853 1.00 90.31 350 PHE A CA 1
ATOM 2777 C C . PHE A 1 350 ? 20.279 4.916 -46.082 1.00 90.31 350 PHE A C 1
ATOM 2779 O O . PHE A 1 350 ? 19.379 5.338 -45.357 1.00 90.31 350 PHE A O 1
ATOM 2786 N N . VAL A 1 351 ? 20.558 3.610 -46.163 1.00 94.00 351 VAL A N 1
ATOM 2787 C CA . VAL A 1 351 ? 19.807 2.574 -45.433 1.00 94.00 351 VAL A CA 1
ATOM 2788 C C . VAL A 1 351 ? 19.956 2.741 -43.919 1.00 94.00 351 VAL A C 1
ATOM 2790 O O . VAL A 1 351 ? 18.956 2.711 -43.197 1.00 94.00 351 VAL A O 1
ATOM 2793 N N . CYS A 1 352 ? 21.177 2.969 -43.425 1.00 93.88 352 CYS A N 1
ATOM 2794 C CA . CYS A 1 352 ? 21.409 3.195 -41.997 1.00 93.88 352 CYS A CA 1
ATOM 2795 C C . CYS A 1 352 ? 20.682 4.455 -41.502 1.00 93.88 352 CYS A C 1
ATOM 2797 O O . CYS A 1 352 ? 20.070 4.432 -40.437 1.00 93.88 352 CYS A O 1
ATOM 2799 N N . ARG A 1 353 ? 20.694 5.544 -42.280 1.00 91.88 353 ARG A N 1
ATOM 2800 C CA . ARG A 1 353 ? 19.973 6.793 -41.969 1.00 91.88 353 ARG A CA 1
ATOM 2801 C C . ARG A 1 353 ? 18.464 6.605 -41.967 1.00 91.88 353 ARG A C 1
ATOM 2803 O O . ARG A 1 353 ? 17.807 7.021 -41.016 1.00 91.88 353 ARG A O 1
ATOM 2810 N N . CYS A 1 354 ? 17.923 5.905 -42.962 1.00 93.81 354 CYS A N 1
ATOM 2811 C CA . CYS A 1 354 ? 16.505 5.557 -43.000 1.00 93.81 354 CYS A CA 1
ATOM 2812 C C . CYS A 1 354 ? 16.094 4.774 -41.749 1.00 93.81 354 CYS A C 1
ATOM 2814 O O . CYS A 1 354 ? 15.086 5.105 -41.130 1.00 93.81 354 CYS A O 1
ATOM 2816 N N . PHE A 1 355 ? 16.893 3.790 -41.322 1.00 95.62 355 PHE A N 1
ATOM 2817 C CA . PHE A 1 355 ? 16.633 3.058 -40.081 1.00 95.62 355 PHE A CA 1
ATOM 2818 C C . PHE A 1 355 ? 16.670 3.966 -38.840 1.00 95.62 355 PHE A C 1
ATOM 2820 O O . PHE A 1 355 ? 15.811 3.859 -37.963 1.00 95.62 355 PHE A O 1
ATOM 2827 N N . LEU A 1 356 ? 17.635 4.884 -38.752 1.00 94.94 356 LEU A N 1
ATOM 2828 C CA . LEU A 1 356 ? 17.754 5.800 -37.614 1.00 94.94 356 LEU A CA 1
ATOM 2829 C C . LEU A 1 356 ? 16.564 6.762 -37.522 1.00 94.94 356 LEU A C 1
ATOM 2831 O O . LEU A 1 356 ? 16.013 6.938 -36.435 1.00 94.94 356 LEU A O 1
ATOM 2835 N N . TYR A 1 357 ? 16.132 7.344 -38.638 1.00 94.56 357 TYR A N 1
ATOM 2836 C CA . TYR A 1 357 ? 15.040 8.317 -38.635 1.00 94.56 357 TYR A CA 1
ATOM 2837 C C . TYR A 1 357 ? 13.658 7.655 -38.589 1.00 94.56 357 TYR A C 1
ATOM 2839 O O . TYR A 1 357 ? 12.837 8.006 -37.746 1.00 94.56 357 TYR A O 1
ATOM 2847 N N . LEU A 1 358 ? 13.390 6.653 -39.425 1.00 94.62 358 LEU A N 1
ATOM 2848 C CA . LEU A 1 358 ? 12.074 6.001 -39.457 1.00 94.62 358 LEU A CA 1
ATOM 2849 C C . LEU A 1 358 ? 11.893 4.968 -38.337 1.00 94.62 358 LEU A C 1
ATOM 2851 O O . LEU A 1 358 ? 10.774 4.709 -37.906 1.00 94.62 358 LEU A O 1
ATOM 2855 N N . GLY A 1 359 ? 12.980 4.354 -37.867 1.00 93.81 359 GLY A N 1
ATOM 2856 C CA . GLY A 1 359 ? 12.945 3.358 -36.797 1.00 93.81 359 GLY A CA 1
ATOM 2857 C C . GLY A 1 359 ? 13.151 3.982 -35.421 1.00 93.81 359 GLY A C 1
ATOM 2858 O O . GLY A 1 359 ? 12.247 3.983 -34.585 1.00 93.81 359 GLY A O 1
ATOM 2859 N N . SER A 1 360 ? 14.354 4.505 -35.160 1.00 93.44 360 SER A N 1
ATOM 2860 C CA . SER A 1 360 ? 14.712 5.015 -33.827 1.00 93.44 360 SER A CA 1
ATOM 2861 C C . SER A 1 360 ? 13.969 6.302 -33.468 1.00 93.44 360 SER A C 1
ATOM 2863 O O . SER A 1 360 ? 13.274 6.338 -32.451 1.00 93.44 360 SER A O 1
ATOM 2865 N N . MET A 1 361 ? 14.060 7.341 -34.307 1.00 95.06 361 MET A N 1
ATOM 2866 C CA . MET A 1 361 ? 13.432 8.633 -34.016 1.00 95.06 361 MET A CA 1
ATOM 2867 C C . MET A 1 361 ? 11.908 8.498 -33.929 1.00 95.06 361 MET A C 1
ATOM 2869 O O . MET A 1 361 ? 11.334 8.950 -32.943 1.00 95.06 361 MET A O 1
ATOM 2873 N N . SER A 1 362 ? 11.246 7.819 -34.874 1.00 95.00 362 SER A N 1
ATOM 2874 C CA . SER A 1 362 ? 9.789 7.616 -34.806 1.00 95.00 362 SER A CA 1
ATOM 2875 C C . SER A 1 362 ? 9.345 6.860 -33.550 1.00 95.00 362 SER A C 1
ATOM 2877 O O . SER A 1 362 ? 8.351 7.245 -32.935 1.00 95.00 362 SER A O 1
ATOM 2879 N N . LYS A 1 363 ? 10.089 5.829 -33.120 1.00 94.06 363 LYS A N 1
ATOM 2880 C CA . LYS A 1 363 ? 9.807 5.121 -31.862 1.00 94.06 363 LYS A CA 1
ATOM 2881 C C . LYS A 1 363 ? 9.946 6.040 -30.649 1.00 94.06 363 LYS A C 1
ATOM 2883 O O . LYS A 1 363 ? 9.042 6.079 -29.821 1.00 94.06 363 LYS A O 1
ATOM 2888 N N . LEU A 1 364 ? 11.047 6.787 -30.552 1.00 92.75 364 LEU A N 1
ATOM 2889 C CA . LEU A 1 364 ? 11.279 7.705 -29.435 1.00 92.75 364 LEU A CA 1
ATOM 2890 C C . LEU A 1 364 ? 10.220 8.815 -29.388 1.00 92.75 364 LEU A C 1
ATOM 2892 O O . LEU A 1 364 ? 9.690 9.112 -28.319 1.00 92.75 364 LEU A O 1
ATOM 2896 N N . VAL A 1 365 ? 9.863 9.388 -30.543 1.00 95.69 365 VAL A N 1
ATOM 2897 C CA . VAL A 1 365 ? 8.778 10.374 -30.661 1.00 95.69 365 VAL A CA 1
ATOM 2898 C C . VAL A 1 365 ? 7.459 9.767 -30.191 1.00 95.69 365 VAL A C 1
ATOM 2900 O O . VAL A 1 365 ? 6.775 10.375 -29.374 1.00 95.69 365 VAL A O 1
ATOM 2903 N N . PHE A 1 366 ? 7.113 8.558 -30.640 1.00 95.75 366 PHE A N 1
ATOM 2904 C CA . PHE A 1 366 ? 5.890 7.880 -30.211 1.00 95.75 366 PHE A CA 1
ATOM 2905 C C . PHE A 1 366 ? 5.858 7.638 -28.697 1.00 95.75 366 PHE A C 1
ATOM 2907 O O . PHE A 1 366 ? 4.853 7.944 -28.052 1.00 95.75 366 PHE A O 1
ATOM 2914 N N . ASP A 1 367 ? 6.953 7.139 -28.118 1.00 91.00 367 ASP A N 1
ATOM 2915 C CA . ASP A 1 367 ? 7.056 6.872 -26.682 1.00 91.00 367 ASP A CA 1
ATOM 2916 C C . ASP A 1 367 ? 6.909 8.167 -25.860 1.00 91.00 367 ASP A C 1
ATOM 2918 O O . ASP A 1 367 ? 6.140 8.193 -24.894 1.00 91.00 367 ASP A O 1
ATOM 2922 N N . HIS A 1 368 ? 7.558 9.262 -26.276 1.00 93.12 368 HIS A N 1
ATOM 2923 C CA . HIS A 1 368 ? 7.425 10.577 -25.637 1.00 93.12 368 HIS A CA 1
ATOM 2924 C C . HIS A 1 368 ? 6.032 11.196 -25.820 1.00 93.12 368 HIS A C 1
ATOM 2926 O O . HIS A 1 368 ? 5.467 11.737 -24.870 1.00 93.12 368 HIS A O 1
ATOM 2932 N N . CYS A 1 369 ? 5.428 11.092 -27.005 1.00 93.88 369 CYS A N 1
ATOM 2933 C CA . CYS A 1 369 ? 4.062 11.559 -27.235 1.00 93.88 369 CYS A CA 1
ATOM 2934 C C . CYS A 1 369 ? 3.058 10.779 -26.378 1.00 93.88 369 CYS A C 1
ATOM 2936 O O . CYS A 1 369 ? 2.157 11.375 -25.784 1.00 93.88 369 CYS A O 1
ATOM 2938 N N . LYS A 1 370 ? 3.223 9.455 -26.267 1.00 94.12 370 LYS A N 1
ATOM 2939 C CA . LYS A 1 370 ? 2.367 8.589 -25.449 1.00 94.12 370 LYS A CA 1
ATOM 2940 C C . LYS A 1 370 ? 2.477 8.930 -23.964 1.00 94.12 370 LYS A C 1
ATOM 2942 O O . LYS A 1 370 ? 1.445 9.052 -23.303 1.00 94.12 370 LYS A O 1
ATOM 2947 N N . THR A 1 371 ? 3.691 9.093 -23.435 1.00 90.19 371 THR A N 1
ATOM 2948 C CA . THR A 1 371 ? 3.904 9.449 -22.021 1.00 90.19 371 THR A CA 1
ATOM 2949 C C . THR A 1 371 ? 3.396 10.854 -21.714 1.00 90.19 371 THR A C 1
ATOM 2951 O O . THR A 1 371 ? 2.720 11.044 -20.704 1.00 90.19 371 THR A O 1
ATOM 2954 N N . PHE A 1 372 ? 3.612 11.811 -22.618 1.00 90.81 372 PHE A N 1
ATOM 2955 C CA . PHE A 1 372 ? 3.084 13.168 -22.503 1.00 90.81 372 PHE A CA 1
ATOM 2956 C C . PHE A 1 372 ? 1.548 13.191 -22.486 1.00 90.81 372 PHE A C 1
ATOM 2958 O O . PHE A 1 372 ? 0.950 13.756 -21.573 1.00 90.81 372 PHE A O 1
ATOM 2965 N N . CYS A 1 373 ? 0.894 12.504 -23.429 1.00 90.56 373 CYS A N 1
ATOM 2966 C CA . CYS A 1 373 ? -0.568 12.393 -23.455 1.00 90.56 373 CYS A CA 1
ATOM 2967 C C . CYS A 1 373 ? -1.120 11.682 -22.209 1.00 90.56 373 CYS A C 1
ATOM 2969 O O . CYS A 1 373 ? -2.185 12.045 -21.713 1.00 90.56 373 CYS A O 1
ATOM 2971 N N . GLY A 1 374 ? -0.409 10.672 -21.698 1.00 89.81 374 GLY A N 1
ATOM 2972 C CA . GLY A 1 374 ? -0.758 9.987 -20.452 1.00 89.81 374 GLY A CA 1
ATOM 2973 C C . GLY A 1 374 ? -0.695 10.914 -19.237 1.00 89.81 374 GLY A C 1
ATOM 2974 O O . GLY A 1 374 ? -1.641 10.949 -18.453 1.00 89.81 374 GLY A O 1
ATOM 2975 N N . ALA A 1 375 ? 0.369 11.712 -19.120 1.00 87.69 375 ALA A N 1
ATOM 2976 C CA . ALA A 1 375 ? 0.532 12.685 -18.041 1.00 87.69 375 ALA A CA 1
ATOM 2977 C C . ALA A 1 375 ? -0.544 13.783 -18.083 1.00 87.69 375 ALA A C 1
ATOM 2979 O O . ALA A 1 375 ? -1.104 14.131 -17.045 1.00 87.69 375 ALA A O 1
ATOM 2980 N N . LEU A 1 376 ? -0.901 14.264 -19.282 1.00 86.12 376 LEU A N 1
ATOM 2981 C CA . LEU A 1 376 ? -2.000 15.220 -19.458 1.00 86.12 376 LEU A CA 1
ATOM 2982 C C . LEU A 1 376 ? -3.343 14.649 -18.994 1.00 86.12 376 LEU A C 1
ATOM 2984 O O . LEU A 1 376 ? -4.099 15.341 -18.319 1.00 86.12 376 LEU A O 1
ATOM 2988 N N . LYS A 1 377 ? -3.634 13.381 -19.314 1.00 90.69 377 LYS A N 1
ATOM 2989 C CA . LYS A 1 377 ? -4.864 12.713 -18.855 1.00 90.69 377 LYS A CA 1
ATOM 2990 C C . LYS A 1 377 ? -4.887 12.493 -17.343 1.00 90.69 377 LYS A C 1
ATOM 2992 O O . LYS A 1 377 ? -5.958 12.543 -16.751 1.00 90.69 377 LYS A O 1
ATOM 2997 N N . ALA A 1 378 ? -3.732 12.235 -16.735 1.00 87.44 378 ALA A N 1
ATOM 2998 C CA . ALA A 1 378 ? -3.611 12.009 -15.297 1.00 87.44 378 ALA A CA 1
ATOM 2999 C C . ALA A 1 378 ? -3.601 13.307 -14.468 1.00 87.44 378 ALA A C 1
ATOM 3001 O O . ALA A 1 378 ? -3.758 13.241 -13.253 1.00 87.44 378 ALA A O 1
ATOM 3002 N N . GLY A 1 379 ? -3.419 14.473 -15.101 1.00 85.62 379 GLY A N 1
ATOM 3003 C CA . GLY A 1 379 ? -3.324 15.760 -14.404 1.00 85.62 379 GLY A CA 1
ATOM 3004 C C . GLY A 1 379 ? -2.042 15.935 -13.579 1.00 85.62 379 GLY A C 1
ATOM 3005 O O . GLY A 1 379 ? -2.016 16.739 -12.652 1.00 85.62 379 GLY A O 1
ATOM 3006 N N . ASP A 1 380 ? -0.987 15.179 -13.894 1.00 85.31 380 ASP A N 1
ATOM 3007 C CA . ASP A 1 380 ? 0.265 15.143 -13.127 1.00 85.31 380 ASP A CA 1
ATOM 3008 C C . ASP A 1 380 ? 1.292 16.135 -13.710 1.00 85.31 380 ASP A C 1
ATOM 3010 O O . ASP A 1 380 ? 2.165 15.780 -14.512 1.00 85.31 380 ASP A O 1
ATOM 3014 N N . TYR A 1 381 ? 1.124 17.418 -13.370 1.00 85.31 381 TYR A N 1
ATOM 3015 C CA . TYR A 1 381 ? 1.992 18.515 -13.804 1.00 85.31 381 TYR A CA 1
ATOM 3016 C C . TYR A 1 381 ? 2.470 19.373 -12.633 1.00 85.31 381 TYR A C 1
ATOM 3018 O O . TYR A 1 381 ? 1.710 19.734 -11.733 1.00 85.31 381 TYR A O 1
ATOM 3026 N N . HIS A 1 382 ? 3.736 19.780 -12.701 1.00 81.50 382 HIS A N 1
ATOM 3027 C CA . HIS A 1 382 ? 4.297 20.798 -11.826 1.00 81.50 382 HIS A CA 1
ATOM 3028 C C . HIS A 1 382 ? 4.413 22.122 -12.580 1.00 81.50 382 HIS A C 1
ATOM 3030 O O . HIS A 1 382 ? 4.935 22.188 -13.694 1.00 81.50 382 HIS A O 1
ATOM 3036 N N . TRP A 1 383 ? 3.926 23.196 -11.964 1.00 80.75 383 TRP A N 1
ATOM 3037 C CA . TRP A 1 383 ? 4.024 24.539 -12.524 1.00 80.75 383 TRP A CA 1
ATOM 3038 C C . TRP A 1 383 ? 5.388 25.135 -12.189 1.00 80.75 383 TRP A C 1
ATOM 3040 O O . TRP A 1 383 ? 5.645 25.494 -11.041 1.00 80.75 383 TRP A O 1
ATOM 3050 N N . TYR A 1 384 ? 6.251 25.259 -13.198 1.00 79.56 384 TYR A N 1
ATOM 3051 C CA . TYR A 1 384 ? 7.472 26.052 -13.098 1.00 79.56 384 TYR A CA 1
ATOM 3052 C C . TYR A 1 384 ? 7.268 27.379 -13.825 1.00 79.56 384 TYR A C 1
ATOM 3054 O O . TYR A 1 384 ? 7.208 27.435 -15.052 1.00 79.56 384 TYR A O 1
ATOM 3062 N N . TRP A 1 385 ? 7.177 28.447 -13.031 1.00 74.00 385 TRP A N 1
ATOM 3063 C CA . TRP A 1 385 ? 7.047 29.852 -13.433 1.00 74.00 385 TRP A CA 1
ATOM 3064 C C . TRP A 1 385 ? 5.812 30.193 -14.291 1.00 74.00 385 TRP A C 1
ATOM 3066 O O . TRP A 1 385 ? 4.988 30.974 -13.833 1.00 74.00 385 TRP A O 1
ATOM 3076 N N . ILE A 1 386 ? 5.637 29.625 -15.488 1.00 81.44 386 ILE A N 1
ATOM 3077 C CA . ILE A 1 386 ? 4.479 29.857 -16.385 1.00 81.44 386 ILE A CA 1
ATOM 3078 C C . ILE A 1 386 ? 4.118 28.596 -17.200 1.00 81.44 386 ILE A C 1
ATOM 3080 O O . ILE A 1 386 ? 3.006 28.489 -17.715 1.00 81.44 386 ILE A O 1
ATOM 3084 N N . LEU A 1 387 ? 5.017 27.609 -17.302 1.00 80.12 387 LEU A N 1
ATOM 3085 C CA . LEU A 1 387 ? 4.793 26.403 -18.100 1.00 80.12 387 LEU A CA 1
ATOM 3086 C C . LEU A 1 387 ? 4.480 25.191 -17.208 1.00 80.12 387 LEU A C 1
ATOM 3088 O O . LEU A 1 387 ? 5.240 24.908 -16.274 1.00 80.12 387 LEU A O 1
ATOM 3092 N N . PRO A 1 388 ? 3.397 24.444 -17.497 1.00 80.19 388 PRO A N 1
ATOM 3093 C CA . PRO A 1 388 ? 3.162 23.155 -16.870 1.00 80.19 388 PRO A CA 1
ATOM 3094 C C . PRO A 1 388 ? 4.181 22.152 -17.420 1.00 80.19 388 PRO A C 1
ATOM 3096 O O . PRO A 1 388 ? 4.142 21.781 -18.594 1.00 80.19 388 PRO A O 1
ATOM 3099 N N . VAL A 1 389 ? 5.107 21.718 -16.567 1.00 84.75 389 VAL A N 1
ATOM 3100 C CA . VAL A 1 389 ? 6.086 20.682 -16.901 1.00 84.75 389 VAL A CA 1
ATOM 3101 C C . VAL A 1 389 ? 5.557 19.346 -16.367 1.00 84.75 389 VAL A C 1
ATOM 3103 O O . VAL A 1 389 ? 5.337 19.219 -15.159 1.00 84.75 389 VAL A O 1
ATOM 3106 N N . PRO A 1 390 ? 5.329 18.342 -17.233 1.00 87.62 390 PRO A N 1
ATOM 3107 C CA . PRO A 1 390 ? 4.929 17.010 -16.797 1.00 87.62 390 PRO A CA 1
ATOM 3108 C C . PRO A 1 390 ? 5.945 16.388 -15.837 1.00 87.62 390 PRO A C 1
ATOM 3110 O O . PRO A 1 390 ? 7.152 16.435 -16.087 1.00 87.62 390 PRO A O 1
ATOM 3113 N N . THR A 1 391 ? 5.460 15.715 -14.795 1.00 84.69 391 THR A N 1
ATOM 3114 C CA . THR A 1 391 ? 6.297 15.112 -13.742 1.00 84.69 391 THR A CA 1
ATOM 3115 C C . THR A 1 391 ? 7.323 14.105 -14.288 1.00 84.69 391 THR A C 1
ATOM 3117 O O . THR A 1 391 ? 8.414 13.956 -13.736 1.00 84.69 391 THR A O 1
ATOM 3120 N N . TYR A 1 392 ? 7.046 13.464 -15.432 1.00 82.81 392 TYR A N 1
ATOM 3121 C CA . TYR A 1 392 ? 7.974 12.506 -16.047 1.00 82.81 392 TYR A CA 1
ATOM 3122 C C . TYR A 1 392 ? 9.303 13.139 -16.506 1.00 82.81 392 TYR A C 1
ATOM 3124 O O . TYR A 1 392 ? 10.325 12.449 -16.521 1.00 82.81 392 TYR A O 1
ATOM 3132 N N . LEU A 1 393 ? 9.320 14.440 -16.829 1.00 84.44 393 LEU A N 1
ATOM 3133 C CA . LEU A 1 393 ? 10.535 15.168 -17.222 1.00 84.44 393 LEU A CA 1
ATOM 3134 C C . LEU A 1 393 ? 11.469 15.452 -16.040 1.00 84.44 393 LEU A C 1
ATOM 3136 O O . LEU A 1 393 ? 12.575 15.935 -16.238 1.00 84.44 393 LEU A O 1
ATOM 3140 N N . HIS A 1 394 ? 11.083 15.112 -14.811 1.00 81.81 394 HIS A N 1
ATOM 3141 C CA . HIS A 1 394 ? 12.004 15.164 -13.679 1.00 81.81 394 HIS A CA 1
ATOM 3142 C C . HIS A 1 394 ? 13.022 14.003 -13.701 1.00 81.81 394 HIS A C 1
ATOM 3144 O O . HIS A 1 394 ? 14.044 14.034 -13.014 1.00 81.81 394 HIS A O 1
ATOM 3150 N N . SER A 1 395 ? 12.767 12.950 -14.485 1.00 79.56 395 SER A N 1
ATOM 3151 C CA . SER A 1 395 ? 13.735 11.870 -14.676 1.00 79.56 395 SER A CA 1
ATOM 3152 C C . SER A 1 395 ? 14.820 12.302 -15.664 1.00 79.56 395 SER A C 1
ATOM 3154 O O . SER A 1 395 ? 14.527 12.575 -16.828 1.00 79.56 395 SER A O 1
ATOM 3156 N N . THR A 1 396 ? 16.085 12.296 -15.230 1.00 82.94 396 THR A N 1
ATOM 3157 C CA . THR A 1 396 ? 17.253 12.609 -16.079 1.00 82.94 396 THR A CA 1
ATOM 3158 C C . THR A 1 396 ? 17.284 11.770 -17.357 1.00 82.94 396 THR A C 1
ATOM 3160 O O . THR A 1 396 ? 17.640 12.273 -18.420 1.00 82.94 396 THR A O 1
ATOM 3163 N N . GLN A 1 397 ? 16.829 10.517 -17.280 1.00 84.00 397 GLN A N 1
ATOM 3164 C CA . GLN A 1 397 ? 16.744 9.613 -18.423 1.00 84.00 397 GLN A CA 1
ATOM 3165 C C . GLN A 1 397 ? 15.720 10.089 -19.466 1.00 84.00 397 GLN A C 1
ATOM 3167 O O . GLN A 1 397 ? 15.983 10.024 -20.665 1.00 84.00 397 GLN A O 1
ATOM 3172 N N . GLN A 1 398 ? 14.559 10.582 -19.027 1.00 88.25 398 GLN A N 1
ATOM 3173 C CA . GLN A 1 398 ? 13.507 11.065 -19.927 1.00 88.25 398 GLN A CA 1
ATOM 3174 C C . GLN A 1 398 ? 13.888 12.397 -20.574 1.00 88.25 398 GLN A C 1
ATOM 3176 O O . GLN A 1 398 ? 13.632 12.594 -21.759 1.00 88.25 398 GLN A O 1
ATOM 3181 N N . VAL A 1 399 ? 14.558 13.283 -19.830 1.00 90.50 399 VAL A N 1
ATOM 3182 C CA . VAL A 1 399 ? 15.127 14.523 -20.384 1.00 90.50 399 VAL A CA 1
ATOM 3183 C C . VAL A 1 399 ? 16.187 14.205 -21.431 1.00 90.50 399 VAL A C 1
ATOM 3185 O O . VAL A 1 399 ? 16.168 14.782 -22.514 1.00 90.50 399 VAL A O 1
ATOM 3188 N N . GLY A 1 400 ? 17.082 13.257 -21.139 1.00 91.19 400 GLY A N 1
ATOM 3189 C CA . GLY A 1 400 ? 18.100 12.826 -22.091 1.00 91.19 400 GLY A CA 1
ATOM 3190 C C . GLY A 1 400 ? 17.499 12.208 -23.356 1.00 91.19 400 GLY A C 1
ATOM 3191 O O . GLY A 1 400 ? 17.956 12.513 -24.454 1.00 91.19 400 GLY A O 1
ATOM 3192 N N . GLY A 1 401 ? 16.441 11.400 -23.217 1.00 92.19 401 GLY A N 1
ATOM 3193 C CA . GLY A 1 401 ? 15.679 10.856 -24.345 1.00 92.19 401 GLY A CA 1
ATOM 3194 C C . GLY A 1 401 ? 15.021 11.943 -25.200 1.00 92.19 401 GLY A C 1
ATOM 3195 O O . GLY A 1 401 ? 15.156 11.923 -26.423 1.00 92.19 401 GLY A O 1
ATOM 3196 N N . LEU A 1 402 ? 14.397 12.942 -24.570 1.00 93.94 402 LEU A N 1
ATOM 3197 C CA . LEU A 1 402 ? 13.777 14.064 -25.276 1.00 93.94 402 LEU A CA 1
ATOM 3198 C C . LEU A 1 402 ? 14.821 14.913 -26.014 1.00 93.94 402 LEU A C 1
ATOM 3200 O O . LEU A 1 402 ? 14.626 15.259 -27.177 1.00 93.94 402 LEU A O 1
ATOM 3204 N N . LEU A 1 403 ? 15.947 15.219 -25.362 1.00 94.75 403 LEU A N 1
ATOM 3205 C CA . LEU A 1 403 ? 17.053 15.947 -25.983 1.00 94.75 403 LEU A CA 1
ATOM 3206 C C . LEU A 1 403 ? 17.617 15.176 -27.182 1.00 94.75 403 LEU A C 1
ATOM 3208 O O . LEU A 1 403 ? 17.890 15.771 -28.221 1.00 94.75 403 LEU A O 1
ATOM 3212 N N . LEU A 1 404 ? 17.737 13.851 -27.066 1.00 94.94 404 LEU A N 1
ATOM 3213 C CA . LEU A 1 404 ? 18.157 12.995 -28.169 1.00 94.94 404 LEU A CA 1
ATOM 3214 C C . LEU A 1 404 ? 17.172 13.056 -29.345 1.00 94.94 404 LEU A C 1
ATOM 3216 O O . LEU A 1 404 ? 17.610 13.162 -30.485 1.00 94.94 404 LEU A O 1
ATOM 3220 N N . VAL A 1 405 ? 15.859 13.047 -29.092 1.00 96.00 405 VAL A N 1
ATOM 3221 C CA . VAL A 1 405 ? 14.842 13.227 -30.145 1.00 96.00 405 VAL A CA 1
ATOM 3222 C C . VAL A 1 405 ? 15.007 14.568 -30.853 1.00 96.00 405 VAL A C 1
ATOM 3224 O O . VAL A 1 405 ? 15.009 14.604 -32.081 1.00 96.00 405 VAL A O 1
ATOM 3227 N N . LEU A 1 406 ? 15.190 15.660 -30.106 1.00 96.31 406 LEU A N 1
ATOM 3228 C CA . LEU A 1 406 ? 15.402 16.989 -30.688 1.00 96.31 406 LEU A CA 1
ATOM 3229 C C . LEU A 1 406 ? 16.667 17.032 -31.554 1.00 96.31 406 LEU A C 1
ATOM 3231 O O . LEU A 1 406 ? 16.631 17.569 -32.659 1.00 96.31 406 LEU A O 1
ATOM 3235 N N . LEU A 1 407 ? 17.761 16.419 -31.092 1.00 95.94 407 LEU A N 1
ATOM 3236 C CA . LEU A 1 407 ? 18.996 16.302 -31.870 1.00 95.94 407 LEU A CA 1
ATOM 3237 C C . LEU A 1 407 ? 18.792 15.476 -33.147 1.00 95.94 407 LEU A C 1
ATOM 3239 O O . LEU A 1 407 ? 19.277 15.877 -34.198 1.00 95.94 407 LEU A O 1
ATOM 3243 N N . LEU A 1 408 ? 18.040 14.372 -33.091 1.00 95.38 408 LEU A N 1
ATOM 3244 C CA . LEU A 1 408 ? 17.731 13.559 -34.274 1.00 95.38 408 LEU A CA 1
ATOM 3245 C C . LEU A 1 408 ? 16.846 14.302 -35.283 1.00 95.38 408 LEU A C 1
ATOM 3247 O O . LEU A 1 408 ? 17.066 14.163 -36.482 1.00 95.38 408 LEU A O 1
ATOM 3251 N N . ILE A 1 409 ? 15.893 15.118 -34.821 1.00 96.19 409 ILE A N 1
ATOM 3252 C CA . ILE A 1 409 ? 15.073 15.974 -35.694 1.00 96.19 409 ILE A CA 1
ATOM 3253 C C . ILE A 1 409 ? 15.945 17.037 -36.371 1.00 96.19 409 ILE A C 1
ATOM 3255 O O . ILE A 1 409 ? 15.833 17.236 -37.578 1.00 96.19 409 ILE A O 1
ATOM 3259 N N . LEU A 1 410 ? 16.840 17.691 -35.621 1.00 96.00 410 LEU A N 1
ATOM 3260 C CA . LEU A 1 410 ? 17.784 18.660 -36.187 1.00 96.00 410 LEU A CA 1
ATOM 3261 C C . LEU A 1 410 ? 18.696 18.006 -37.228 1.00 96.00 410 LEU A C 1
ATOM 3263 O O . LEU A 1 410 ? 18.861 18.553 -38.314 1.00 96.00 410 LEU A O 1
ATOM 3267 N N . MET A 1 41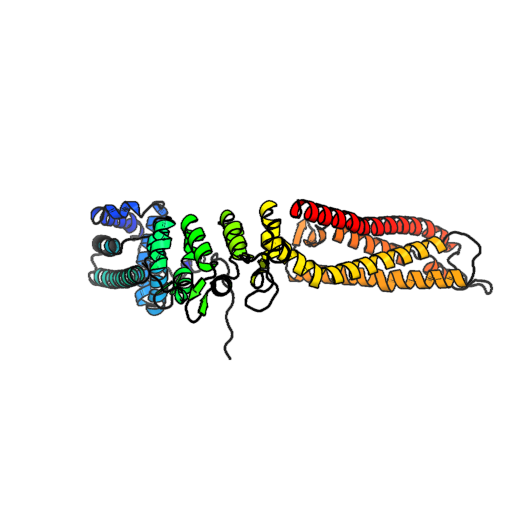1 ? 19.218 16.812 -36.932 1.00 94.94 411 MET A N 1
ATOM 3268 C CA . MET A 1 411 ? 20.009 16.034 -37.885 1.00 94.94 411 MET A CA 1
ATOM 3269 C C . MET A 1 411 ? 19.213 15.677 -39.142 1.00 94.94 411 MET A C 1
ATOM 3271 O O . MET A 1 411 ? 19.735 15.834 -40.236 1.00 94.94 411 MET A O 1
ATOM 3275 N N . TYR A 1 412 ? 17.951 15.264 -39.004 1.00 95.19 412 TYR A N 1
ATOM 3276 C CA . TYR A 1 412 ? 17.089 14.937 -40.142 1.00 95.19 412 TYR A CA 1
ATOM 3277 C C . TYR A 1 412 ? 16.837 16.147 -41.058 1.00 95.19 412 TYR A C 1
ATOM 3279 O O . TYR A 1 412 ? 16.907 16.026 -42.277 1.00 95.19 412 TYR A O 1
ATOM 3287 N N . VAL A 1 413 ? 16.582 17.330 -40.486 1.00 94.75 413 VAL A N 1
ATOM 3288 C CA . VAL A 1 413 ? 16.386 18.573 -41.260 1.00 94.75 413 VAL A CA 1
ATOM 3289 C C . VAL A 1 413 ? 17.688 19.033 -41.935 1.00 94.75 413 VAL A C 1
ATOM 3291 O O . VAL A 1 413 ? 17.659 19.637 -43.006 1.00 94.75 413 VAL A O 1
ATOM 3294 N N . GLN A 1 414 ? 18.835 18.730 -41.326 1.00 93.38 414 GLN A N 1
ATOM 3295 C CA . GLN A 1 414 ? 20.176 19.075 -41.812 1.00 93.38 414 GLN A CA 1
ATOM 3296 C C . GLN A 1 414 ? 20.850 17.930 -42.589 1.00 93.38 414 GLN A C 1
ATOM 3298 O O . GLN A 1 414 ? 22.066 17.935 -42.767 1.00 93.38 414 GLN A O 1
ATOM 3303 N N . GLU A 1 415 ? 20.089 16.929 -43.038 1.00 92.69 415 GLU A N 1
ATOM 3304 C CA . GLU A 1 415 ? 20.645 15.729 -43.659 1.00 92.69 415 GLU A CA 1
ATOM 3305 C C . GLU A 1 415 ? 21.282 16.062 -45.026 1.00 92.69 415 GLU A C 1
ATOM 3307 O O . GLU A 1 415 ? 20.559 16.410 -45.965 1.00 92.69 415 GLU A O 1
ATOM 3312 N N . PRO A 1 416 ? 22.609 15.903 -45.204 1.00 88.25 416 PRO A N 1
ATOM 3313 C CA . PRO A 1 416 ? 23.295 16.335 -46.425 1.00 88.25 416 PRO A CA 1
ATOM 3314 C C . PRO A 1 416 ? 22.803 15.596 -47.677 1.00 88.25 416 PRO A C 1
ATOM 3316 O O . PRO A 1 416 ? 22.726 16.190 -48.745 1.00 88.25 416 PRO A O 1
ATOM 3319 N N . VAL A 1 417 ? 22.397 14.326 -47.548 1.00 87.75 417 VAL A N 1
ATOM 3320 C CA . VAL A 1 417 ? 21.835 13.541 -48.661 1.00 87.75 417 VAL A CA 1
ATOM 3321 C C . VAL A 1 417 ? 20.501 14.127 -49.134 1.00 87.75 417 VAL A C 1
ATOM 3323 O O . VAL A 1 417 ? 20.275 14.234 -50.334 1.00 87.75 417 VAL A O 1
ATOM 3326 N N . LEU A 1 418 ? 19.622 14.543 -48.212 1.00 88.44 418 LEU A N 1
ATOM 3327 C CA . LEU A 1 418 ? 18.342 15.162 -48.574 1.00 88.44 418 LEU A CA 1
ATOM 3328 C C . LEU A 1 418 ? 18.550 16.543 -49.199 1.00 88.44 418 LEU A C 1
ATOM 3330 O O . LEU A 1 418 ? 17.869 16.879 -50.165 1.00 88.44 418 LEU A O 1
ATOM 3334 N N . TRP A 1 419 ? 19.516 17.310 -48.689 1.00 87.62 419 TRP A N 1
ATOM 3335 C CA . TRP A 1 419 ? 19.894 18.604 -49.253 1.00 87.62 419 TRP A CA 1
ATOM 3336 C C . TRP A 1 419 ? 20.433 18.479 -50.680 1.00 87.62 419 TRP A C 1
ATOM 3338 O O . TRP A 1 419 ? 19.947 19.182 -51.562 1.00 87.62 419 TRP A O 1
ATOM 3348 N N . CYS A 1 420 ? 21.350 17.543 -50.942 1.00 85.88 420 CYS A N 1
ATOM 3349 C CA . CYS A 1 420 ? 21.871 17.328 -52.293 1.00 85.88 420 CYS A CA 1
ATOM 3350 C C . CYS A 1 420 ? 20.805 16.789 -53.261 1.00 85.88 420 CYS A C 1
ATOM 3352 O O . CYS A 1 420 ? 20.829 17.138 -54.434 1.00 85.88 420 CYS A O 1
ATOM 3354 N N . ILE A 1 421 ? 19.830 15.997 -52.792 1.00 85.75 421 ILE A N 1
ATOM 3355 C CA . ILE A 1 421 ? 18.693 15.570 -53.630 1.00 85.75 421 ILE A CA 1
ATOM 3356 C C . ILE A 1 421 ? 17.772 16.750 -53.974 1.00 85.75 421 ILE A C 1
ATOM 3358 O O . ILE A 1 421 ? 17.263 16.821 -55.090 1.00 85.75 421 ILE A O 1
ATOM 3362 N N . ALA A 1 422 ? 17.515 17.641 -53.014 1.00 87.50 422 ALA A N 1
ATOM 3363 C CA . ALA A 1 422 ? 16.553 18.729 -53.173 1.00 87.50 422 ALA A CA 1
ATOM 3364 C C . ALA A 1 422 ? 17.112 19.934 -53.946 1.00 87.50 422 ALA A C 1
ATOM 3366 O O . ALA A 1 422 ? 16.366 20.567 -54.690 1.00 87.50 422 ALA A O 1
ATOM 3367 N N . PHE A 1 423 ? 18.394 20.252 -53.753 1.00 84.25 423 PHE A N 1
ATOM 3368 C CA . PHE A 1 423 ? 19.020 21.480 -54.254 1.00 84.25 423 PHE A CA 1
ATOM 3369 C C . PHE A 1 423 ? 20.237 21.242 -55.151 1.00 84.25 423 PHE A C 1
ATOM 3371 O O . PHE A 1 423 ? 20.705 22.191 -55.770 1.00 84.25 423 PHE A O 1
ATOM 3378 N N . GLY A 1 424 ? 20.752 20.011 -55.230 1.00 77.12 424 GLY A N 1
ATOM 3379 C CA . GLY A 1 424 ? 21.921 19.703 -56.046 1.00 77.12 424 GLY A CA 1
ATOM 3380 C C . GLY A 1 424 ? 21.599 19.705 -57.539 1.00 77.12 424 GLY A C 1
ATOM 3381 O O . GLY A 1 424 ? 20.588 19.150 -57.980 1.00 77.12 424 GLY A O 1
ATOM 3382 N N . ASP A 1 425 ? 22.492 20.303 -58.326 1.00 71.75 425 ASP A N 1
ATOM 3383 C CA . ASP A 1 425 ? 22.398 20.309 -59.782 1.00 71.75 425 ASP A CA 1
ATOM 3384 C C . ASP A 1 425 ? 22.720 18.896 -60.312 1.00 71.75 425 ASP A C 1
ATOM 3386 O O . ASP A 1 425 ? 23.874 18.463 -60.373 1.00 71.75 425 ASP A O 1
ATOM 3390 N N . ASN A 1 426 ? 21.676 18.122 -60.632 1.00 62.16 426 ASN A N 1
ATOM 3391 C CA . ASN A 1 426 ? 21.778 16.723 -61.066 1.00 62.16 426 ASN A CA 1
ATOM 3392 C C . ASN A 1 426 ? 22.325 16.623 -62.503 1.00 62.16 426 ASN A C 1
ATOM 3394 O O . ASN A 1 426 ? 21.609 16.275 -63.444 1.00 62.16 426 ASN A O 1
ATOM 3398 N N . GLY A 1 427 ? 23.609 16.926 -62.691 1.00 65.06 427 GLY A N 1
ATOM 3399 C CA . GLY A 1 427 ? 24.309 16.658 -63.945 1.00 65.06 427 GLY A CA 1
ATOM 3400 C C . GLY A 1 427 ? 24.372 15.148 -64.253 1.00 65.06 427 GLY A C 1
ATOM 3401 O O . GLY A 1 427 ? 24.324 14.325 -63.333 1.00 65.06 427 GLY A O 1
ATOM 3402 N N . PRO A 1 428 ? 24.541 14.742 -65.528 1.00 60.09 428 PRO A N 1
ATOM 3403 C CA . PRO A 1 428 ? 24.540 13.334 -65.962 1.00 60.09 428 PRO A CA 1
ATOM 3404 C C . PRO A 1 428 ? 25.691 12.476 -65.398 1.00 60.09 428 PRO A C 1
ATOM 3406 O O . PRO A 1 428 ? 25.698 11.262 -65.585 1.00 60.09 428 PRO A O 1
ATOM 3409 N N . THR A 1 429 ? 26.660 13.086 -64.712 1.00 60.19 429 THR A N 1
ATOM 3410 C CA . THR A 1 429 ? 27.801 12.424 -64.055 1.00 60.19 429 THR A CA 1
ATOM 3411 C C . THR A 1 429 ? 27.678 12.362 -62.530 1.00 60.19 429 THR A C 1
ATOM 3413 O O . THR A 1 429 ? 28.612 11.916 -61.866 1.00 60.19 429 THR A O 1
ATOM 3416 N N . SER A 1 430 ? 26.563 12.823 -61.954 1.00 66.44 430 SER A N 1
ATOM 3417 C CA . SER A 1 430 ? 26.344 12.778 -60.506 1.00 66.44 430 SER A CA 1
ATOM 3418 C C . SER A 1 430 ? 26.097 11.339 -60.037 1.00 66.44 430 SER A C 1
ATOM 3420 O O . SER A 1 430 ? 25.293 10.596 -60.604 1.00 66.44 430 SER A O 1
ATOM 3422 N N . ILE A 1 431 ? 26.823 10.917 -58.999 1.00 70.75 431 ILE A N 1
ATOM 3423 C CA . ILE A 1 431 ? 26.591 9.623 -58.356 1.00 70.75 431 ILE A CA 1
ATOM 3424 C C . ILE A 1 431 ? 25.269 9.744 -57.581 1.00 70.75 431 ILE A C 1
ATOM 3426 O O . ILE A 1 431 ? 25.146 10.637 -56.737 1.00 70.75 431 ILE A O 1
ATOM 3430 N N . PRO A 1 432 ? 24.274 8.871 -57.820 1.00 74.25 432 PRO A N 1
ATOM 3431 C CA . PRO A 1 432 ? 23.010 8.936 -57.098 1.00 74.25 432 PRO A CA 1
ATOM 3432 C C . PRO A 1 432 ? 23.246 8.774 -55.589 1.00 74.25 432 PRO A C 1
ATOM 3434 O O . PRO A 1 432 ? 24.062 7.951 -55.164 1.00 74.25 432 PRO A O 1
ATOM 3437 N N . LEU A 1 433 ? 22.509 9.552 -54.785 1.00 77.06 433 LEU A N 1
ATOM 3438 C CA . LEU A 1 433 ? 22.617 9.597 -53.316 1.00 77.06 433 LEU A CA 1
ATOM 3439 C C . LEU A 1 433 ? 23.985 10.082 -52.794 1.00 77.06 433 LEU A C 1
ATOM 3441 O O . LEU A 1 433 ? 24.399 9.674 -51.706 1.00 77.06 433 LEU A O 1
ATOM 3445 N N . SER A 1 434 ? 24.701 10.925 -53.546 1.00 80.00 434 SER A N 1
ATOM 3446 C CA . SER A 1 434 ? 25.925 11.542 -53.027 1.00 80.00 434 SER A CA 1
ATOM 3447 C C . SER A 1 434 ? 25.621 12.494 -51.862 1.00 80.00 434 SER A C 1
ATOM 3449 O O . SER A 1 434 ? 24.592 13.170 -51.824 1.00 80.00 434 SER A O 1
ATOM 3451 N N . ALA A 1 435 ? 26.533 12.518 -50.890 1.00 76.31 435 ALA A N 1
ATOM 3452 C CA . ALA A 1 435 ? 26.506 13.416 -49.737 1.00 76.31 435 ALA A CA 1
ATOM 3453 C C . ALA A 1 435 ? 27.473 14.606 -49.904 1.00 76.31 435 ALA A C 1
ATOM 3455 O O . ALA A 1 435 ? 27.729 15.328 -48.932 1.00 76.31 435 ALA A O 1
ATOM 3456 N N . THR A 1 436 ? 28.064 14.772 -51.095 1.00 80.88 436 THR A N 1
ATOM 3457 C CA . THR A 1 436 ? 28.965 15.871 -51.453 1.00 80.88 436 THR A CA 1
ATOM 3458 C C . THR A 1 436 ? 28.330 16.735 -52.550 1.00 80.88 436 THR A C 1
ATOM 3460 O O . THR A 1 436 ? 28.371 16.422 -53.733 1.00 80.88 436 THR A O 1
ATOM 3463 N N . CYS A 1 437 ? 27.733 17.855 -52.150 1.00 81.94 437 CYS A N 1
ATOM 3464 C CA . CYS A 1 437 ? 27.343 18.948 -53.042 1.00 81.94 437 CYS A CA 1
ATOM 3465 C C . CYS A 1 437 ? 27.818 20.271 -52.433 1.00 81.94 437 CYS A C 1
ATOM 3467 O O . CYS A 1 437 ? 28.059 20.344 -51.222 1.00 81.94 437 CYS A O 1
ATOM 3469 N N . GLU A 1 438 ? 28.002 21.293 -53.266 1.00 83.81 438 GLU A N 1
ATOM 3470 C CA . GLU A 1 438 ? 28.557 22.584 -52.846 1.00 83.81 438 GLU A CA 1
ATOM 3471 C C . GLU A 1 438 ? 27.662 23.243 -51.784 1.00 83.81 438 GLU A C 1
ATOM 3473 O O . GLU A 1 438 ? 28.149 23.729 -50.764 1.00 83.81 438 GLU A O 1
ATOM 3478 N N . GLU A 1 439 ? 26.348 23.094 -51.943 1.00 83.06 439 GLU A N 1
ATOM 3479 C CA . GLU A 1 439 ? 25.297 23.595 -51.059 1.00 83.06 439 GLU A CA 1
ATOM 3480 C C . GLU A 1 439 ? 25.244 22.866 -49.704 1.00 83.06 439 GLU A C 1
ATOM 3482 O O . GLU A 1 439 ? 24.830 23.443 -48.698 1.00 83.06 439 GLU A O 1
ATOM 3487 N N . ALA A 1 440 ? 25.677 21.601 -49.632 1.00 84.19 440 ALA A N 1
ATOM 3488 C CA . ALA A 1 440 ? 25.682 20.841 -48.379 1.00 84.19 440 ALA A CA 1
ATOM 3489 C C . ALA A 1 440 ? 26.892 21.150 -47.484 1.00 84.19 440 ALA A C 1
ATOM 3491 O O . ALA A 1 440 ? 26.891 20.753 -46.314 1.00 84.19 440 ALA A O 1
ATOM 3492 N N . ASN A 1 441 ? 27.921 21.844 -47.986 1.00 84.75 441 ASN A N 1
ATOM 3493 C CA . ASN A 1 441 ? 29.120 22.146 -47.198 1.00 84.75 441 ASN A CA 1
ATOM 3494 C C . ASN A 1 441 ? 28.811 23.027 -45.978 1.00 84.75 441 ASN A C 1
ATOM 3496 O O . ASN A 1 441 ? 29.345 22.770 -44.895 1.00 84.75 441 ASN A O 1
ATOM 3500 N N . ASP A 1 442 ? 27.894 23.985 -46.117 1.00 86.31 442 ASP A N 1
ATOM 3501 C CA . ASP A 1 442 ? 27.497 24.878 -45.023 1.00 86.31 442 ASP A CA 1
ATOM 3502 C C . ASP A 1 442 ? 26.730 24.128 -43.922 1.00 86.31 442 ASP A C 1
ATOM 3504 O O . ASP A 1 442 ? 26.941 24.345 -42.725 1.00 86.31 442 ASP A O 1
ATOM 3508 N N . VAL A 1 443 ? 25.883 23.172 -44.314 1.00 88.50 443 VAL A N 1
ATOM 3509 C CA . VAL A 1 443 ? 25.058 22.370 -43.396 1.00 88.50 443 VAL A CA 1
ATOM 3510 C C . VAL A 1 443 ? 25.860 21.228 -42.756 1.00 88.50 443 VAL A C 1
ATOM 3512 O O . VAL A 1 443 ? 25.564 20.784 -41.646 1.00 88.50 443 VAL A O 1
ATOM 3515 N N . ARG A 1 444 ? 26.935 20.763 -43.402 1.00 86.56 444 ARG A N 1
ATOM 3516 C CA . ARG A 1 444 ? 27.767 19.650 -42.915 1.00 86.56 444 ARG A CA 1
ATOM 3517 C C . ARG A 1 444 ? 28.395 19.934 -41.548 1.00 86.56 444 ARG A C 1
ATOM 3519 O O . ARG A 1 444 ? 28.505 19.019 -40.728 1.00 86.56 444 ARG A O 1
ATOM 3526 N N . THR A 1 445 ? 28.789 21.178 -41.280 1.00 89.19 445 THR A N 1
ATOM 3527 C CA . THR A 1 445 ? 29.418 21.553 -40.001 1.00 89.19 445 THR A CA 1
ATOM 3528 C C . THR A 1 445 ? 28.423 21.470 -38.843 1.00 89.19 445 THR A C 1
ATOM 3530 O O . THR A 1 445 ? 28.714 20.828 -37.831 1.00 89.19 445 THR A O 1
ATOM 3533 N N . SER A 1 446 ? 27.230 22.054 -38.998 1.00 92.12 446 SER A N 1
ATOM 3534 C CA . SER A 1 446 ? 26.173 21.995 -37.978 1.00 92.12 446 SER A CA 1
ATOM 3535 C C . SER A 1 446 ? 25.683 20.564 -37.765 1.00 92.12 446 SER A C 1
ATOM 3537 O O . SER A 1 446 ? 25.597 20.105 -36.625 1.00 92.12 446 SER A O 1
ATOM 3539 N N . TYR A 1 447 ? 25.501 19.818 -38.853 1.00 92.12 447 TYR A N 1
ATOM 3540 C CA . TYR A 1 447 ? 25.149 18.407 -38.811 1.00 92.12 447 TYR A CA 1
ATOM 3541 C C . TYR A 1 447 ? 26.176 17.565 -38.039 1.00 92.12 447 TYR A C 1
ATOM 3543 O O . TYR A 1 447 ? 25.804 16.746 -37.197 1.00 92.12 447 TYR A O 1
ATOM 3551 N N . SER A 1 448 ? 27.475 17.782 -38.275 1.00 91.75 448 SER A N 1
ATOM 3552 C CA . SER A 1 448 ? 28.558 17.090 -37.563 1.00 91.75 448 SER A CA 1
ATOM 3553 C C . SER A 1 448 ? 28.541 17.390 -36.058 1.00 91.75 448 SER A C 1
ATOM 3555 O O . SER A 1 448 ? 28.667 16.475 -35.239 1.00 91.75 448 SER A O 1
ATOM 3557 N N . MET A 1 449 ? 28.289 18.646 -35.669 1.00 93.50 449 MET A N 1
ATOM 3558 C CA . MET A 1 449 ? 28.142 19.021 -34.258 1.00 93.50 449 MET A CA 1
ATOM 3559 C C . MET A 1 449 ? 26.931 18.341 -33.607 1.00 93.50 449 MET A C 1
ATOM 3561 O O . MET A 1 449 ? 27.067 17.736 -32.541 1.00 93.50 449 MET A O 1
ATOM 3565 N N . CYS A 1 450 ? 25.761 18.387 -34.253 1.00 94.56 450 CYS A N 1
ATOM 3566 C CA . CYS A 1 450 ? 24.551 17.722 -33.765 1.00 94.56 450 CYS A CA 1
ATOM 3567 C C . CYS A 1 450 ? 24.733 16.202 -33.672 1.00 94.56 450 CYS A C 1
ATOM 3569 O O . CYS A 1 450 ? 24.321 15.591 -32.689 1.00 94.56 450 CYS A O 1
ATOM 3571 N N . SER A 1 451 ? 25.413 15.606 -34.650 1.00 93.94 451 SER A N 1
ATOM 3572 C CA . SER A 1 451 ? 25.778 14.191 -34.677 1.00 93.94 451 SER A CA 1
ATOM 3573 C C . SER A 1 451 ? 26.688 13.795 -33.513 1.00 93.94 451 SER A C 1
ATOM 3575 O O . SER A 1 451 ? 26.433 12.795 -32.839 1.00 93.94 451 SER A O 1
ATOM 3577 N N . CYS A 1 452 ? 27.714 14.600 -33.224 1.00 94.00 452 CYS A N 1
ATOM 3578 C CA . CYS A 1 452 ? 28.608 14.382 -32.089 1.00 94.00 452 CYS A CA 1
ATOM 3579 C C . CYS A 1 452 ? 27.851 14.469 -30.753 1.00 94.00 452 CYS A C 1
ATOM 3581 O O . CYS A 1 452 ? 27.979 13.589 -29.900 1.00 94.00 452 CYS A O 1
ATOM 3583 N N . LEU A 1 453 ? 26.987 15.477 -30.594 1.00 95.12 453 LEU A N 1
ATOM 3584 C CA . LEU A 1 453 ? 26.124 15.612 -29.418 1.00 95.12 453 LEU A CA 1
ATOM 3585 C C . LEU A 1 453 ? 25.170 14.418 -29.274 1.00 95.12 453 LEU A C 1
ATOM 3587 O O . LEU A 1 453 ? 25.046 13.862 -28.184 1.00 95.12 453 LEU A O 1
ATOM 3591 N N . ALA A 1 454 ? 24.542 13.978 -30.366 1.00 94.50 454 ALA A N 1
ATOM 3592 C CA . ALA A 1 454 ? 23.663 12.813 -30.369 1.00 94.50 454 ALA A CA 1
ATOM 3593 C C . ALA A 1 454 ? 24.424 11.532 -29.995 1.00 94.50 454 ALA A C 1
ATOM 3595 O O . ALA A 1 454 ? 23.927 10.745 -29.191 1.00 94.50 454 ALA A O 1
ATOM 3596 N N . MET A 1 455 ? 25.650 11.351 -30.500 1.00 93.44 455 MET A N 1
ATOM 3597 C CA . MET A 1 455 ? 26.537 10.243 -30.129 1.00 93.44 455 MET A CA 1
ATOM 3598 C C . MET A 1 455 ? 26.802 10.222 -28.622 1.00 93.44 455 MET A C 1
ATOM 3600 O O . MET A 1 455 ? 26.627 9.190 -27.973 1.00 93.44 455 MET A O 1
ATOM 3604 N N . MET A 1 456 ? 27.196 11.368 -28.057 1.00 92.38 456 MET A N 1
ATOM 3605 C CA . MET A 1 456 ? 27.440 11.498 -26.620 1.00 92.38 456 MET A CA 1
ATOM 3606 C C . MET A 1 456 ? 26.176 11.210 -25.810 1.00 92.38 456 MET A C 1
ATOM 3608 O O . MET A 1 456 ? 26.257 10.535 -24.788 1.00 92.38 456 MET A O 1
ATOM 3612 N N . MET A 1 457 ? 25.006 11.651 -26.279 1.00 91.81 457 MET A N 1
ATOM 3613 C CA . MET A 1 457 ? 23.729 11.374 -25.621 1.00 91.81 457 MET A CA 1
ATOM 3614 C C . MET A 1 457 ? 23.344 9.893 -25.671 1.00 91.81 457 MET A C 1
ATOM 3616 O O . MET A 1 457 ? 22.927 9.350 -24.648 1.00 91.81 457 MET A O 1
ATOM 3620 N N . TYR A 1 458 ? 23.527 9.209 -26.806 1.00 91.25 458 TYR A N 1
ATOM 3621 C CA . TYR A 1 458 ? 23.344 7.756 -26.883 1.00 91.25 458 TYR A CA 1
ATOM 3622 C C . TYR A 1 458 ? 24.265 7.029 -25.896 1.00 91.25 458 TYR A C 1
ATOM 3624 O O . TYR A 1 458 ? 23.806 6.151 -25.166 1.00 91.25 458 TYR A O 1
ATOM 3632 N N . TRP A 1 459 ? 25.543 7.414 -25.832 1.00 89.81 459 TRP A N 1
ATOM 3633 C CA . TRP A 1 459 ? 26.496 6.846 -24.878 1.00 89.81 459 TRP A CA 1
ATOM 3634 C C . TRP A 1 459 ? 26.124 7.141 -23.426 1.00 89.81 459 TRP A C 1
ATOM 3636 O O . TRP A 1 459 ? 26.158 6.229 -22.608 1.00 89.81 459 TRP A O 1
ATOM 3646 N N . ALA A 1 460 ? 25.715 8.365 -23.094 1.00 88.69 460 ALA A N 1
ATOM 3647 C CA . ALA A 1 460 ? 25.292 8.734 -21.744 1.00 88.69 460 ALA A CA 1
ATOM 3648 C C . ALA A 1 460 ? 24.057 7.934 -21.295 1.00 88.69 460 ALA A C 1
ATOM 3650 O O . ALA A 1 460 ? 24.053 7.360 -20.207 1.00 88.69 460 ALA A O 1
ATOM 3651 N N . LEU A 1 461 ? 23.045 7.809 -22.161 1.00 87.12 461 LEU A N 1
ATOM 3652 C CA . LEU A 1 461 ? 21.842 7.008 -21.900 1.00 87.12 461 LEU A CA 1
ATOM 3653 C C . LEU A 1 461 ? 22.133 5.499 -21.816 1.00 87.12 461 LEU A C 1
ATOM 3655 O O . LEU A 1 461 ? 21.384 4.759 -21.169 1.00 87.12 461 LEU A O 1
ATOM 3659 N N . LEU A 1 462 ? 23.209 5.036 -22.462 1.00 84.88 462 LEU A N 1
ATOM 3660 C CA . LEU A 1 462 ? 23.743 3.684 -22.298 1.00 84.88 462 LEU A CA 1
ATOM 3661 C C . LEU A 1 462 ? 24.584 3.533 -21.036 1.00 84.88 462 LEU A C 1
ATOM 3663 O O . LEU A 1 462 ? 24.529 2.469 -20.448 1.00 84.88 462 LEU A O 1
ATOM 3667 N N . MET A 1 463 ? 25.320 4.540 -20.571 1.00 79.56 463 MET A N 1
ATOM 3668 C CA . MET A 1 463 ? 26.124 4.445 -19.342 1.00 79.56 463 MET A CA 1
ATOM 3669 C C . MET A 1 463 ? 25.262 4.242 -18.091 1.00 79.56 463 MET A C 1
ATOM 3671 O O . MET A 1 463 ? 25.697 3.591 -17.144 1.00 79.56 463 MET A O 1
ATOM 3675 N N . ASP A 1 464 ? 23.993 4.647 -18.111 1.00 68.31 464 ASP A N 1
ATOM 3676 C CA . ASP A 1 464 ? 23.031 4.229 -17.083 1.00 68.31 464 ASP A CA 1
ATOM 3677 C C . ASP A 1 464 ? 22.903 2.692 -16.967 1.00 68.31 464 ASP A C 1
ATOM 3679 O O . ASP A 1 464 ? 22.551 2.186 -15.903 1.00 68.31 464 ASP A O 1
ATOM 3683 N N . PHE A 1 465 ? 23.245 1.920 -18.007 1.00 62.09 465 PHE A N 1
ATOM 3684 C CA . PHE A 1 465 ? 23.363 0.454 -17.964 1.00 62.09 465 PHE A CA 1
ATOM 3685 C C . PHE A 1 465 ? 24.458 -0.007 -17.002 1.00 62.09 465 PHE A C 1
ATOM 3687 O O . PHE A 1 465 ? 24.239 -0.936 -16.225 1.00 62.09 465 PHE A O 1
ATOM 3694 N N . THR A 1 466 ? 25.621 0.646 -17.020 1.00 61.28 466 THR A N 1
ATOM 3695 C CA . THR A 1 466 ? 26.738 0.276 -16.145 1.00 61.28 466 THR A CA 1
ATOM 3696 C C . THR A 1 466 ? 26.442 0.697 -14.711 1.00 61.28 466 THR A C 1
ATOM 3698 O O . THR A 1 466 ? 26.680 -0.085 -13.796 1.00 61.28 466 THR A O 1
ATOM 3701 N N . LEU A 1 467 ? 25.808 1.857 -14.500 1.00 60.34 467 LEU A N 1
ATOM 3702 C CA . LEU A 1 467 ? 25.382 2.309 -13.172 1.00 60.34 467 LEU A CA 1
ATOM 3703 C C . LEU A 1 467 ? 24.240 1.473 -12.590 1.00 60.34 467 LEU A C 1
ATOM 3705 O O . LEU A 1 467 ? 24.265 1.169 -11.399 1.00 60.34 467 LEU A O 1
ATOM 3709 N N . LEU A 1 468 ? 23.255 1.072 -13.396 1.00 56.12 468 LEU A N 1
ATOM 3710 C CA . LEU A 1 468 ? 22.203 0.157 -12.957 1.00 56.12 468 LEU A CA 1
ATOM 3711 C C . LEU A 1 468 ? 22.794 -1.218 -12.643 1.00 56.12 468 LEU A C 1
ATOM 3713 O O . LEU A 1 468 ? 22.486 -1.769 -11.592 1.00 56.12 468 LEU A O 1
ATOM 3717 N N . SER A 1 469 ? 23.686 -1.734 -13.494 1.00 53.91 469 SER A N 1
ATOM 3718 C CA . SER A 1 469 ? 24.419 -2.969 -13.214 1.00 53.91 469 SER A CA 1
ATOM 3719 C C . SER A 1 469 ? 25.208 -2.847 -11.915 1.00 53.91 469 SER A C 1
ATOM 3721 O O . SER A 1 469 ? 25.126 -3.742 -11.091 1.00 53.91 469 SER A O 1
ATOM 3723 N N . MET A 1 470 ? 25.899 -1.731 -11.668 1.00 49.56 470 MET A N 1
ATOM 3724 C CA . MET A 1 470 ? 26.641 -1.509 -10.425 1.00 49.56 470 MET A CA 1
ATOM 3725 C C . MET A 1 470 ? 25.730 -1.356 -9.206 1.00 49.56 470 MET A C 1
ATOM 3727 O O . MET A 1 470 ? 26.074 -1.856 -8.145 1.00 49.56 470 MET A O 1
ATOM 3731 N N . ARG A 1 471 ? 24.565 -0.708 -9.324 1.00 53.34 471 ARG A N 1
ATOM 3732 C CA . ARG A 1 471 ? 23.594 -0.588 -8.222 1.00 53.34 471 ARG A CA 1
ATOM 3733 C C . ARG A 1 471 ? 22.906 -1.910 -7.921 1.00 53.34 471 ARG A C 1
ATOM 3735 O O . ARG A 1 471 ? 22.714 -2.211 -6.752 1.00 53.34 471 ARG A O 1
ATOM 3742 N N . ILE A 1 472 ? 22.579 -2.700 -8.941 1.00 53.81 472 ILE A N 1
ATOM 3743 C CA . ILE A 1 472 ? 22.059 -4.061 -8.779 1.00 53.81 472 ILE A CA 1
ATOM 3744 C C . ILE A 1 472 ? 23.151 -4.953 -8.191 1.00 53.81 472 ILE A C 1
ATOM 3746 O O . ILE A 1 472 ? 22.885 -5.647 -7.225 1.00 53.81 472 ILE A O 1
ATOM 3750 N N . SER A 1 473 ? 24.390 -4.888 -8.681 1.00 43.91 473 SER A N 1
ATOM 3751 C CA . SER A 1 473 ? 25.517 -5.635 -8.115 1.00 43.91 473 SER A CA 1
ATOM 3752 C C . SER A 1 473 ? 25.827 -5.217 -6.679 1.00 43.91 473 SER A C 1
ATOM 3754 O O . SER A 1 473 ? 26.063 -6.087 -5.855 1.00 43.91 473 SER A O 1
ATOM 3756 N N . ALA A 1 474 ? 25.782 -3.924 -6.346 1.00 44.56 474 ALA A N 1
ATOM 3757 C CA . ALA A 1 474 ? 25.977 -3.426 -4.984 1.00 44.56 474 ALA A CA 1
ATOM 3758 C C . ALA A 1 474 ? 24.811 -3.808 -4.065 1.00 44.56 474 ALA A C 1
ATOM 3760 O O . ALA A 1 474 ? 25.036 -4.188 -2.923 1.00 44.56 474 ALA A O 1
ATOM 3761 N N . PHE A 1 475 ? 23.575 -3.758 -4.565 1.00 50.31 475 PHE A N 1
ATOM 3762 C CA . PHE A 1 475 ? 22.401 -4.243 -3.850 1.00 50.31 475 PHE A CA 1
ATOM 3763 C C . PHE A 1 475 ? 22.523 -5.743 -3.571 1.00 50.31 475 PHE A C 1
ATOM 3765 O O . PHE A 1 475 ? 22.446 -6.150 -2.421 1.00 50.31 475 PHE A O 1
ATOM 3772 N N . VAL A 1 476 ? 22.843 -6.540 -4.593 1.00 45.94 476 VAL A N 1
ATOM 3773 C CA . VAL A 1 476 ? 23.095 -7.983 -4.492 1.00 45.94 476 VAL A CA 1
ATOM 3774 C C . VAL A 1 476 ? 24.225 -8.279 -3.501 1.00 45.94 476 VAL A C 1
ATOM 3776 O O . VAL A 1 476 ? 24.061 -9.149 -2.651 1.00 45.94 476 VAL A O 1
ATOM 3779 N N . LEU A 1 477 ? 25.327 -7.520 -3.536 1.00 35.09 477 LEU A N 1
ATOM 3780 C CA . LEU A 1 477 ? 26.457 -7.656 -2.610 1.00 35.09 477 LEU A CA 1
ATOM 3781 C C . LEU A 1 477 ? 26.055 -7.364 -1.155 1.00 35.09 477 LEU A C 1
ATOM 3783 O O . LEU A 1 477 ? 26.472 -8.082 -0.257 1.00 35.09 477 LEU A O 1
ATOM 3787 N N . VAL A 1 478 ? 25.224 -6.344 -0.924 1.00 43.72 478 VAL A N 1
ATOM 3788 C CA . VAL A 1 478 ? 24.715 -5.975 0.410 1.00 43.72 478 VAL A CA 1
ATOM 3789 C C . VAL A 1 478 ? 23.628 -6.936 0.901 1.00 43.72 478 VAL A C 1
ATOM 3791 O O . VAL A 1 478 ? 23.446 -7.081 2.102 1.00 43.72 478 VAL A O 1
ATOM 3794 N N . THR A 1 479 ? 22.896 -7.596 -0.000 1.00 40.47 479 THR A N 1
ATOM 3795 C CA . THR A 1 479 ? 21.887 -8.604 0.367 1.00 40.47 479 THR A CA 1
ATOM 3796 C C . THR A 1 479 ? 22.452 -10.016 0.544 1.00 40.47 479 THR A C 1
ATOM 3798 O O . THR A 1 479 ? 21.796 -10.843 1.173 1.00 40.47 479 THR A O 1
ATOM 3801 N N . LEU A 1 480 ? 23.624 -10.315 -0.032 1.00 35.69 480 LEU A N 1
ATOM 3802 C CA . LEU A 1 480 ? 24.302 -11.617 0.072 1.00 35.69 480 LEU A CA 1
ATOM 3803 C C . LEU A 1 480 ? 25.407 -11.656 1.140 1.00 35.69 480 LEU A C 1
ATOM 3805 O O . LEU A 1 480 ? 25.818 -12.757 1.512 1.00 35.69 480 LEU A O 1
ATOM 3809 N N . ALA A 1 481 ? 25.893 -10.499 1.597 1.00 33.34 481 ALA A N 1
ATOM 3810 C CA . ALA A 1 481 ? 26.770 -10.364 2.764 1.00 33.34 481 ALA A CA 1
ATOM 3811 C C . ALA A 1 481 ? 25.944 -10.284 4.053 1.00 33.34 481 ALA A C 1
ATOM 3813 O O . ALA A 1 481 ? 26.393 -10.875 5.064 1.00 33.34 481 ALA A O 1
#

Sequence (481 aa):
MTPMLTDSAPVQMDRQRSKDVKLQMPCQVESASPELYKRFFANAPSGQDFFKQSTTRLYFLADRVVEMTVEMYREPRKMVQEISGLGLRHVGWGIPPELFSPYCSGAVDTIRALTPDENAQAAFRFSLSLIAKILVRAVTEGSTLVMRAINTNQEASLKKAISIAPRGRRAMELLNISVGTQSISPLFWSIESGSLNSARAMLVDLLTIRADRDVYYYGCDAMFTRHPDLILRLCSDASTLLWTLFDGLVWRSRLVQNGQRRVNYYIKHLVQDVEGNFSQALKWLAHHKDPRLVSHGVVVTFADLLWNRLASFQFLLGRGYFLFTLIVFITSQSLLIPGEESLGKNIATFVCRCFLYLGSMSKLVFDHCKTFCGALKAGDYHWYWILPVPTYLHSTQQVGGLLLVLLLILMYVQEPVLWCIAFGDNGPTSIPLSATCEEANDVRTSYSMCSCLAMMMYWALLMDFTLLSMRISAFVLVTLA

Foldseek 3Di:
DDDDDDDDDPPPPDPPPVPPPPPPPDDPLQVLQVQLVVQLCVLPVVVVVLPPDDSVVSSVVLVVLQVLLVVCVVPVPVSLVVLLQVLLVCLLSVPDLVSLVSSLVSNLVSVVVVDVDPVVSVSSSVSSVVSSVSSSQSNVQNNQQCSVCLNVLDLVSNVVSLVPDDLQCSLCVQQWRDDPPDIDHNLVSSLVVVSVSSNLSSLLSQLDWDDDPPDIHHNVVVNCLSPLCVLLSCLPRNVVSLVSNQVSQKDWDPDDDPNHIDIDGNCPSVQAHPVGDGRCNLVSVVVSPDLVSCLRPNNVVNVCCCCVPPNVVVVCVVLVVLVVLLVLLVLLVVLPPDDDDDLVSLVSNVVSLCCNVVPVLVVLVVVLVVVVVVQVVVVQFDDDPHDTDHPVCVDPLNVLSVLLSVLSVLLVVLPLLVVCVVPNDPDPPDNRSDSDDPVSPVSVVVNVVSSVVSSVSSVVSSVVVVVVVVVVVVSVVVSVD

Secondary structure (DSSP, 8-state):
----------S---TTGGGS------S-GGGHHHHHHHHHHHH-GGGGGG--S-HHHHHHHHHHHHHHHHHHHH-HHHHHHHHHHHHHHHHHTT--GGGHHHHHHHHHHHHHHH---HHHHHHHHHHHHHHHHHHHHHHHHH--HHHHHHHHT-HHHHHHHHHHS-GGGHHHHHH-EEETTEEE-HHHHHHHTT-HHHHHHHHHHHH--EE-SS-EE-THHHHHHH-TTHHHHHHHH-THHHHHHHHHTEEEEEEEETTEEEEEE--HHHHB-SSSSBPSHHHHHHHH--HHHHTSHHHHHHHHHHIIIIIHHHHHHHHHHHHHHHHHHHHHHHTTSSS---HHHHHHHHHHHHIIIIIIIHHHHHHHHHHHHHHHHHT-EEEETTEEEEGGGGSHHHHHHHHHHHHHHHHHHT-HHHHHHHHS---TTPPTT-S--TTHHHHHHHHHHHHHHHHHHHHHHHHHHHHHHHHHHHHHHHHH-

Radius of gyration: 35.25 Å; chains: 1; bounding box: 80×64×105 Å